Protein AF-A0A534TGE7-F1 (afdb_monomer)

pLDDT: mean 89.04, std 17.32, range [29.95, 98.88]

Mean predicted aligned error: 7.73 Å

Secondary structure (DSSP, 8-state):
-----------------------SEEEEEEEEEEESGGG-EETTTEEEEEEEEEEEEEE-TTSHHHHTSTTGGGS---TTSPEEEEEEEEEEEESSGGGS-SEEEEE--BTTB--GGGGSTTEETTTEETT-HHHHTTPEEEEE---SS-SSSS-EE-PBPB-TTSPBPEEEEEEEEE-SS-EEEEETTSSS-PPBS-S--TT-EEEEESSTTSPPEEEPTTSEESEE-SSS-TT-EE-TTEEEEEEEE-SS-EEEEEEEEE--B-TTHHHHHHHHHHHHHHS-SS------S-----SS----------------PPPPPPP-PPP-TTTT---EEEEEEETHHHHHHHHHHHTTTTB-TT--B--SEEEEES-SS--SSEETT--TTS-S--SSS-TTSSS-PSP-SSS-EEETTTTEEE-TTHHHHHTT-PPEEEEEEEHHHHHHH-GGGGTB-TTS-SBPPPPTTEEEEEETT--TT---TTS-TTT-PPPPPTTBSSPBP----HHHHHHHHHHHHHHHHH-PPPPPPB---TTTT-EEEGGG---S---S----TTTTS----EEE--TTEETTTTEE---SSPEEE--PPPEEE-B-TTS-B-SSB--HHHHS-SEEE-S--BB-TTS-TTSB-TT--BEEEPPSSHHHHHHTT--SPPHHHH-SSHHHHHHHHHHHHHHHHHTTSS-HHHHHHHHHHHHTS---

Solvent-accessible surface area (backbone atoms only — not comparable to full-atom values): 37661 Å² total; per-residue (Å²): 137,84,87,85,88,83,82,87,79,84,77,79,73,79,78,78,74,78,70,83,80,88,61,46,65,71,39,70,45,81,77,44,78,44,74,26,55,88,63,50,63,26,78,90,29,38,39,37,29,33,41,34,32,42,40,31,29,35,39,54,45,80,40,78,84,40,50,78,27,26,55,42,82,35,37,65,57,50,99,86,61,28,37,62,39,36,23,28,37,43,37,40,30,45,68,50,60,91,43,39,62,28,35,34,42,33,30,42,36,47,77,21,39,64,55,70,37,56,68,11,66,79,21,42,66,93,55,40,45,45,71,34,52,58,48,52,61,14,43,31,39,36,36,49,18,40,52,64,50,57,94,54,68,34,35,20,51,63,48,55,28,33,42,96,88,68,45,80,37,71,47,55,44,75,50,76,49,73,40,95,58,67,36,38,48,46,64,48,40,59,63,41,47,55,41,37,76,49,51,66,55,80,93,40,49,44,29,36,26,54,50,76,86,48,74,75,42,77,51,58,79,89,44,43,35,28,2,38,24,84,89,37,69,75,72,34,46,79,27,42,42,22,38,17,36,58,91,41,48,50,33,36,36,40,33,40,39,38,40,51,23,39,56,32,51,32,51,28,51,25,49,54,52,49,36,33,51,50,40,44,50,41,42,52,74,64,73,82,75,74,72,86,61,95,83,88,85,85,88,72,95,76,83,90,85,86,83,91,81,89,84,87,88,79,83,82,75,78,73,80,81,75,74,83,62,48,88,46,96,53,36,76,53,38,78,45,29,33,40,38,16,55,38,67,22,4,8,45,48,52,43,35,40,36,74,32,44,29,40,47,96,88,64,44,71,44,38,57,28,36,33,30,26,52,34,48,37,38,45,25,50,24,25,57,72,44,35,62,74,59,59,37,20,36,42,61,47,49,66,86,41,61,20,67,54,53,49,54,21,62,34,74,46,66,30,78,80,78,71,44,76,39,24,34,40,54,47,14,57,78,66,73,25,65,43,38,32,45,42,32,33,28,35,23,34,26,37,26,41,50,34,46,47,45,46,24,40,54,67,60,81,46,70,53,79,74,46,90,54,49,35,42,36,24,35,31,29,13,15,67,79,37,20,53,84,92,52,45,68,85,74,37,76,57,66,47,50,91,59,33,69,43,23,37,23,52,40,47,47,60,54,44,52,47,21,49,53,53,37,51,48,39,30,69,77,68,63,43,80,58,72,78,62,27,50,51,35,56,91,77,61,18,31,31,50,68,89,72,65,69,69,65,67,77,75,102,68,69,66,48,75,68,42,40,31,37,80,55,56,43,63,48,27,53,92,57,30,39,54,72,75,42,23,35,41,60,46,64,82,55,47,81,43,74,68,48,58,63,39,33,62,28,56,45,82,61,35,31,46,44,44,37,43,67,36,53,60,64,76,54,57,69,46,24,28,29,22,46,26,34,13,24,86,67,36,29,55,20,26,24,34,62,68,35,11,16,40,47,70,47,36,62,36,64,68,62,20,58,76,72,65,44,76,53,72,14,44,42,73,75,16,81,34,43,67,53,43,36,50,51,40,42,52,46,32,51,52,31,34,75,58,58,48,28,39,71,69,53,34,53,51,53,41,54,49,45,72,70,43,85,54,67

Sequence (712 aa):
MRRFVKKALVGLLPLALAGAAEARITRVQINSRAVAFGGASFGSVGQYETLRGVVFGEVDPNDPLNEVITDIKLAPRNARGMVEYNVDFWLNKPVDMSKANGTLLHDVPNRGNVRSVELNVGGSGDSGVGDGFVQRQGYVLSDNGWEGDVATGLQVRIPVARNRNGTEIVNRIRAEYILSAPASTVNITTPPSYEAVSTSNVGATLTRRVHQDDAREPISNRDWAFADCSSVPFPGVPSTIKVCLSGNFDTNHIYELLYDAKNPTVLGLGFAATRDFISFLRNSNGASTGHCGKDHDEARGRDDDDDDDGLEGRNKASCPAAAAIPENPLGNSIKNAIIYGSSQSGRWIRTFIQLGFNQDENRNLVLEGAIPHKSSNRGAFNVRFGQPDRLSGTQHTERQYPGAESSQTWGVSHDRIAGITAGQLDRCRRTRSCPKIFHTNTDTEYWQALMALVTTDSDSTHDLKIPKNVRIYLYTATRHGGGDVTRQPPTVIPGPPAGCQLSNNPNPFIHGQRALLVALREWIVNGREPPASLYPTLKSGTLVPLSAIHYPYMPAVNFTLQGVTTQKFYLDRGPAFNVEDISGVMAEPPIRRGAYSVRVPAVDTDGNTVGGLPSTMRLVPVGTYLGWGVRKAGFSEGDSCDLNGAFIPFFRTLAERNAVRDPRPSLQERYPTHADYVAKVTAAANALVGARLLLPEDASFLINQANAAAVP

Nearest PDB structures (foldseek):
  3g8y-assembly1_A-2  TM=4.316E-01  e=2.378E-01  Phocaeicola vulgatus ATCC 8482
  3wmd-assembly1_A  TM=4.973E-01  e=6.593E+00  Streptomyces virginiae
  4rzm-assembly2_B  TM=4.658E-01  e=6.975E+00  Streptomyces lasalocidi

Radius of gyration: 28.2 Å; Cα contacts (8 Å, |Δi|>4): 1718; chains: 1; bounding box: 123×65×71 Å

Structure (mmCIF, N/CA/C/O backbone):
data_AF-A0A534TGE7-F1
#
_entry.id   AF-A0A534TGE7-F1
#
loop_
_atom_site.group_PDB
_atom_site.id
_atom_site.type_symbol
_atom_site.label_atom_id
_atom_site.label_alt_id
_atom_site.label_comp_id
_atom_site.label_asym_id
_atom_site.label_entity_id
_atom_site.label_seq_id
_atom_site.pdbx_PDB_ins_code
_atom_site.Cartn_x
_atom_site.Cartn_y
_atom_site.Cartn_z
_atom_site.occupancy
_atom_site.B_iso_or_equiv
_atom_site.auth_seq_id
_atom_site.auth_comp_id
_atom_site.auth_asym_id
_atom_site.auth_atom_id
_atom_site.pdbx_PDB_model_num
ATOM 1 N N . MET A 1 1 ? 82.205 -43.051 1.010 1.00 37.44 1 MET A N 1
ATOM 2 C CA . MET A 1 1 ? 81.088 -42.490 0.213 1.00 37.44 1 MET A CA 1
ATOM 3 C C . MET A 1 1 ? 80.316 -41.487 1.066 1.00 37.44 1 MET A C 1
ATOM 5 O O . MET A 1 1 ? 80.204 -41.690 2.266 1.00 37.44 1 MET A O 1
ATOM 9 N N . ARG A 1 2 ? 79.924 -40.355 0.468 1.00 33.31 2 ARG A N 1
ATOM 10 C CA . ARG A 1 2 ? 79.457 -39.113 1.116 1.00 33.31 2 ARG A CA 1
ATOM 11 C C . ARG A 1 2 ? 77.990 -39.168 1.588 1.00 33.31 2 ARG A C 1
ATOM 13 O O . ARG A 1 2 ? 77.168 -39.839 0.979 1.00 33.31 2 ARG A O 1
ATOM 20 N N . ARG A 1 3 ? 77.706 -38.370 2.630 1.00 39.12 3 ARG A N 1
ATOM 21 C CA . ARG A 1 3 ? 76.390 -37.895 3.119 1.00 39.12 3 ARG A CA 1
ATOM 22 C C . ARG A 1 3 ? 75.521 -37.301 1.996 1.00 39.12 3 ARG A C 1
ATOM 24 O O . ARG A 1 3 ? 76.092 -36.717 1.086 1.00 39.12 3 ARG A O 1
ATOM 31 N N . PHE A 1 4 ? 74.191 -37.291 2.159 1.00 33.84 4 PHE A N 1
ATOM 32 C CA . PHE A 1 4 ? 73.396 -36.050 2.280 1.00 33.84 4 PHE A CA 1
ATOM 33 C C . PHE A 1 4 ? 71.950 -36.314 2.747 1.00 33.84 4 PHE A C 1
ATOM 35 O O . PHE A 1 4 ? 71.257 -37.199 2.258 1.00 33.84 4 PHE A O 1
ATOM 42 N N . VAL A 1 5 ? 71.536 -35.493 3.712 1.00 39.66 5 VAL A N 1
ATOM 43 C CA . VAL A 1 5 ? 70.208 -35.357 4.325 1.00 39.66 5 VAL A CA 1
ATOM 44 C C . VAL A 1 5 ? 69.259 -34.634 3.357 1.00 39.66 5 VAL A C 1
ATOM 46 O O . VAL A 1 5 ? 69.664 -33.635 2.763 1.00 39.66 5 VAL A O 1
ATOM 49 N N . LYS A 1 6 ? 67.987 -35.049 3.257 1.00 33.97 6 LYS A N 1
ATOM 50 C CA . LYS A 1 6 ? 66.902 -34.206 2.718 1.00 33.97 6 LYS A CA 1
ATOM 51 C C . LYS A 1 6 ? 65.768 -34.088 3.736 1.00 33.97 6 LYS A C 1
ATOM 53 O O . LYS A 1 6 ? 65.224 -35.082 4.200 1.00 33.97 6 LYS A O 1
ATOM 58 N N . LYS A 1 7 ? 65.491 -32.836 4.105 1.00 34.47 7 LYS A N 1
ATOM 59 C CA . LYS A 1 7 ? 64.480 -32.390 5.065 1.00 34.47 7 LYS A CA 1
ATOM 60 C C . LYS A 1 7 ? 63.074 -32.528 4.476 1.00 34.47 7 LYS A C 1
ATOM 62 O O . LYS A 1 7 ? 62.867 -32.228 3.303 1.00 34.47 7 LYS A O 1
ATOM 67 N N . ALA A 1 8 ? 62.135 -32.934 5.325 1.00 40.44 8 ALA A N 1
ATOM 68 C CA . ALA A 1 8 ? 60.702 -32.891 5.082 1.00 40.44 8 ALA A CA 1
ATOM 69 C C . ALA A 1 8 ? 60.204 -31.435 5.037 1.00 40.44 8 ALA A C 1
ATOM 71 O O . ALA A 1 8 ? 60.579 -30.627 5.887 1.00 40.44 8 ALA A O 1
ATOM 72 N N . LEU A 1 9 ? 59.345 -31.123 4.065 1.00 32.88 9 LEU A N 1
ATOM 73 C CA . LEU A 1 9 ? 58.542 -29.903 4.033 1.00 32.88 9 LEU A CA 1
ATOM 74 C C . LEU A 1 9 ? 57.074 -30.341 3.956 1.00 32.88 9 LEU A C 1
ATOM 76 O O . LEU A 1 9 ? 56.554 -30.633 2.882 1.00 32.88 9 LEU A O 1
ATOM 80 N N . VAL A 1 10 ? 56.426 -30.461 5.114 1.00 39.31 10 VAL A N 1
ATOM 81 C CA . VAL A 1 10 ? 54.964 -30.544 5.202 1.00 39.31 10 VAL A CA 1
ATOM 82 C C . VAL A 1 10 ? 54.466 -29.113 5.050 1.00 39.31 10 VAL A C 1
ATOM 84 O O . VAL A 1 10 ? 54.614 -28.299 5.958 1.00 39.31 10 VAL A O 1
ATOM 87 N N . GLY A 1 11 ? 53.956 -28.778 3.866 1.00 33.78 11 GLY A N 1
ATOM 88 C CA . GLY A 1 11 ? 53.269 -27.513 3.647 1.00 33.78 11 GLY A CA 1
ATOM 89 C C . GLY A 1 11 ? 51.950 -27.526 4.411 1.00 33.78 11 GLY A C 1
ATOM 90 O O . GLY A 1 11 ? 51.019 -28.219 4.010 1.00 33.78 11 GLY A O 1
ATOM 91 N N . LEU A 1 12 ? 51.874 -26.774 5.511 1.00 36.59 12 LEU A N 1
ATOM 92 C CA . LEU A 1 12 ? 50.594 -26.376 6.086 1.00 36.59 12 LEU A CA 1
ATOM 93 C C . LEU A 1 12 ? 49.848 -25.545 5.033 1.00 36.59 12 LEU A C 1
ATOM 95 O O . LEU A 1 12 ? 50.236 -24.413 4.748 1.00 36.59 12 LEU A O 1
ATOM 99 N N . LEU A 1 13 ? 48.775 -26.099 4.465 1.00 32.66 13 LEU A N 1
ATOM 100 C CA . LEU A 1 13 ? 47.725 -25.276 3.876 1.00 32.66 13 LEU A CA 1
ATOM 101 C C . LEU A 1 13 ? 47.128 -24.428 5.011 1.00 32.66 13 LEU A C 1
ATOM 103 O O . LEU A 1 13 ? 46.701 -25.007 6.015 1.00 32.66 13 LEU A O 1
ATOM 107 N N . PRO A 1 14 ? 47.039 -23.096 4.884 1.00 36.78 14 PRO A N 1
ATOM 108 C CA . PRO A 1 14 ? 46.167 -22.346 5.762 1.00 36.78 14 PRO A CA 1
ATOM 109 C C . PRO A 1 14 ? 44.734 -22.743 5.392 1.00 36.78 14 PRO A C 1
ATOM 111 O O . PRO A 1 14 ? 44.240 -22.384 4.322 1.00 36.78 14 PRO A O 1
ATOM 114 N N . LEU A 1 15 ? 44.062 -23.504 6.262 1.00 36.94 15 LEU A N 1
ATOM 115 C CA . LEU A 1 15 ? 42.605 -23.457 6.305 1.00 36.94 15 LEU A CA 1
ATOM 116 C C . LEU A 1 15 ? 42.255 -21.995 6.579 1.00 36.94 15 LEU A C 1
ATOM 118 O O . LEU A 1 15 ? 42.428 -21.508 7.696 1.00 36.94 15 LEU A O 1
ATOM 122 N N . ALA A 1 16 ? 41.811 -21.284 5.545 1.00 31.97 16 ALA A N 1
ATOM 123 C CA . ALA A 1 16 ? 41.119 -20.026 5.717 1.00 31.97 16 ALA A CA 1
ATOM 124 C C . ALA A 1 16 ? 39.837 -20.342 6.497 1.00 31.97 16 ALA A C 1
ATOM 126 O O . ALA A 1 16 ? 38.834 -20.770 5.930 1.00 31.97 16 ALA A O 1
ATOM 127 N N . LEU A 1 17 ? 39.908 -20.203 7.821 1.00 36.56 17 LEU A N 1
ATOM 128 C CA . LEU A 1 17 ? 38.739 -20.035 8.666 1.00 36.56 17 LEU A CA 1
ATOM 129 C C . LEU A 1 17 ? 38.012 -18.810 8.112 1.00 36.56 17 LEU A C 1
ATOM 131 O O . LEU A 1 17 ? 38.467 -17.683 8.298 1.00 36.56 17 LEU A O 1
ATOM 135 N N . ALA A 1 18 ? 36.936 -19.042 7.361 1.00 34.09 18 ALA A N 1
ATOM 136 C CA . ALA A 1 18 ? 35.980 -18.004 7.029 1.00 34.09 18 ALA A CA 1
ATOM 137 C C . ALA A 1 18 ? 35.455 -17.470 8.366 1.00 34.09 18 ALA A C 1
ATOM 139 O O . ALA A 1 18 ? 34.676 -18.138 9.046 1.00 34.09 18 ALA A O 1
ATOM 140 N N . GLY A 1 19 ? 35.985 -16.326 8.801 1.00 34.75 19 GLY A N 1
ATOM 141 C CA . GLY A 1 19 ? 35.460 -15.626 9.962 1.00 34.75 19 GLY A CA 1
ATOM 142 C C . GLY A 1 19 ? 33.987 -15.342 9.707 1.00 34.75 19 GLY A C 1
ATOM 143 O O . GLY A 1 19 ? 33.636 -14.887 8.619 1.00 34.75 19 GLY A O 1
ATOM 144 N N . ALA A 1 20 ? 33.136 -15.654 10.684 1.00 39.88 20 ALA A N 1
ATOM 145 C CA . ALA A 1 20 ? 31.741 -15.248 10.664 1.00 39.88 20 ALA A CA 1
ATOM 146 C C . ALA A 1 20 ? 31.703 -13.725 10.465 1.00 39.88 20 ALA A C 1
ATOM 148 O O . ALA A 1 20 ? 32.193 -12.976 11.311 1.00 39.88 20 ALA A O 1
ATOM 149 N N . ALA A 1 21 ? 31.225 -13.272 9.308 1.00 37.66 21 ALA A N 1
ATOM 150 C CA . ALA A 1 21 ? 31.101 -11.855 9.023 1.00 37.66 21 ALA A CA 1
ATOM 151 C C . ALA A 1 21 ? 29.898 -11.321 9.813 1.00 37.66 21 ALA A C 1
ATOM 153 O O . ALA A 1 21 ? 28.761 -11.457 9.377 1.00 37.66 21 ALA A O 1
ATOM 154 N N . GLU A 1 22 ? 30.141 -10.748 10.995 1.00 52.62 22 GLU A N 1
ATOM 155 C CA . GLU A 1 22 ? 29.140 -9.933 11.688 1.00 52.62 22 GLU A CA 1
ATOM 156 C C . GLU A 1 22 ? 28.919 -8.653 10.871 1.00 52.62 22 GLU A C 1
ATOM 158 O O . GLU A 1 22 ? 29.745 -7.738 10.893 1.00 52.62 22 GLU A O 1
ATOM 163 N N . ALA A 1 23 ? 27.808 -8.578 10.138 1.00 53.47 23 ALA A N 1
ATOM 164 C CA . ALA A 1 23 ? 27.394 -7.363 9.455 1.00 53.47 23 ALA A CA 1
ATOM 165 C C . ALA A 1 23 ? 25.907 -7.068 9.666 1.00 53.47 23 ALA A C 1
ATOM 167 O O . ALA A 1 23 ? 25.042 -7.927 9.538 1.00 53.47 23 ALA A O 1
ATOM 168 N N . ARG A 1 24 ? 25.604 -5.824 10.041 1.00 77.12 24 ARG A N 1
ATOM 169 C CA . ARG A 1 24 ? 24.237 -5.339 10.284 1.00 77.12 24 ARG A CA 1
ATOM 170 C C . ARG A 1 24 ? 24.190 -3.844 9.989 1.00 77.12 24 ARG A C 1
ATOM 172 O O . ARG A 1 24 ? 23.916 -3.418 8.877 1.00 77.12 24 ARG A O 1
ATOM 179 N N . ILE A 1 25 ? 24.573 -3.042 10.974 1.00 89.00 25 ILE A N 1
ATOM 180 C CA . ILE A 1 25 ? 24.701 -1.594 10.894 1.00 89.00 25 ILE A CA 1
ATOM 181 C C . ILE A 1 25 ? 26.140 -1.247 11.259 1.00 89.00 25 ILE A C 1
ATOM 183 O O . ILE A 1 25 ? 26.601 -1.568 12.350 1.00 89.00 25 ILE A O 1
ATOM 187 N N . THR A 1 26 ? 26.855 -0.600 10.346 1.00 89.31 26 THR A N 1
ATOM 188 C CA . THR A 1 26 ? 28.266 -0.231 10.525 1.00 89.31 26 THR A CA 1
ATOM 189 C C . THR A 1 26 ? 28.422 1.188 11.059 1.00 89.31 26 THR A C 1
ATOM 191 O O . THR A 1 26 ? 29.421 1.501 11.705 1.00 89.31 26 THR A O 1
ATOM 194 N N . ARG A 1 27 ? 27.442 2.067 10.808 1.00 89.56 27 ARG A N 1
ATOM 195 C CA . ARG A 1 27 ? 27.471 3.458 11.271 1.00 89.56 27 ARG A CA 1
ATOM 196 C C . ARG A 1 27 ? 26.073 4.055 11.353 1.00 89.56 27 ARG A C 1
ATOM 198 O O . ARG A 1 27 ? 25.259 3.863 10.455 1.00 89.56 27 ARG A O 1
ATOM 205 N N . VAL A 1 28 ? 25.837 4.869 12.378 1.00 90.69 28 VAL A N 1
ATOM 206 C CA . VAL A 1 28 ? 24.653 5.731 12.483 1.00 90.69 28 VAL A CA 1
ATOM 207 C C . VAL A 1 28 ? 25.113 7.179 12.503 1.00 90.69 28 VAL A C 1
ATOM 209 O O . VAL A 1 28 ? 25.968 7.558 13.300 1.00 90.69 28 VAL A O 1
ATOM 212 N N . GLN A 1 29 ? 24.556 7.991 11.612 1.00 93.06 29 GLN A N 1
ATOM 213 C CA . GLN A 1 29 ? 24.825 9.419 11.533 1.00 93.06 29 GLN A CA 1
ATOM 214 C C . GLN A 1 29 ? 23.536 10.186 11.821 1.00 93.06 29 GLN A C 1
ATOM 216 O O . GLN A 1 29 ? 22.639 10.223 10.981 1.00 93.06 29 GLN A O 1
ATOM 221 N N . ILE A 1 30 ? 23.445 10.812 12.996 1.00 94.38 30 ILE A N 1
ATOM 222 C CA . ILE A 1 30 ? 22.331 11.699 13.352 1.00 94.38 30 ILE A CA 1
ATOM 223 C C . ILE A 1 30 ? 22.628 13.087 12.779 1.00 94.38 30 ILE A C 1
ATOM 225 O O . ILE A 1 30 ? 23.561 13.754 13.216 1.00 94.38 30 ILE A O 1
ATOM 229 N N . ASN A 1 31 ? 21.827 13.518 11.806 1.00 94.00 31 ASN A N 1
ATOM 230 C CA . ASN A 1 31 ? 21.969 14.821 11.152 1.00 94.00 31 ASN A CA 1
ATOM 231 C C . ASN A 1 31 ? 21.169 15.916 11.864 1.00 94.00 31 ASN A C 1
ATOM 233 O O . ASN A 1 31 ? 21.514 17.091 11.780 1.00 94.00 31 ASN A O 1
ATOM 237 N N . SER A 1 32 ? 20.076 15.549 12.537 1.00 94.44 32 SER A N 1
ATOM 238 C CA . SER A 1 32 ? 19.208 16.492 13.236 1.00 94.44 32 SER A CA 1
ATOM 239 C C . SER A 1 32 ? 18.588 15.861 14.478 1.00 94.44 32 SER A C 1
ATOM 241 O O . SER A 1 32 ? 18.187 14.695 14.456 1.00 94.44 32 SER A O 1
ATOM 243 N N . ARG A 1 33 ? 18.495 16.664 15.542 1.00 96.12 33 ARG A N 1
ATOM 244 C CA . ARG A 1 33 ? 17.739 16.407 16.770 1.00 96.12 33 ARG A CA 1
ATOM 245 C C . ARG A 1 33 ? 16.894 17.643 17.058 1.00 96.12 33 ARG A C 1
ATOM 247 O O . ARG A 1 33 ? 17.444 18.737 17.165 1.00 96.12 33 ARG A O 1
ATOM 254 N N . ALA A 1 34 ? 15.582 17.478 17.166 1.00 95.19 34 ALA A N 1
ATOM 255 C CA . ALA A 1 34 ? 14.654 18.589 17.352 1.00 95.19 34 ALA A CA 1
ATOM 256 C C . ALA A 1 34 ? 13.500 18.214 18.284 1.00 95.19 34 ALA A C 1
ATOM 258 O O . ALA A 1 34 ? 13.140 17.046 18.403 1.00 95.19 34 ALA A O 1
ATOM 259 N N . VAL A 1 35 ? 12.885 19.217 18.913 1.00 95.62 35 VAL A N 1
ATOM 260 C CA . VAL A 1 35 ? 11.609 19.037 19.616 1.00 95.62 35 VAL A CA 1
ATOM 261 C C . VAL A 1 35 ? 10.541 18.642 18.594 1.00 95.62 35 VAL A C 1
ATOM 263 O O . VAL A 1 35 ? 10.379 19.313 17.574 1.00 95.62 35 VAL A O 1
ATOM 266 N N . ALA A 1 36 ? 9.819 17.555 18.856 1.00 93.62 36 ALA A N 1
ATOM 267 C CA . ALA A 1 36 ? 8.786 17.058 17.955 1.00 93.62 36 ALA A CA 1
ATOM 268 C C . ALA A 1 36 ? 7.453 17.797 18.166 1.00 93.62 36 ALA A C 1
ATOM 270 O O . ALA A 1 36 ? 7.184 18.334 19.243 1.00 93.62 36 ALA A O 1
ATOM 271 N N . PHE A 1 37 ? 6.595 17.782 17.141 1.00 93.50 37 PHE A N 1
ATOM 272 C CA . PHE A 1 37 ? 5.181 18.186 17.229 1.00 93.50 37 PHE A CA 1
ATOM 273 C C . PHE A 1 37 ? 4.945 19.572 17.861 1.00 93.50 37 PHE A C 1
ATOM 275 O O . PHE A 1 37 ? 4.026 19.760 18.656 1.00 93.50 37 PHE A O 1
ATOM 282 N N . GLY A 1 38 ? 5.818 20.541 17.563 1.00 91.81 38 GLY A N 1
ATOM 283 C CA . GLY A 1 38 ? 5.709 21.908 18.085 1.00 91.81 38 GLY A CA 1
ATOM 284 C C . GLY A 1 38 ? 5.862 22.031 19.608 1.00 91.81 38 GLY A C 1
ATOM 285 O O . GLY A 1 38 ? 5.440 23.034 20.174 1.00 91.81 38 GLY A O 1
ATOM 286 N N . GLY A 1 39 ? 6.431 21.027 20.286 1.00 93.69 39 GLY A N 1
ATOM 287 C CA . GLY A 1 39 ? 6.594 21.027 21.745 1.00 93.69 39 GLY A CA 1
ATOM 288 C C . GLY A 1 39 ? 5.354 20.595 22.525 1.00 93.69 39 GLY A C 1
ATOM 289 O O . GLY A 1 39 ? 5.325 20.756 23.749 1.00 93.69 39 GLY A O 1
ATOM 290 N N . ALA A 1 40 ? 4.350 20.025 21.852 1.00 95.06 40 ALA A N 1
ATOM 291 C CA . ALA A 1 40 ? 3.190 19.439 22.512 1.00 95.06 40 ALA A CA 1
ATOM 292 C C . ALA A 1 40 ? 3.599 18.370 23.546 1.00 95.06 40 ALA A C 1
ATOM 294 O O . ALA A 1 40 ? 4.561 17.621 23.358 1.00 95.06 40 ALA A O 1
ATOM 295 N N . SER A 1 41 ? 2.846 18.304 24.646 1.00 96.75 41 SER A N 1
ATOM 296 C CA . SER A 1 41 ? 3.025 17.319 25.716 1.00 96.75 41 SER A CA 1
ATOM 297 C C . SER A 1 41 ? 1.848 16.346 25.738 1.00 96.75 41 SER A C 1
ATOM 299 O O . SER A 1 41 ? 0.692 16.768 25.666 1.00 96.75 41 SER A O 1
ATOM 301 N N . PHE A 1 42 ? 2.127 15.046 25.845 1.00 97.06 42 PHE A N 1
ATOM 302 C CA . PHE A 1 42 ? 1.132 13.984 25.681 1.00 97.06 42 PHE A CA 1
ATOM 303 C C . PHE A 1 42 ? 0.863 13.258 27.000 1.00 97.06 42 PHE A C 1
ATOM 305 O O . PHE A 1 42 ? 1.464 12.226 27.304 1.00 97.06 42 PHE A O 1
ATOM 312 N N . GLY A 1 43 ? -0.063 13.802 27.795 1.00 95.12 43 GLY A N 1
ATOM 313 C CA . GLY A 1 43 ? -0.474 13.208 29.070 1.00 95.12 43 GLY A CA 1
ATOM 314 C C . GLY A 1 43 ? 0.718 12.918 29.988 1.00 95.12 43 GLY A C 1
ATOM 315 O O . GLY A 1 43 ? 1.585 13.768 30.182 1.00 95.12 43 GLY A O 1
ATOM 316 N N . SER A 1 44 ? 0.780 11.701 30.533 1.00 95.94 44 SER A N 1
ATOM 317 C CA . SER A 1 44 ? 1.871 11.269 31.415 1.00 95.94 44 SER A CA 1
ATOM 318 C C . SER A 1 44 ? 3.188 10.976 30.693 1.00 95.94 44 SER A C 1
ATOM 320 O O . SER A 1 44 ? 4.213 10.889 31.365 1.00 95.94 44 SER A O 1
ATOM 322 N N . VAL A 1 45 ? 3.186 10.826 29.362 1.00 97.94 45 VAL A N 1
ATOM 323 C CA . VAL A 1 45 ? 4.389 10.511 28.567 1.00 97.94 45 VAL A CA 1
ATOM 324 C C . VAL A 1 45 ? 5.291 11.739 28.426 1.00 97.94 45 VAL A C 1
ATO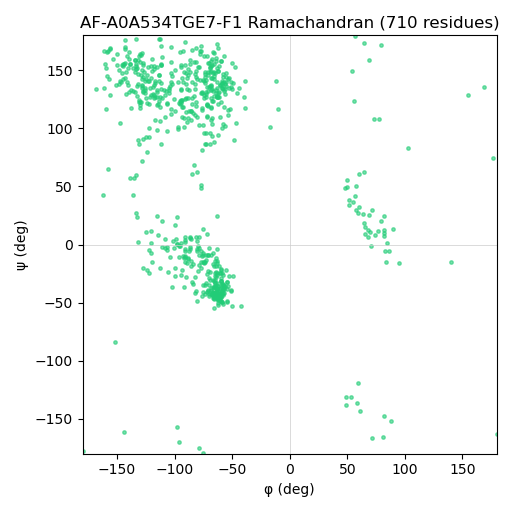M 326 O O . VAL A 1 45 ? 6.514 11.628 28.482 1.00 97.94 45 VAL A O 1
ATOM 329 N N . GLY A 1 46 ? 4.690 12.928 28.332 1.00 98.00 46 GLY A N 1
ATOM 330 C CA . GLY A 1 46 ? 5.405 14.194 28.193 1.00 98.00 46 GLY A CA 1
ATOM 331 C C . GLY A 1 46 ? 5.707 14.556 26.738 1.00 98.00 46 GLY A C 1
ATOM 332 O O . GLY A 1 46 ? 4.956 14.204 25.830 1.00 98.00 46 GLY A O 1
ATOM 333 N N . GLN A 1 47 ? 6.784 15.311 26.527 1.00 97.75 47 GLN A N 1
ATOM 334 C CA . GLN A 1 47 ? 7.206 15.777 25.205 1.00 97.75 47 GLN A CA 1
ATOM 335 C C . GLN A 1 47 ? 7.981 14.706 24.433 1.00 97.75 47 GLN A C 1
ATOM 337 O O . GLN A 1 47 ? 8.596 13.805 25.011 1.00 97.75 47 GLN A O 1
ATOM 342 N N . TYR A 1 48 ? 7.984 14.855 23.111 1.00 97.75 48 TYR A N 1
ATOM 343 C CA . TYR A 1 48 ? 8.741 14.023 22.183 1.00 97.75 48 TYR A CA 1
ATOM 344 C C . TYR A 1 48 ? 9.872 14.818 21.526 1.00 97.75 48 TYR A C 1
ATOM 346 O O . TYR A 1 48 ? 9.784 16.034 21.352 1.00 97.75 48 TYR A O 1
ATOM 354 N N . GLU A 1 49 ? 10.910 14.106 21.103 1.00 96.62 49 GLU A N 1
ATOM 355 C CA . GLU A 1 49 ? 11.938 14.606 20.196 1.00 96.62 49 GLU A CA 1
ATOM 356 C C . GLU A 1 49 ? 11.996 13.766 18.915 1.00 96.62 49 GLU A C 1
ATOM 358 O O . GLU A 1 49 ? 11.639 12.584 18.901 1.00 96.62 49 GLU A O 1
ATOM 363 N N . THR A 1 50 ? 12.455 14.399 17.841 1.00 95.50 50 THR A N 1
ATOM 364 C CA . THR A 1 50 ? 12.662 13.809 16.523 1.00 95.50 50 THR A CA 1
ATOM 365 C C . THR A 1 50 ? 14.156 13.723 16.238 1.00 95.50 50 THR A C 1
ATOM 367 O O . THR A 1 50 ? 14.850 14.741 16.279 1.00 95.50 50 THR A O 1
ATOM 370 N N . LEU A 1 51 ? 14.639 12.530 15.888 1.00 95.56 51 LEU A N 1
ATOM 371 C CA . LEU A 1 51 ? 15.970 12.301 15.328 1.00 95.56 51 LEU A CA 1
ATOM 372 C C . LEU A 1 51 ? 15.839 11.969 13.839 1.00 95.56 51 LEU A C 1
ATOM 374 O O . LEU A 1 51 ? 15.027 11.122 13.464 1.00 95.56 51 LEU A O 1
ATOM 378 N N . ARG A 1 52 ? 16.645 12.619 12.997 1.00 95.38 52 ARG A N 1
ATOM 379 C CA . ARG A 1 52 ? 16.748 12.316 11.559 1.00 95.38 52 ARG A CA 1
ATOM 380 C C . ARG A 1 52 ? 18.201 12.103 11.176 1.00 95.38 52 ARG A C 1
ATOM 382 O O . ARG A 1 52 ? 19.087 12.800 11.681 1.00 95.38 52 ARG A O 1
ATOM 389 N N . GLY A 1 53 ? 18.457 11.181 10.262 1.00 95.19 53 GLY A N 1
ATOM 390 C CA . GLY A 1 53 ? 19.822 10.861 9.876 1.00 95.19 53 GLY A CA 1
ATOM 391 C C . GLY A 1 53 ? 19.924 9.775 8.822 1.00 95.19 53 GLY A C 1
ATOM 392 O O . GLY A 1 53 ? 18.945 9.460 8.153 1.00 95.19 53 GLY A O 1
ATOM 393 N N . VAL A 1 54 ? 21.123 9.208 8.705 1.00 96.31 54 VAL A N 1
ATOM 394 C CA . VAL A 1 54 ? 21.432 8.109 7.786 1.00 96.31 54 VAL A CA 1
ATOM 395 C C . VAL A 1 54 ? 22.053 6.958 8.567 1.00 96.31 54 VAL A C 1
ATOM 397 O O . VAL A 1 54 ? 22.946 7.162 9.394 1.00 96.31 54 VAL A O 1
ATOM 400 N N . VAL A 1 55 ? 21.589 5.746 8.290 1.00 93.94 55 VAL A N 1
ATOM 401 C CA . VAL A 1 55 ? 22.179 4.499 8.772 1.00 93.94 55 VAL A CA 1
ATOM 402 C C . VAL A 1 55 ? 22.926 3.829 7.626 1.00 93.94 55 VAL A C 1
ATOM 404 O O . VAL A 1 55 ? 22.415 3.739 6.514 1.00 93.94 55 VAL A O 1
ATOM 407 N N . PHE A 1 56 ? 24.139 3.362 7.899 1.00 94.88 56 PHE A N 1
ATOM 408 C CA . PHE A 1 56 ? 24.992 2.638 6.963 1.00 94.88 56 PHE A CA 1
ATOM 409 C C . PHE A 1 56 ? 25.060 1.185 7.408 1.00 94.88 56 PHE A C 1
ATOM 411 O O . PHE A 1 56 ? 25.284 0.915 8.590 1.00 94.88 56 PHE A O 1
ATOM 418 N N . GLY A 1 57 ? 24.882 0.264 6.471 1.00 93.44 57 GLY A N 1
ATOM 419 C CA . GLY A 1 57 ? 24.924 -1.164 6.738 1.00 93.44 57 GLY A CA 1
ATOM 420 C C . GLY A 1 57 ? 25.562 -1.928 5.592 1.00 93.44 57 GLY A C 1
ATOM 421 O O . GLY A 1 57 ? 25.824 -1.391 4.512 1.00 93.44 57 GLY A O 1
ATOM 422 N N . GLU A 1 58 ? 25.850 -3.191 5.856 1.00 94.38 58 GLU A N 1
ATOM 423 C CA . GLU A 1 58 ? 26.381 -4.113 4.863 1.00 94.38 58 GLU A CA 1
ATOM 424 C C . GLU A 1 58 ? 25.817 -5.512 5.112 1.00 94.38 58 GLU A C 1
ATOM 426 O O . GLU A 1 58 ? 25.439 -5.827 6.237 1.00 94.38 58 GLU A O 1
ATOM 431 N N . VAL A 1 59 ? 25.728 -6.336 4.069 1.00 95.25 59 VAL A N 1
ATOM 432 C CA . VAL A 1 59 ? 25.243 -7.723 4.157 1.00 95.25 59 VAL A CA 1
ATOM 433 C C . VAL A 1 59 ? 26.169 -8.691 3.435 1.00 95.25 59 VAL A C 1
ATOM 435 O O . VAL A 1 59 ? 26.750 -8.343 2.400 1.00 95.25 59 VAL A O 1
ATOM 438 N N . ASP A 1 60 ? 26.281 -9.920 3.949 1.00 94.62 60 ASP A N 1
ATOM 439 C CA . ASP A 1 60 ? 26.960 -11.005 3.234 1.00 94.62 60 ASP A CA 1
ATOM 440 C C . ASP A 1 60 ? 26.027 -11.516 2.122 1.00 94.62 60 ASP A C 1
ATOM 442 O O . ASP A 1 60 ? 24.948 -12.038 2.430 1.00 94.62 60 ASP A O 1
ATOM 446 N N . PRO A 1 61 ? 26.409 -11.412 0.834 1.00 95.75 61 PRO A N 1
ATOM 447 C CA . PRO A 1 61 ? 25.612 -11.932 -0.278 1.00 95.75 61 PRO A CA 1
ATOM 448 C C . PRO A 1 61 ? 25.496 -13.467 -0.301 1.00 95.75 61 PRO A C 1
ATOM 450 O O . PRO A 1 61 ? 24.775 -14.002 -1.147 1.00 95.75 61 PRO A O 1
ATOM 453 N N . ASN A 1 62 ? 26.227 -14.177 0.563 1.00 94.56 62 ASN A N 1
ATOM 454 C CA . ASN A 1 62 ? 26.183 -15.631 0.698 1.00 94.56 62 ASN A CA 1
ATOM 455 C C . ASN A 1 62 ? 25.469 -16.106 1.975 1.00 94.56 62 ASN A C 1
ATOM 457 O O . ASN A 1 62 ? 25.288 -17.315 2.118 1.00 94.56 62 ASN A O 1
ATOM 461 N N . ASP A 1 63 ? 25.048 -15.213 2.886 1.00 92.56 63 ASP A N 1
ATOM 462 C CA . ASP A 1 63 ? 24.195 -15.644 4.001 1.00 92.56 63 ASP A CA 1
ATOM 463 C C . ASP A 1 63 ? 22.829 -16.083 3.443 1.00 92.56 63 ASP A C 1
ATOM 465 O O . ASP A 1 63 ? 22.224 -15.336 2.662 1.00 92.56 63 ASP A O 1
ATOM 469 N N . PRO A 1 64 ? 22.291 -17.248 3.848 1.00 91.12 64 PRO A N 1
ATOM 470 C CA . PRO A 1 64 ? 20.979 -17.718 3.404 1.00 91.12 64 PRO A CA 1
ATOM 471 C C . PRO A 1 64 ? 19.823 -16.721 3.603 1.00 91.12 64 PRO A C 1
ATOM 473 O O . PRO A 1 64 ? 18.841 -16.771 2.864 1.00 91.12 64 PRO A O 1
ATOM 476 N N . LEU A 1 65 ? 19.908 -15.815 4.586 1.00 91.69 65 LEU A N 1
ATOM 477 C CA . LEU A 1 65 ? 18.919 -14.754 4.809 1.00 91.69 65 LEU A CA 1
ATOM 478 C C . LEU A 1 65 ? 18.970 -13.653 3.746 1.00 91.69 65 LEU A C 1
ATOM 480 O O . LEU A 1 65 ? 17.967 -12.973 3.539 1.00 91.69 65 LEU A O 1
ATOM 484 N N . ASN A 1 66 ? 20.115 -13.457 3.092 1.00 96.25 66 ASN A N 1
ATOM 485 C CA . ASN A 1 66 ? 20.310 -12.419 2.081 1.00 96.25 66 ASN A CA 1
ATOM 486 C C . ASN A 1 66 ? 20.344 -12.997 0.661 1.00 96.25 66 ASN A C 1
ATOM 488 O O . ASN A 1 66 ? 20.010 -12.287 -0.280 1.00 96.25 66 ASN A O 1
ATOM 492 N N . GLU A 1 67 ? 20.686 -14.279 0.483 1.00 95.44 67 GLU A N 1
ATOM 493 C CA . GLU A 1 67 ? 20.728 -14.947 -0.828 1.00 95.44 67 GLU A CA 1
ATOM 494 C C . GLU A 1 67 ? 19.376 -14.906 -1.565 1.00 95.44 67 GLU A C 1
ATOM 496 O O . GLU A 1 67 ? 19.338 -14.919 -2.795 1.00 95.44 67 GLU A O 1
ATOM 501 N N . VAL A 1 68 ? 18.267 -14.798 -0.824 1.00 96.56 68 VAL A N 1
ATOM 502 C CA . VAL A 1 68 ? 16.916 -14.634 -1.385 1.00 96.56 68 VAL A CA 1
ATOM 503 C C . VAL A 1 68 ? 16.743 -13.320 -2.162 1.00 96.56 68 VAL A C 1
ATOM 505 O O . VAL A 1 68 ? 15.814 -13.196 -2.959 1.00 96.56 68 VAL A O 1
ATOM 508 N N . ILE A 1 69 ? 17.614 -12.329 -1.947 1.00 98.38 69 ILE A N 1
ATOM 509 C CA . ILE A 1 69 ? 17.578 -11.040 -2.637 1.00 98.38 69 ILE A CA 1
ATOM 510 C C . ILE A 1 69 ? 18.025 -11.227 -4.089 1.00 98.38 69 ILE A C 1
ATOM 512 O O . ILE A 1 69 ? 19.149 -11.641 -4.380 1.00 98.38 69 ILE A O 1
ATOM 516 N N . THR A 1 70 ? 17.152 -10.869 -5.025 1.00 98.25 70 THR A N 1
ATOM 517 C CA . THR A 1 70 ? 17.450 -10.915 -6.455 1.00 98.25 70 THR A CA 1
ATOM 518 C C . THR A 1 70 ? 18.644 -10.031 -6.775 1.00 98.25 70 THR A C 1
ATOM 520 O O . THR A 1 70 ? 18.739 -8.896 -6.320 1.00 98.25 70 THR A O 1
ATOM 523 N N . ASP A 1 71 ? 19.558 -10.574 -7.576 1.00 97.94 71 ASP A N 1
ATOM 524 C CA . ASP A 1 71 ? 20.791 -9.925 -8.025 1.00 97.94 71 ASP A CA 1
ATOM 525 C C . ASP A 1 71 ? 21.824 -9.607 -6.938 1.00 97.94 71 ASP A C 1
ATOM 527 O O . ASP A 1 71 ? 22.865 -9.030 -7.249 1.00 97.94 71 ASP A O 1
ATOM 531 N N . ILE A 1 72 ? 21.647 -10.080 -5.699 1.00 98.00 72 ILE A N 1
ATOM 532 C CA . ILE A 1 72 ? 22.610 -9.827 -4.613 1.00 98.00 72 ILE A CA 1
ATOM 533 C C . ILE A 1 72 ? 24.024 -10.331 -4.935 1.00 98.00 72 ILE A C 1
ATOM 535 O O . ILE A 1 72 ? 25.024 -9.697 -4.605 1.00 98.00 72 ILE A O 1
ATOM 539 N N . LYS A 1 73 ? 24.134 -11.441 -5.675 1.00 97.38 73 LYS A N 1
ATOM 540 C CA . LYS A 1 73 ? 25.425 -11.996 -6.117 1.00 97.38 73 LYS A CA 1
ATOM 541 C C . LYS A 1 73 ? 26.080 -11.197 -7.249 1.00 97.38 73 LYS A C 1
ATOM 543 O O . LYS A 1 73 ? 27.265 -11.402 -7.501 1.00 97.38 73 LYS A O 1
ATOM 548 N N . LEU A 1 74 ? 25.318 -10.338 -7.926 1.00 97.94 74 LEU A N 1
ATOM 549 C CA . LEU A 1 74 ? 25.754 -9.444 -9.005 1.00 97.94 74 LEU A CA 1
ATOM 550 C C . LEU A 1 74 ? 25.979 -8.004 -8.513 1.00 97.94 74 LEU A C 1
ATOM 552 O O . LEU A 1 74 ? 26.385 -7.140 -9.293 1.00 97.94 74 LEU A O 1
ATOM 556 N N . ALA A 1 75 ? 25.709 -7.743 -7.232 1.00 97.44 75 ALA A N 1
ATOM 557 C CA . ALA A 1 75 ? 25.977 -6.468 -6.598 1.00 97.44 75 ALA A CA 1
ATOM 558 C C . ALA A 1 75 ? 27.498 -6.222 -6.485 1.00 97.44 75 ALA A C 1
ATOM 560 O O . ALA A 1 75 ? 28.254 -7.162 -6.207 1.00 97.44 75 ALA A O 1
ATOM 561 N N . PRO A 1 76 ? 27.963 -4.970 -6.646 1.00 96.12 76 PRO A N 1
ATOM 562 C CA . PRO A 1 76 ? 29.297 -4.555 -6.235 1.00 96.12 76 PRO A CA 1
ATOM 563 C C . PRO A 1 76 ? 29.545 -4.897 -4.763 1.00 96.12 76 PRO A C 1
ATOM 565 O O . PRO A 1 76 ? 28.647 -4.779 -3.928 1.00 96.12 76 PRO A O 1
ATOM 568 N N . ARG A 1 77 ? 30.777 -5.307 -4.457 1.00 95.19 77 ARG A N 1
ATOM 569 C CA . ARG A 1 77 ? 31.204 -5.691 -3.109 1.00 95.19 77 ARG A CA 1
ATOM 570 C C . ARG A 1 77 ? 32.346 -4.799 -2.649 1.00 95.19 77 ARG A C 1
ATOM 572 O O . ARG A 1 77 ? 33.209 -4.444 -3.454 1.00 95.19 77 ARG A O 1
ATOM 579 N N . ASN A 1 78 ? 32.368 -4.466 -1.365 1.00 94.88 78 ASN A N 1
ATOM 580 C CA . ASN A 1 78 ? 33.494 -3.760 -0.764 1.00 94.88 78 ASN A CA 1
ATOM 581 C C . ASN A 1 78 ? 34.702 -4.697 -0.556 1.00 94.88 78 ASN A C 1
ATOM 583 O O . ASN A 1 78 ? 34.655 -5.889 -0.866 1.00 94.88 78 ASN A O 1
ATOM 587 N N . ALA A 1 79 ? 35.799 -4.171 -0.002 1.00 94.44 79 ALA A N 1
ATOM 588 C CA . ALA A 1 79 ? 37.025 -4.940 0.240 1.00 94.44 79 ALA A CA 1
ATOM 589 C C . ALA A 1 79 ? 36.844 -6.133 1.205 1.00 94.44 79 ALA A C 1
ATOM 591 O O . ALA A 1 79 ? 37.671 -7.041 1.203 1.00 94.44 79 ALA A O 1
ATOM 592 N N . ARG A 1 80 ? 35.770 -6.148 2.010 1.00 91.62 80 ARG A N 1
ATOM 593 C CA . ARG A 1 80 ? 35.394 -7.272 2.885 1.00 91.62 80 ARG A CA 1
ATOM 594 C C . ARG A 1 80 ? 34.529 -8.319 2.175 1.00 91.62 80 ARG A C 1
ATOM 596 O O . ARG A 1 80 ? 34.211 -9.340 2.768 1.00 91.62 80 ARG A O 1
ATOM 603 N N . GLY A 1 81 ? 34.151 -8.091 0.917 1.00 94.25 81 GLY A N 1
ATOM 604 C CA . GLY A 1 81 ? 33.253 -8.969 0.168 1.00 94.25 81 GLY A CA 1
ATOM 605 C C . GLY A 1 81 ? 31.765 -8.740 0.453 1.00 94.25 81 GLY A C 1
ATOM 606 O O . GLY A 1 81 ? 30.946 -9.528 -0.023 1.00 94.25 81 GLY A O 1
ATOM 607 N N . MET A 1 82 ? 31.419 -7.666 1.168 1.00 95.56 82 MET A N 1
ATOM 608 C CA . MET A 1 82 ? 30.056 -7.347 1.602 1.00 95.56 82 MET A CA 1
ATOM 609 C C . MET A 1 82 ? 29.364 -6.405 0.620 1.00 95.56 82 MET A C 1
ATOM 611 O O . MET A 1 82 ? 30.023 -5.618 -0.065 1.00 95.56 82 MET A O 1
ATOM 615 N N . VAL A 1 83 ? 28.034 -6.472 0.562 1.00 97.25 83 VAL A N 1
ATOM 616 C CA . VAL A 1 83 ? 27.207 -5.546 -0.221 1.00 97.25 83 VAL A CA 1
ATOM 617 C C . VAL A 1 83 ? 26.732 -4.422 0.690 1.00 97.25 83 VAL A C 1
ATOM 619 O O . VAL A 1 83 ? 26.067 -4.675 1.690 1.00 97.25 83 VAL A O 1
ATOM 622 N N . GLU A 1 84 ? 27.078 -3.185 0.348 1.00 96.31 84 GLU A N 1
ATOM 623 C CA . GLU A 1 84 ? 26.778 -2.007 1.164 1.00 96.31 84 GLU A CA 1
ATOM 624 C C . GLU A 1 84 ? 25.425 -1.387 0.798 1.00 96.31 84 GLU A C 1
ATOM 626 O O . GLU A 1 84 ? 25.013 -1.368 -0.365 1.00 96.31 84 GLU A O 1
ATOM 631 N N . TYR A 1 85 ? 24.762 -0.822 1.803 1.00 96.19 85 TYR A N 1
ATOM 632 C CA . TYR A 1 85 ? 23.585 0.024 1.644 1.00 96.19 85 TYR A CA 1
ATOM 633 C C . TYR A 1 85 ? 23.630 1.180 2.645 1.00 96.19 85 TYR A C 1
ATOM 635 O O . TYR A 1 85 ? 24.348 1.160 3.649 1.00 96.19 85 TYR A O 1
ATOM 643 N N . ASN A 1 86 ? 22.834 2.212 2.390 1.00 95.56 86 ASN A N 1
ATOM 644 C CA . ASN A 1 86 ? 22.551 3.233 3.392 1.00 95.56 86 ASN A CA 1
ATOM 645 C C . ASN A 1 86 ? 21.102 3.700 3.288 1.00 95.56 86 ASN A C 1
ATOM 647 O O . ASN A 1 86 ? 20.547 3.766 2.195 1.00 95.56 86 ASN A O 1
ATOM 651 N N . VAL A 1 87 ? 20.482 3.980 4.428 1.00 95.94 87 VAL A N 1
ATOM 652 C CA . VAL A 1 87 ? 19.064 4.341 4.534 1.00 95.94 87 VAL A CA 1
ATOM 653 C C . VAL A 1 87 ? 18.907 5.623 5.319 1.00 95.94 87 VAL A C 1
ATOM 655 O O . VAL A 1 87 ? 19.526 5.786 6.371 1.00 95.94 87 VAL A O 1
ATOM 658 N N . ASP A 1 88 ? 18.045 6.517 4.846 1.00 97.25 88 ASP A N 1
ATOM 659 C CA . ASP A 1 88 ? 17.564 7.589 5.712 1.00 97.25 88 ASP A CA 1
ATOM 660 C C . ASP A 1 88 ? 16.706 6.991 6.820 1.00 97.25 88 ASP A C 1
ATOM 662 O O . ASP A 1 88 ? 15.987 6.013 6.593 1.00 97.25 88 ASP A O 1
ATOM 666 N N . PHE A 1 89 ? 16.724 7.609 7.995 1.00 96.12 89 PHE A N 1
ATOM 667 C CA . PHE A 1 89 ? 15.818 7.242 9.070 1.00 96.12 89 PHE A CA 1
ATOM 668 C C . PHE A 1 89 ? 15.160 8.449 9.724 1.00 96.12 89 PHE A C 1
ATOM 670 O O . PHE A 1 89 ? 15.699 9.562 9.762 1.00 96.12 89 PHE A O 1
ATOM 677 N N . TRP A 1 90 ? 14.002 8.162 10.304 1.00 95.00 90 TRP A N 1
ATOM 678 C CA . TRP A 1 90 ? 13.243 9.042 11.167 1.00 95.00 90 TRP A CA 1
ATOM 679 C C . TRP A 1 90 ? 12.912 8.313 12.459 1.00 95.00 90 TRP A C 1
ATOM 681 O O . TRP A 1 90 ? 12.493 7.159 12.445 1.00 95.00 90 TRP A O 1
ATOM 691 N N . LEU A 1 91 ? 13.098 8.983 13.590 1.00 95.75 91 LEU A N 1
ATOM 692 C CA . LEU A 1 91 ? 12.781 8.423 14.895 1.00 95.75 91 LEU A CA 1
ATOM 693 C C . LEU A 1 91 ? 12.109 9.483 15.765 1.00 95.75 91 LEU A C 1
ATOM 695 O O . LEU A 1 91 ? 12.726 10.496 16.081 1.00 95.75 91 LEU A O 1
ATOM 699 N N . ASN A 1 92 ? 10.861 9.250 16.169 1.00 95.75 92 ASN A N 1
ATOM 700 C CA . ASN A 1 92 ? 10.168 10.068 17.163 1.00 95.75 92 ASN A CA 1
ATOM 701 C C . ASN A 1 92 ? 10.082 9.289 18.473 1.00 95.75 92 ASN A C 1
ATOM 703 O O . ASN A 1 92 ? 9.504 8.202 18.523 1.00 95.75 92 ASN A O 1
ATOM 707 N N . LYS A 1 93 ? 10.622 9.853 19.550 1.00 96.62 93 LYS A N 1
ATOM 708 C CA . LYS A 1 93 ? 10.647 9.193 20.859 1.00 96.62 93 LYS A CA 1
ATOM 709 C C . LYS A 1 93 ? 10.325 10.170 21.989 1.00 96.62 93 LYS A C 1
ATOM 711 O O . LYS A 1 93 ? 10.589 11.364 21.829 1.00 96.62 93 LYS A O 1
ATOM 716 N N . PRO A 1 94 ? 9.820 9.695 23.141 1.00 97.75 94 PRO A N 1
ATOM 717 C CA . PRO A 1 94 ? 9.762 10.514 24.343 1.00 97.75 94 PRO A CA 1
ATOM 718 C C . PRO A 1 94 ? 11.136 11.108 24.680 1.00 97.75 94 PRO A C 1
ATOM 720 O O . PRO A 1 94 ? 12.176 10.457 24.505 1.00 97.75 94 PRO A O 1
ATOM 723 N N . VAL A 1 95 ? 11.143 12.344 25.178 1.00 97.19 95 VAL A N 1
ATOM 724 C CA . VAL A 1 95 ? 12.362 12.958 25.732 1.00 97.19 95 VAL A CA 1
ATOM 725 C C . VAL A 1 95 ? 12.840 12.136 26.933 1.00 97.19 95 VAL A C 1
ATOM 727 O O . VAL A 1 95 ? 14.010 11.772 27.014 1.00 97.19 95 VAL A O 1
ATOM 730 N N . ASP A 1 96 ? 11.909 11.760 27.811 1.00 96.00 96 ASP A N 1
ATOM 731 C CA . ASP A 1 96 ? 12.140 10.847 28.927 1.00 96.00 96 ASP A CA 1
ATOM 732 C C . ASP A 1 96 ? 11.711 9.421 28.548 1.00 96.00 96 ASP A C 1
ATOM 734 O O . ASP A 1 96 ? 10.529 9.070 28.563 1.00 96.00 96 ASP A O 1
ATOM 738 N N . MET A 1 97 ? 12.691 8.583 28.205 1.00 95.12 97 MET A N 1
ATOM 739 C CA . MET A 1 97 ? 12.455 7.203 27.768 1.00 95.12 97 MET A CA 1
ATOM 740 C C . MET A 1 97 ? 11.898 6.290 28.866 1.00 95.12 97 MET A C 1
ATOM 742 O O . MET A 1 97 ? 11.314 5.259 28.535 1.00 95.12 97 MET A O 1
ATOM 746 N N . SER A 1 98 ? 11.991 6.666 30.148 1.00 95.25 98 SER A N 1
ATOM 747 C CA . SER A 1 98 ? 11.358 5.899 31.233 1.00 95.25 98 SER A CA 1
ATOM 748 C C . SER A 1 98 ? 9.826 5.921 31.155 1.00 95.25 98 SER A C 1
ATOM 750 O O . SER A 1 98 ? 9.161 5.047 31.710 1.00 95.25 98 SER A O 1
ATOM 752 N N . LYS A 1 99 ? 9.268 6.888 30.413 1.00 96.56 99 LYS A N 1
ATOM 753 C CA . LYS A 1 99 ? 7.829 7.057 30.178 1.00 96.56 99 LYS A CA 1
ATOM 754 C C . LYS A 1 99 ? 7.342 6.425 28.873 1.00 96.56 99 LYS A C 1
ATOM 756 O O . LYS A 1 99 ? 6.148 6.479 28.578 1.00 96.56 99 LYS A O 1
ATOM 761 N N . ALA A 1 100 ? 8.239 5.830 28.084 1.00 96.94 100 ALA A N 1
ATOM 762 C CA . ALA A 1 100 ? 7.859 5.070 26.900 1.00 96.94 100 ALA A CA 1
ATOM 763 C C . ALA A 1 100 ? 7.141 3.768 27.293 1.00 96.94 100 ALA A C 1
ATOM 765 O O . ALA A 1 100 ? 7.424 3.151 28.318 1.00 96.94 100 ALA A O 1
ATOM 766 N N . ASN A 1 101 ? 6.257 3.278 26.427 1.00 96.75 101 ASN A N 1
ATOM 767 C CA . ASN A 1 101 ? 5.510 2.037 26.656 1.00 96.75 101 ASN A CA 1
ATOM 768 C C . ASN A 1 101 ? 6.309 0.758 26.318 1.00 96.75 101 ASN A C 1
ATOM 770 O O . ASN A 1 101 ? 5.739 -0.342 26.289 1.00 96.75 101 ASN A O 1
ATOM 774 N N . GLY A 1 102 ? 7.601 0.911 26.001 1.00 96.25 102 GLY A N 1
ATOM 775 C CA . GLY A 1 102 ? 8.533 -0.151 25.617 1.00 96.25 102 GLY A CA 1
ATOM 776 C C . GLY A 1 102 ? 8.270 -0.792 24.251 1.00 96.25 102 GLY A C 1
ATOM 777 O O . GLY A 1 102 ? 8.839 -1.845 23.967 1.00 96.25 102 GLY A O 1
ATOM 778 N N . THR A 1 103 ? 7.387 -0.223 23.425 1.00 97.56 103 THR A N 1
ATOM 779 C CA . THR A 1 103 ? 7.033 -0.750 22.100 1.00 97.56 103 THR A CA 1
ATOM 780 C C . THR A 1 103 ? 7.495 0.197 20.999 1.00 97.56 103 THR A C 1
ATOM 782 O O . THR A 1 103 ? 7.105 1.366 20.966 1.00 97.56 103 THR A O 1
ATOM 785 N N . LEU A 1 104 ? 8.300 -0.333 20.081 1.00 98.19 104 LEU A N 1
ATOM 786 C CA . LEU A 1 104 ? 8.643 0.325 18.827 1.00 98.19 104 LEU A CA 1
ATOM 787 C C . LEU A 1 104 ? 7.511 0.087 17.825 1.00 98.19 104 LEU A C 1
ATOM 789 O O . LEU A 1 104 ? 7.208 -1.059 17.496 1.00 98.19 104 LEU A O 1
ATOM 793 N N . LEU A 1 105 ? 6.881 1.153 17.349 1.00 98.00 105 LEU A N 1
ATOM 794 C CA . LEU A 1 105 ? 5.987 1.109 16.200 1.00 98.00 105 LEU A CA 1
ATOM 795 C C . LEU A 1 105 ? 6.795 1.540 14.977 1.00 98.00 105 LEU A C 1
ATOM 797 O O . LEU A 1 105 ? 7.036 2.729 14.779 1.00 98.00 105 LEU A O 1
ATOM 801 N N . HIS A 1 106 ? 7.246 0.558 14.203 1.00 98.06 106 HIS A N 1
ATOM 802 C CA . HIS A 1 106 ? 7.955 0.805 12.960 1.00 98.06 106 HIS A CA 1
ATOM 803 C C . HIS A 1 106 ? 6.945 0.991 11.829 1.00 98.06 106 HIS A C 1
ATOM 805 O O . HIS A 1 106 ? 6.213 0.054 11.501 1.00 98.06 106 HIS A O 1
ATOM 811 N N . ASP A 1 107 ? 6.887 2.181 11.249 1.00 95.50 107 ASP A N 1
ATOM 812 C CA . ASP A 1 107 ? 6.113 2.426 10.039 1.00 95.50 107 ASP A CA 1
ATOM 813 C C . ASP A 1 107 ? 7.021 2.279 8.820 1.00 95.50 107 ASP A C 1
ATOM 815 O O . ASP A 1 107 ? 8.148 2.767 8.791 1.00 95.50 107 ASP A O 1
ATOM 819 N N . VAL A 1 108 ? 6.535 1.539 7.828 1.00 97.00 108 VAL A N 1
ATOM 820 C CA . VAL A 1 108 ? 7.225 1.353 6.554 1.00 97.00 108 VAL A CA 1
ATOM 821 C C . VAL A 1 108 ? 6.792 2.496 5.633 1.00 97.00 108 VAL A C 1
ATOM 823 O O . VAL A 1 108 ? 5.643 2.479 5.167 1.00 97.00 108 VAL A O 1
ATOM 826 N N . PRO A 1 109 ? 7.672 3.468 5.318 1.00 94.62 109 PRO A N 1
ATOM 827 C CA . PRO A 1 109 ? 7.289 4.641 4.542 1.00 94.62 109 PRO A CA 1
ATOM 828 C C . PRO A 1 109 ? 6.676 4.260 3.198 1.00 94.62 109 PRO A C 1
ATOM 830 O O . PRO A 1 109 ? 7.203 3.408 2.487 1.00 94.62 109 PRO A O 1
ATOM 833 N N . ASN A 1 110 ? 5.555 4.880 2.839 1.00 92.69 110 ASN A N 1
ATOM 834 C CA . ASN A 1 110 ? 4.897 4.648 1.551 1.00 92.69 110 ASN A CA 1
ATOM 835 C C . ASN A 1 110 ? 5.397 5.707 0.566 1.00 92.69 110 ASN A C 1
ATOM 837 O O . ASN A 1 110 ? 5.072 6.889 0.731 1.00 92.69 110 ASN A O 1
ATOM 841 N N . ARG A 1 111 ? 6.206 5.313 -0.422 1.00 91.19 111 ARG A N 1
ATOM 842 C CA . ARG A 1 111 ? 6.899 6.250 -1.326 1.00 91.19 111 ARG A CA 1
ATOM 843 C C . ARG A 1 111 ? 7.768 7.263 -0.586 1.00 91.19 111 ARG A C 1
ATOM 845 O O . ARG A 1 111 ? 7.690 8.466 -0.824 1.00 91.19 111 ARG A O 1
ATOM 852 N N . GLY A 1 112 ? 8.483 6.783 0.429 1.00 92.19 112 GLY A N 1
ATOM 853 C CA . GLY A 1 112 ? 9.292 7.609 1.328 1.00 92.19 112 GLY A CA 1
ATOM 854 C C . GLY A 1 112 ? 8.507 8.505 2.298 1.00 92.19 112 GLY A C 1
ATOM 855 O O . GLY A 1 112 ? 9.128 9.190 3.112 1.00 92.19 112 GLY A O 1
ATOM 856 N N . ASN A 1 113 ? 7.168 8.504 2.265 1.00 91.62 113 ASN A N 1
ATOM 857 C CA . ASN A 1 113 ? 6.346 9.291 3.186 1.00 91.62 113 ASN A CA 1
ATOM 858 C C . ASN A 1 113 ? 6.121 8.538 4.501 1.00 91.62 113 ASN A C 1
ATOM 860 O O . ASN A 1 113 ? 5.607 7.419 4.489 1.00 91.62 113 ASN A O 1
ATOM 864 N N . VAL A 1 114 ? 6.453 9.189 5.615 1.00 88.56 114 VAL A N 1
ATOM 865 C CA . VAL A 1 114 ? 6.129 8.744 6.979 1.00 88.56 114 VAL A CA 1
ATOM 866 C C . VAL A 1 114 ? 4.626 8.900 7.219 1.00 88.56 114 VAL A C 1
ATOM 868 O O . VAL A 1 114 ? 4.053 9.947 6.915 1.00 88.56 114 VAL A O 1
ATOM 871 N N . ARG A 1 115 ? 3.978 7.860 7.748 1.00 86.56 115 ARG A N 1
ATOM 872 C CA . ARG A 1 115 ? 2.519 7.757 7.940 1.00 86.56 115 ARG A CA 1
ATOM 873 C C . ARG A 1 115 ? 2.123 7.287 9.340 1.00 86.56 115 ARG A C 1
ATOM 875 O O . ARG A 1 115 ? 0.932 7.175 9.619 1.00 86.56 115 ARG A O 1
ATOM 882 N N . SER A 1 116 ? 3.071 7.057 10.247 1.00 80.94 116 SER A N 1
ATOM 883 C CA . SER A 1 116 ? 2.804 6.605 11.621 1.00 80.94 116 SER A CA 1
ATOM 884 C C . SER A 1 116 ? 1.821 7.506 12.387 1.00 80.94 116 SER A C 1
ATOM 886 O O . SER A 1 116 ? 1.012 7.009 13.173 1.00 80.94 116 SER A O 1
ATOM 888 N N . VAL A 1 117 ? 1.815 8.818 12.115 1.00 85.62 117 VAL A N 1
ATOM 889 C CA . VAL A 1 117 ? 0.860 9.774 12.708 1.00 85.62 117 VAL A CA 1
ATOM 890 C C . VAL A 1 117 ? -0.528 9.752 12.064 1.00 85.62 117 VAL A C 1
ATOM 892 O O . VAL A 1 117 ? -1.444 10.339 12.620 1.00 85.62 117 VAL A O 1
ATOM 895 N N . GLU A 1 118 ? -0.748 9.050 10.951 1.00 86.81 118 GLU A N 1
ATOM 896 C CA . GLU A 1 118 ? -2.092 8.885 10.364 1.00 86.81 118 GLU A CA 1
ATOM 897 C C . GLU A 1 118 ? -2.997 7.966 11.199 1.00 86.81 118 GLU A C 1
ATOM 899 O O . GLU A 1 118 ? -4.198 7.879 10.961 1.00 86.81 118 GLU A O 1
ATOM 904 N N . LEU A 1 119 ? -2.439 7.295 12.210 1.00 91.44 119 LEU A N 1
ATOM 905 C CA . LEU A 1 119 ? -3.209 6.633 13.265 1.00 91.44 119 LEU A CA 1
ATOM 906 C C . LEU A 1 119 ? -3.784 7.648 14.275 1.00 91.44 119 LEU A C 1
ATOM 908 O O . LEU A 1 119 ? -4.619 7.291 15.113 1.00 91.44 119 LEU A O 1
ATOM 912 N N . ASN A 1 120 ? -3.373 8.918 14.187 1.00 94.38 120 ASN A N 1
ATOM 913 C CA . ASN A 1 120 ? -3.955 10.036 14.914 1.00 94.38 120 ASN A CA 1
ATOM 914 C C . ASN A 1 120 ? -5.114 10.662 14.119 1.00 94.38 120 ASN A C 1
ATOM 916 O O . ASN A 1 120 ? -4.999 10.927 12.924 1.00 94.38 120 ASN A O 1
ATOM 920 N N . VAL A 1 121 ? -6.242 10.935 14.774 1.00 93.19 121 VAL A N 1
ATOM 921 C CA . VAL A 1 121 ? -7.384 11.631 14.173 1.00 93.19 121 VAL A CA 1
ATOM 922 C C . VAL A 1 121 ? -6.942 13.063 13.898 1.00 93.19 121 VAL A C 1
ATOM 924 O O . VAL A 1 121 ? -6.469 13.753 14.800 1.00 93.19 121 VAL A O 1
ATOM 927 N N . GLY A 1 122 ? -7.046 13.491 12.638 1.00 89.25 122 GLY A N 1
ATOM 928 C CA . GLY A 1 122 ? -6.501 14.771 12.174 1.00 89.25 122 GLY A CA 1
ATOM 929 C C . GLY A 1 122 ? -4.972 14.792 12.034 1.00 89.25 122 GLY A C 1
ATOM 930 O O . GLY A 1 122 ? -4.400 15.859 11.818 1.00 89.25 122 GLY A O 1
ATOM 931 N N . GLY A 1 123 ? -4.302 13.644 12.175 1.00 89.50 123 GLY A N 1
ATOM 932 C CA . GLY A 1 123 ? -2.868 13.518 11.952 1.00 89.50 123 GLY A CA 1
ATOM 933 C C . GLY A 1 123 ? -2.527 13.574 10.464 1.00 89.50 123 GLY A C 1
ATOM 934 O O . GLY A 1 123 ? -3.238 13.009 9.634 1.00 89.50 123 GLY A O 1
ATOM 935 N N . SER A 1 124 ? -1.454 14.278 10.110 1.00 83.44 124 SER A N 1
ATOM 936 C CA . SER A 1 124 ? -0.983 14.374 8.727 1.00 83.44 124 SER A CA 1
ATOM 937 C C . SER A 1 124 ? 0.489 14.772 8.645 1.00 83.44 124 SER A C 1
ATOM 939 O O . SER A 1 124 ? 0.984 15.575 9.440 1.00 83.44 124 SER A O 1
ATOM 941 N N . GLY A 1 125 ? 1.179 14.227 7.641 1.00 74.94 125 GLY A N 1
ATOM 942 C CA . GLY A 1 125 ? 2.577 14.542 7.370 1.00 74.94 125 GLY A CA 1
ATOM 943 C C . GLY A 1 125 ? 3.497 14.181 8.533 1.00 74.94 125 GLY A C 1
ATOM 944 O O . GLY A 1 125 ? 3.316 13.168 9.199 1.00 74.94 125 GLY A O 1
ATOM 945 N N . ASP A 1 126 ? 4.503 15.015 8.765 1.00 70.00 126 ASP A N 1
ATOM 946 C CA . ASP A 1 126 ? 5.567 14.735 9.723 1.00 70.00 126 ASP A CA 1
ATOM 947 C C . ASP A 1 126 ? 5.424 15.419 11.089 1.00 70.00 126 ASP A C 1
ATOM 949 O O . ASP A 1 126 ? 6.044 15.021 12.076 1.00 70.00 126 ASP A O 1
ATOM 953 N N . SER A 1 127 ? 4.627 16.479 11.131 1.00 74.88 127 SER A N 1
ATOM 954 C CA . SER A 1 127 ? 4.507 17.401 12.259 1.00 74.88 127 SER A CA 1
ATOM 955 C C . SER A 1 127 ? 3.056 17.591 12.702 1.00 74.88 127 SER A C 1
ATOM 957 O O . SER A 1 127 ? 2.813 17.957 13.855 1.00 74.88 127 SER A O 1
ATOM 959 N N . GLY A 1 128 ? 2.088 17.281 11.832 1.00 85.69 128 GLY A N 1
ATOM 960 C CA . GLY A 1 128 ? 0.664 17.287 12.143 1.00 85.69 128 GLY A CA 1
ATOM 961 C C . GLY A 1 128 ? 0.303 16.093 13.014 1.00 85.69 128 GLY A C 1
ATOM 962 O O . GLY A 1 128 ? -0.100 15.046 12.521 1.00 85.69 128 GLY A O 1
ATOM 963 N N . VAL A 1 129 ? 0.446 16.244 14.329 1.00 91.62 129 VAL A N 1
ATOM 964 C CA . VAL A 1 129 ? 0.227 15.150 15.285 1.00 91.62 129 VAL A CA 1
ATOM 965 C C . VAL A 1 129 ? -1.250 14.784 15.470 1.00 91.62 129 VAL A C 1
ATOM 967 O O . VAL A 1 129 ? -1.547 13.730 16.026 1.00 91.62 129 VAL A O 1
ATOM 970 N N . GLY A 1 130 ? -2.180 15.621 14.999 1.00 93.69 130 GLY A N 1
ATOM 971 C CA . GLY A 1 130 ? -3.614 15.424 15.202 1.00 93.69 130 GLY A CA 1
ATOM 972 C C . GLY A 1 130 ? -3.960 15.368 16.686 1.00 93.69 130 GLY A C 1
ATOM 973 O O . GLY A 1 130 ? -3.432 16.134 17.491 1.00 93.69 130 GLY A O 1
ATOM 974 N N . ASP A 1 131 ? -4.810 14.422 17.066 1.00 94.62 131 ASP A N 1
ATOM 975 C CA . ASP A 1 131 ? -5.133 14.188 18.468 1.00 94.62 131 ASP A CA 1
ATOM 976 C C . ASP A 1 131 ? -3.984 13.565 19.280 1.00 94.62 131 ASP A C 1
ATOM 978 O O . ASP A 1 131 ? -4.104 13.499 20.493 1.00 94.62 131 ASP A O 1
ATOM 982 N N . GLY A 1 132 ? -2.877 13.113 18.686 1.00 96.06 132 GLY A N 1
ATOM 983 C CA . GLY A 1 132 ? -1.736 12.566 19.430 1.00 96.06 132 GLY A CA 1
ATOM 984 C C . GLY A 1 132 ? -1.971 11.221 20.120 1.00 96.06 132 GLY A C 1
ATOM 985 O O . GLY A 1 132 ? -1.298 10.923 21.108 1.00 96.06 132 GLY A O 1
ATOM 986 N N . PHE A 1 133 ? -2.913 10.407 19.634 1.00 96.56 133 PHE A N 1
ATOM 987 C CA . PHE A 1 133 ? -3.207 9.080 20.186 1.00 96.56 133 PHE A CA 1
ATOM 988 C C . PHE A 1 133 ? -1.954 8.204 20.372 1.00 96.56 133 PHE A C 1
ATOM 990 O O . PHE A 1 133 ? -1.705 7.734 21.483 1.00 96.56 133 PHE A O 1
ATOM 997 N N . VAL A 1 134 ? -1.126 8.011 19.338 1.00 96.44 134 VAL A N 1
ATOM 998 C CA . VAL A 1 134 ? 0.051 7.121 19.443 1.00 96.44 134 VAL A CA 1
ATOM 999 C C . VAL A 1 134 ? 1.106 7.648 20.428 1.00 96.44 134 VAL A C 1
ATOM 1001 O O . VAL A 1 134 ? 1.754 6.861 21.118 1.00 96.44 134 VAL A O 1
ATOM 1004 N N . GLN A 1 135 ? 1.232 8.970 20.571 1.00 97.44 135 GLN A N 1
ATOM 1005 C CA . GLN A 1 135 ? 2.137 9.604 21.533 1.00 97.44 135 GLN A CA 1
ATOM 1006 C C . GLN A 1 135 ? 1.614 9.477 22.967 1.00 97.44 135 GLN A C 1
ATOM 1008 O O . GLN A 1 135 ? 2.376 9.131 23.865 1.00 97.44 135 GLN A O 1
ATOM 1013 N N . ARG A 1 136 ? 0.304 9.673 23.192 1.00 97.25 136 ARG A N 1
ATOM 1014 C CA . ARG A 1 136 ? -0.329 9.444 24.507 1.00 97.25 136 ARG A CA 1
ATOM 1015 C C . ARG A 1 136 ? -0.179 8.000 24.980 1.00 97.25 136 ARG A C 1
ATOM 1017 O O . ARG A 1 136 ? -0.095 7.757 26.178 1.00 97.25 136 ARG A O 1
ATOM 1024 N N . GLN A 1 137 ? -0.141 7.052 24.046 1.00 96.94 137 GLN A N 1
ATOM 1025 C CA . GLN A 1 137 ? 0.103 5.639 24.337 1.00 96.94 137 GLN A CA 1
ATOM 1026 C C . GLN A 1 137 ? 1.579 5.332 24.634 1.00 96.94 137 GLN A C 1
ATOM 1028 O O . GLN A 1 137 ? 1.874 4.216 25.053 1.00 96.94 137 GLN A O 1
ATOM 1033 N N . GLY A 1 138 ? 2.506 6.273 24.421 1.00 97.44 138 GLY A N 1
ATOM 1034 C CA . GLY A 1 138 ? 3.928 6.127 24.738 1.00 97.44 138 GLY A CA 1
ATOM 1035 C C . GLY A 1 138 ? 4.739 5.323 23.723 1.00 97.44 138 GLY A C 1
ATOM 1036 O O . GLY A 1 138 ? 5.798 4.808 24.083 1.00 97.44 138 GLY A O 1
ATOM 1037 N N . TYR A 1 139 ? 4.261 5.166 22.483 1.00 97.75 139 TYR A N 1
ATOM 1038 C CA . TYR A 1 139 ? 5.032 4.479 21.440 1.00 97.75 139 TYR A CA 1
ATOM 1039 C C . TYR A 1 139 ? 6.290 5.268 21.071 1.00 97.75 139 TYR A C 1
ATOM 1041 O O . TYR A 1 139 ? 6.270 6.500 21.014 1.00 97.75 139 TYR A O 1
ATOM 1049 N N . VAL A 1 140 ? 7.365 4.546 20.760 1.00 97.75 140 VAL A N 1
ATOM 1050 C CA . VAL A 1 140 ? 8.482 5.078 19.971 1.00 97.75 140 VAL A CA 1
ATOM 1051 C C . VAL A 1 140 ? 8.168 4.797 18.508 1.00 97.75 140 VAL A C 1
ATOM 1053 O O . VAL A 1 140 ? 7.891 3.650 18.165 1.00 97.75 140 VAL A O 1
ATOM 1056 N N . LEU A 1 141 ? 8.182 5.821 17.662 1.00 96.88 141 LEU A N 1
ATOM 1057 C CA . LEU A 1 141 ? 7.889 5.696 16.233 1.00 96.88 141 LEU A CA 1
ATOM 1058 C C . LEU A 1 141 ? 9.203 5.680 15.464 1.00 96.88 141 LEU A C 1
ATOM 1060 O O . LEU A 1 141 ? 9.996 6.607 15.638 1.00 96.88 141 LEU A O 1
ATOM 1064 N N . SER A 1 142 ? 9.437 4.665 14.638 1.00 96.38 142 SER A N 1
ATOM 1065 C CA . SER A 1 142 ? 10.608 4.623 13.761 1.00 96.38 142 SER A CA 1
ATOM 1066 C C . SER A 1 142 ? 10.235 4.351 12.318 1.00 96.38 142 SER A C 1
ATOM 1068 O O . SER A 1 142 ? 9.290 3.624 12.033 1.00 96.38 142 SER A O 1
ATOM 1070 N N . ASP A 1 143 ? 11.048 4.884 11.420 1.00 96.44 143 ASP A N 1
ATOM 1071 C CA . ASP A 1 143 ? 10.872 4.767 9.985 1.00 96.44 143 ASP A CA 1
ATOM 1072 C C . ASP A 1 143 ? 12.260 4.726 9.338 1.00 96.44 143 ASP A C 1
ATOM 1074 O O . ASP A 1 143 ? 13.156 5.476 9.740 1.00 96.44 143 ASP A O 1
ATOM 1078 N N . ASN A 1 144 ? 12.454 3.891 8.318 1.00 96.75 144 ASN A N 1
ATOM 1079 C CA . ASN A 1 144 ? 13.628 3.977 7.451 1.00 96.75 144 ASN A CA 1
ATOM 1080 C C . ASN A 1 144 ? 13.235 3.899 5.980 1.00 96.75 144 ASN A C 1
ATOM 1082 O O . ASN A 1 144 ? 12.254 3.254 5.613 1.00 96.75 144 ASN A O 1
ATOM 1086 N N . GLY A 1 145 ? 14.036 4.534 5.130 1.00 96.00 145 GLY A N 1
ATOM 1087 C CA . GLY A 1 145 ? 13.917 4.367 3.691 1.00 96.00 145 GLY A CA 1
ATOM 1088 C C . GLY A 1 145 ? 14.185 2.915 3.307 1.00 96.00 145 GLY A C 1
ATOM 1089 O O . GLY A 1 145 ? 15.186 2.342 3.732 1.00 96.00 145 GLY A O 1
ATOM 1090 N N . TRP A 1 146 ? 13.297 2.322 2.516 1.00 95.38 146 TRP A N 1
ATOM 1091 C CA . TRP A 1 146 ? 13.455 0.971 1.956 1.00 95.38 146 TRP A CA 1
ATOM 1092 C C . TRP A 1 146 ? 13.343 0.970 0.429 1.00 95.38 146 TRP A C 1
ATOM 1094 O O . TRP A 1 146 ? 13.830 0.051 -0.223 1.00 95.38 146 TRP A O 1
ATOM 1104 N N . GLU A 1 147 ? 12.695 1.993 -0.128 1.00 91.75 147 GLU A N 1
ATOM 1105 C CA . GLU A 1 147 ? 12.467 2.184 -1.554 1.00 91.75 147 GLU A CA 1
ATOM 1106 C C . GLU A 1 147 ? 13.587 3.067 -2.111 1.00 91.75 147 GLU A C 1
ATOM 1108 O O . GLU A 1 147 ? 13.901 4.121 -1.546 1.00 91.75 147 GLU A O 1
ATOM 1113 N N . GLY A 1 148 ? 14.286 2.574 -3.135 1.00 87.50 148 GLY A N 1
ATOM 1114 C CA . GLY A 1 148 ? 15.513 3.204 -3.643 1.00 87.50 148 GLY A CA 1
ATOM 1115 C C . GLY A 1 148 ? 15.289 4.119 -4.834 1.00 87.50 148 GLY A C 1
ATOM 1116 O O . GLY A 1 148 ? 16.222 4.698 -5.381 1.00 87.50 148 GLY A O 1
ATOM 1117 N N . ASP A 1 149 ? 14.044 4.202 -5.257 1.00 83.94 149 ASP A N 1
ATOM 1118 C CA . ASP A 1 149 ? 13.664 4.637 -6.578 1.00 83.94 149 ASP A CA 1
ATOM 1119 C C . ASP A 1 149 ? 12.527 5.674 -6.500 1.00 83.94 149 ASP A C 1
ATOM 1121 O O . ASP A 1 149 ? 11.857 5.964 -7.479 1.00 83.94 149 ASP A O 1
ATOM 1125 N N . VAL A 1 150 ? 12.428 6.337 -5.340 1.00 87.75 150 VAL A N 1
ATOM 1126 C CA . VAL A 1 150 ? 11.652 7.556 -5.057 1.00 87.75 150 VAL A CA 1
ATOM 1127 C C . VAL A 1 150 ? 12.522 8.811 -5.196 1.00 87.75 150 VAL A C 1
ATOM 1129 O O . VAL A 1 150 ? 13.735 8.760 -5.009 1.00 87.75 150 VAL A O 1
ATOM 1132 N N . ALA A 1 151 ? 11.920 9.972 -5.481 1.00 84.25 151 ALA A N 1
ATOM 1133 C CA . ALA A 1 151 ? 12.648 11.250 -5.599 1.00 84.25 151 ALA A CA 1
ATOM 1134 C C . ALA A 1 151 ? 12.684 12.080 -4.302 1.00 84.25 151 ALA A C 1
ATOM 1136 O O . ALA A 1 151 ? 13.548 12.940 -4.141 1.00 84.25 151 ALA A O 1
ATOM 1137 N N . THR A 1 152 ? 11.749 11.839 -3.384 1.00 88.44 152 THR A N 1
ATOM 1138 C CA . THR A 1 152 ? 11.577 12.601 -2.138 1.00 88.44 152 THR A CA 1
ATOM 1139 C C . THR A 1 152 ? 11.245 11.666 -0.979 1.00 88.44 152 THR A C 1
ATOM 1141 O O . THR A 1 152 ? 10.846 10.527 -1.205 1.00 88.44 152 THR A O 1
ATOM 1144 N N . GLY A 1 153 ? 11.345 12.162 0.255 1.00 91.56 153 GLY A N 1
ATOM 1145 C CA . GLY A 1 153 ? 11.067 11.367 1.454 1.00 91.56 153 GLY A CA 1
ATOM 1146 C C . GLY A 1 153 ? 12.247 10.483 1.863 1.00 91.56 153 GLY A C 1
ATOM 1147 O O . GLY A 1 153 ? 13.370 10.698 1.415 1.00 91.56 153 GLY A O 1
ATOM 1148 N N . LEU A 1 154 ? 11.992 9.517 2.748 1.00 94.44 154 LEU A N 1
ATOM 1149 C CA . LEU A 1 154 ? 12.997 8.559 3.211 1.00 94.44 154 LEU A CA 1
ATOM 1150 C C . LEU A 1 154 ? 13.316 7.547 2.109 1.00 94.44 154 LEU A C 1
ATOM 1152 O O . LEU A 1 154 ? 12.410 6.886 1.606 1.00 94.44 154 LEU A O 1
ATOM 1156 N N . GLN A 1 155 ? 14.594 7.380 1.772 1.00 94.31 155 GLN A N 1
ATOM 1157 C CA . GLN A 1 155 ? 15.012 6.483 0.687 1.00 94.31 155 GLN A CA 1
ATOM 1158 C C . GLN A 1 155 ? 16.188 5.601 1.114 1.00 94.31 155 GLN A C 1
ATOM 1160 O O . GLN A 1 155 ? 16.997 5.966 1.977 1.00 94.31 155 GLN A O 1
ATOM 1165 N N . VAL A 1 156 ? 16.294 4.434 0.481 1.00 95.06 156 VAL A N 1
ATOM 1166 C CA . VAL A 1 156 ? 17.504 3.607 0.540 1.00 95.06 156 VAL A CA 1
ATOM 1167 C C . VAL A 1 156 ? 18.397 3.933 -0.651 1.00 95.06 156 VAL A C 1
ATOM 1169 O O . VAL A 1 156 ? 17.929 4.159 -1.761 1.00 95.06 156 VAL A O 1
ATOM 1172 N N . ARG A 1 157 ? 19.708 3.923 -0.451 1.00 94.81 157 ARG A N 1
ATOM 1173 C CA . ARG A 1 157 ? 20.681 3.928 -1.539 1.00 94.81 157 ARG A CA 1
ATOM 1174 C C . ARG A 1 157 ? 21.221 2.515 -1.685 1.00 94.81 157 ARG A C 1
ATOM 1176 O O . ARG A 1 157 ? 21.888 2.004 -0.784 1.00 94.81 157 ARG A O 1
ATOM 1183 N N . ILE A 1 158 ? 20.885 1.897 -2.813 1.00 93.00 158 ILE A N 1
ATOM 1184 C CA . ILE A 1 158 ? 21.212 0.513 -3.169 1.00 93.00 158 ILE A CA 1
ATOM 1185 C C . ILE A 1 158 ? 22.052 0.471 -4.450 1.00 93.00 158 ILE A C 1
ATOM 1187 O O . ILE A 1 158 ? 21.899 1.334 -5.317 1.00 93.00 158 ILE A O 1
ATOM 1191 N N . PRO A 1 159 ? 22.936 -0.525 -4.602 1.00 95.69 159 PRO A N 1
ATOM 1192 C CA . PRO A 1 159 ? 23.758 -0.655 -5.790 1.00 95.69 159 PRO A CA 1
ATOM 1193 C C . PRO A 1 159 ? 22.968 -1.068 -7.037 1.00 95.69 159 PRO A C 1
ATOM 1195 O O . PRO A 1 159 ? 21.947 -1.757 -6.972 1.00 95.69 159 PRO A O 1
ATOM 1198 N N . VAL A 1 160 ? 23.537 -0.718 -8.191 1.00 96.31 160 VAL A N 1
ATOM 1199 C CA . VAL A 1 160 ? 23.180 -1.267 -9.504 1.00 96.31 160 VAL A CA 1
ATOM 1200 C C . VAL A 1 160 ? 23.923 -2.586 -9.714 1.00 96.31 160 VAL A C 1
ATOM 1202 O O . VAL A 1 160 ? 25.150 -2.633 -9.593 1.00 96.31 160 VAL A O 1
ATOM 1205 N N . ALA A 1 161 ? 23.198 -3.644 -10.065 1.00 97.44 161 ALA A N 1
ATOM 1206 C CA . ALA A 1 161 ? 23.783 -4.935 -10.404 1.00 97.44 161 ALA A CA 1
ATOM 1207 C C . ALA A 1 161 ? 24.459 -4.906 -11.786 1.00 97.44 161 ALA A C 1
ATOM 1209 O O . ALA A 1 161 ? 23.986 -4.258 -12.725 1.00 97.44 161 ALA A O 1
ATOM 1210 N N . ARG A 1 162 ? 25.570 -5.636 -11.928 1.00 97.75 162 ARG A N 1
ATOM 1211 C CA . ARG A 1 162 ? 26.342 -5.744 -13.179 1.00 97.75 162 ARG A CA 1
ATOM 1212 C C . ARG A 1 162 ? 26.561 -7.205 -13.551 1.00 97.75 162 ARG A C 1
ATOM 1214 O O . ARG A 1 162 ? 26.592 -8.081 -12.689 1.00 97.75 162 ARG A O 1
ATOM 1221 N N . ASN A 1 163 ? 26.752 -7.483 -14.839 1.00 96.88 163 ASN A N 1
ATOM 1222 C CA . ASN A 1 163 ? 27.220 -8.803 -15.254 1.00 96.88 163 ASN A CA 1
ATOM 1223 C C . ASN A 1 163 ? 28.586 -9.099 -14.616 1.00 96.88 163 ASN A C 1
ATOM 1225 O O . ASN A 1 163 ? 29.339 -8.188 -14.277 1.00 96.88 163 ASN A O 1
ATOM 1229 N N . ARG A 1 164 ? 28.955 -10.381 -14.498 1.00 93.75 164 ARG A N 1
ATOM 1230 C CA . ARG A 1 164 ? 30.237 -10.788 -13.883 1.00 93.75 164 ARG A CA 1
ATOM 1231 C C . ARG A 1 164 ? 31.476 -10.210 -14.582 1.00 93.75 164 ARG A C 1
ATOM 1233 O O . ARG A 1 164 ? 32.519 -10.087 -13.957 1.00 93.75 164 ARG A O 1
ATOM 1240 N N . ASN A 1 165 ? 31.363 -9.866 -15.863 1.00 94.75 165 ASN A N 1
ATOM 1241 C CA . ASN A 1 165 ? 32.405 -9.202 -16.651 1.00 94.75 165 ASN A CA 1
ATOM 1242 C C . ASN A 1 165 ? 32.377 -7.660 -16.530 1.00 94.75 165 ASN A C 1
ATOM 1244 O O . ASN A 1 165 ? 33.102 -6.986 -17.253 1.00 94.75 165 ASN A O 1
ATOM 1248 N N . GLY A 1 166 ? 31.522 -7.101 -15.668 1.00 94.12 166 GLY A N 1
ATOM 1249 C CA . GLY A 1 166 ? 31.372 -5.665 -15.429 1.00 94.12 166 GLY A CA 1
ATOM 1250 C C . GLY A 1 166 ? 30.407 -4.935 -16.369 1.00 94.12 166 GLY A C 1
ATOM 1251 O O . GLY A 1 166 ? 30.132 -3.757 -16.140 1.00 94.12 166 GLY A O 1
ATOM 1252 N N . THR A 1 167 ? 29.861 -5.587 -17.403 1.00 96.62 167 THR A N 1
ATOM 1253 C CA . THR A 1 167 ? 28.955 -4.915 -18.350 1.00 96.62 167 THR A CA 1
ATOM 1254 C C . THR A 1 167 ? 27.561 -4.667 -17.766 1.00 96.62 167 THR A C 1
ATOM 1256 O O . THR A 1 167 ? 27.156 -5.268 -16.766 1.00 96.62 167 THR A O 1
ATOM 1259 N N . GLU A 1 168 ? 26.817 -3.756 -18.398 1.00 97.12 168 GLU A N 1
ATOM 1260 C CA . GLU A 1 168 ? 25.414 -3.473 -18.075 1.00 97.12 168 GLU A CA 1
ATOM 1261 C C . GLU A 1 168 ? 24.536 -4.717 -18.223 1.00 97.12 168 GLU A C 1
ATOM 1263 O O . GLU A 1 168 ? 24.655 -5.472 -19.190 1.00 97.12 168 GLU A O 1
ATOM 1268 N N . ILE A 1 169 ? 23.633 -4.914 -17.263 1.00 97.88 169 ILE A N 1
ATOM 1269 C CA . ILE A 1 169 ? 22.537 -5.876 -17.394 1.00 97.88 169 ILE A CA 1
ATOM 1270 C C . ILE A 1 169 ? 21.417 -5.195 -18.179 1.00 97.88 169 ILE A C 1
ATOM 1272 O O . ILE A 1 169 ? 21.056 -4.061 -17.863 1.00 97.88 169 ILE A O 1
ATOM 1276 N N . VAL A 1 170 ? 20.872 -5.907 -19.167 1.00 97.00 170 VAL A N 1
ATOM 1277 C CA . VAL A 1 170 ? 19.778 -5.456 -20.033 1.00 97.00 170 VAL A CA 1
ATOM 1278 C C . VAL A 1 170 ? 18.648 -6.480 -20.005 1.00 97.00 170 VAL A C 1
ATOM 1280 O O . VAL A 1 170 ? 18.901 -7.673 -20.176 1.00 97.00 170 VAL A O 1
ATOM 1283 N N . ASN A 1 171 ? 17.408 -6.020 -19.840 1.00 95.62 171 ASN A N 1
ATOM 1284 C CA . ASN A 1 171 ? 16.209 -6.847 -19.970 1.00 95.62 171 ASN A CA 1
ATOM 1285 C C . ASN A 1 171 ? 15.073 -6.065 -20.640 1.00 95.62 171 ASN A C 1
ATOM 1287 O O . ASN A 1 171 ? 14.919 -4.863 -20.431 1.00 95.62 171 ASN A O 1
ATOM 1291 N N . ARG A 1 172 ? 14.227 -6.787 -21.379 1.00 96.00 172 ARG A N 1
ATOM 1292 C CA . ARG A 1 172 ? 12.925 -6.294 -21.834 1.00 96.00 172 ARG A CA 1
ATOM 1293 C C . ARG A 1 172 ? 12.011 -6.076 -20.629 1.00 96.00 172 ARG A C 1
ATOM 1295 O O . ARG A 1 172 ? 11.815 -7.005 -19.847 1.00 96.00 172 ARG A O 1
ATOM 1302 N N . ILE A 1 173 ? 11.422 -4.889 -20.515 1.00 94.44 173 ILE A N 1
ATOM 1303 C CA . ILE A 1 173 ? 10.441 -4.547 -19.479 1.00 94.44 173 ILE A CA 1
ATOM 1304 C C . ILE A 1 173 ? 9.193 -3.905 -20.084 1.00 94.44 173 ILE A C 1
ATOM 1306 O O . ILE A 1 173 ? 9.192 -3.467 -21.238 1.00 94.44 173 ILE A O 1
ATOM 1310 N N . ARG A 1 174 ? 8.127 -3.860 -19.284 1.00 92.94 174 ARG A N 1
ATOM 1311 C CA . ARG A 1 174 ? 6.843 -3.234 -19.607 1.00 92.94 174 ARG A CA 1
ATOM 1312 C C . ARG A 1 174 ? 6.628 -2.012 -18.737 1.00 92.94 174 ARG A C 1
ATOM 1314 O O . ARG A 1 174 ? 6.808 -2.116 -17.531 1.00 92.94 174 ARG A O 1
ATOM 1321 N N . ALA A 1 175 ? 6.106 -0.936 -19.304 1.00 90.94 175 ALA A N 1
ATOM 1322 C CA . ALA A 1 175 ? 5.515 0.171 -18.563 1.00 90.94 175 ALA A CA 1
ATOM 1323 C C . ALA A 1 175 ? 4.093 0.455 -19.066 1.00 90.94 175 ALA A C 1
ATOM 1325 O O . ALA A 1 175 ? 3.794 0.232 -20.240 1.00 90.94 175 ALA A O 1
ATOM 1326 N N . GLU A 1 176 ? 3.226 0.923 -18.173 1.00 91.44 176 GLU A N 1
ATOM 1327 C CA . GLU A 1 176 ? 1.866 1.350 -18.491 1.00 91.44 176 GLU A CA 1
ATOM 1328 C C . GLU A 1 176 ? 1.671 2.807 -18.059 1.00 91.44 176 GLU A C 1
ATOM 1330 O O . GLU A 1 176 ? 2.179 3.223 -17.017 1.00 91.44 176 GLU A O 1
ATOM 1335 N N . TYR A 1 177 ? 0.960 3.594 -18.866 1.00 91.31 177 TYR A N 1
ATOM 1336 C CA . TYR A 1 177 ? 0.724 5.011 -18.608 1.00 91.31 177 TYR A CA 1
ATOM 1337 C C . TYR A 1 177 ? -0.745 5.357 -18.799 1.00 91.31 177 TYR A C 1
ATOM 1339 O O . TYR A 1 177 ? -1.335 5.084 -19.844 1.00 91.31 177 TYR A O 1
ATOM 1347 N N . ILE A 1 178 ? -1.312 6.000 -17.782 1.00 91.50 178 ILE A N 1
ATOM 1348 C CA . ILE A 1 178 ? -2.679 6.514 -17.765 1.00 91.50 178 ILE A CA 1
ATOM 1349 C C . ILE A 1 178 ? -2.592 7.953 -17.285 1.00 91.50 178 ILE A C 1
ATOM 1351 O O . ILE A 1 178 ? -2.043 8.229 -16.216 1.00 91.50 178 ILE A O 1
ATOM 1355 N N . LEU A 1 179 ? -3.090 8.879 -18.096 1.00 92.31 179 LEU A N 1
ATOM 1356 C CA . LEU A 1 179 ? -2.895 10.301 -17.864 1.00 92.31 179 LEU A CA 1
ATOM 1357 C C . LEU A 1 179 ? -4.149 10.943 -17.269 1.00 92.31 179 LEU A C 1
ATOM 1359 O O . LEU A 1 179 ? -5.281 10.606 -17.611 1.00 92.31 179 LEU A O 1
ATOM 1363 N N . SER A 1 180 ? -3.939 11.921 -16.389 1.00 90.25 180 SER A N 1
ATOM 1364 C CA . SER A 1 180 ? -5.003 12.777 -15.849 1.00 90.25 180 SER A CA 1
ATOM 1365 C C . SER A 1 180 ? -5.252 14.030 -16.696 1.00 90.25 180 SER A C 1
ATOM 1367 O O . SER A 1 180 ? -6.294 14.668 -16.550 1.00 90.25 180 SER A O 1
ATOM 1369 N N . ALA A 1 181 ? -4.317 14.369 -17.586 1.00 93.31 181 ALA A N 1
ATOM 1370 C CA . ALA A 1 181 ? -4.426 15.434 -18.574 1.00 93.31 181 ALA A CA 1
ATOM 1371 C C . ALA A 1 181 ? -3.623 15.061 -19.834 1.00 93.31 181 ALA A C 1
ATOM 1373 O O . ALA A 1 181 ? -2.609 14.372 -19.702 1.00 93.31 181 ALA A O 1
ATOM 1374 N N . PRO A 1 182 ? -4.024 15.517 -21.035 1.00 95.19 182 PRO A N 1
ATOM 1375 C CA . PRO A 1 182 ? -3.253 15.272 -22.248 1.00 95.19 182 PRO A CA 1
ATOM 1376 C C . PRO A 1 182 ? -1.821 15.809 -22.143 1.00 95.19 182 PRO A C 1
ATOM 1378 O O . PRO A 1 182 ? -1.595 16.877 -21.571 1.00 95.19 182 PRO A O 1
ATOM 1381 N N . ALA A 1 183 ? -0.859 15.098 -22.728 1.00 96.31 183 ALA A N 1
ATOM 1382 C CA . ALA A 1 183 ? 0.550 15.491 -22.710 1.00 96.31 183 ALA A CA 1
ATOM 1383 C C . ALA A 1 183 ? 1.252 15.089 -24.007 1.00 96.31 183 ALA A C 1
ATOM 1385 O O . ALA A 1 183 ? 0.940 14.055 -24.582 1.00 96.31 183 ALA A O 1
ATOM 1386 N N . SER A 1 184 ? 2.242 15.857 -24.461 1.00 95.44 184 SER A N 1
ATOM 1387 C CA . SER A 1 184 ? 3.078 15.460 -25.608 1.00 95.44 184 SER A CA 1
ATOM 1388 C C . SER A 1 184 ? 4.134 14.414 -25.242 1.00 95.44 184 SER A C 1
ATOM 1390 O O . SER A 1 184 ? 4.677 13.736 -26.114 1.00 95.44 184 SER A O 1
ATOM 1392 N N . THR A 1 185 ? 4.455 14.311 -23.949 1.00 94.94 185 THR A N 1
ATOM 1393 C CA . THR A 1 185 ? 5.599 13.556 -23.435 1.00 94.94 185 THR A CA 1
ATOM 1394 C C . THR A 1 185 ? 5.244 12.841 -22.145 1.00 94.94 185 THR A C 1
ATOM 1396 O O . THR A 1 185 ? 4.610 13.418 -21.262 1.00 94.94 185 THR A O 1
ATOM 1399 N N . VAL A 1 186 ? 5.731 11.611 -22.007 1.00 92.50 186 VAL A N 1
ATOM 1400 C CA . VAL A 1 186 ? 5.694 10.841 -20.763 1.00 92.50 186 VAL A CA 1
ATOM 1401 C C . VAL A 1 186 ? 7.121 10.539 -20.319 1.00 92.50 186 VAL A C 1
ATOM 1403 O O . VAL A 1 186 ? 7.970 10.161 -21.125 1.00 92.50 186 VAL A O 1
ATOM 1406 N N . ASN A 1 187 ? 7.401 10.718 -19.029 1.00 86.81 187 ASN A N 1
ATOM 1407 C CA . ASN A 1 187 ? 8.685 10.361 -18.436 1.00 86.81 187 ASN A CA 1
ATOM 1408 C C . ASN A 1 187 ? 8.666 8.883 -18.024 1.00 86.81 187 ASN A C 1
ATOM 1410 O O . ASN A 1 187 ? 7.909 8.483 -17.141 1.00 86.81 187 ASN A O 1
ATOM 1414 N N . ILE A 1 188 ? 9.507 8.088 -18.684 1.00 81.69 188 ILE A N 1
ATOM 1415 C CA . ILE A 1 188 ? 9.603 6.639 -18.500 1.00 81.69 188 ILE A CA 1
ATOM 1416 C C . ILE A 1 188 ? 10.625 6.248 -17.439 1.00 81.69 188 ILE A C 1
ATOM 1418 O O . ILE A 1 188 ? 10.898 5.064 -17.295 1.00 81.69 188 ILE A O 1
ATOM 1422 N N . THR A 1 189 ? 11.205 7.208 -16.719 1.00 72.88 189 THR A N 1
ATOM 1423 C CA . THR A 1 189 ? 11.980 6.970 -15.495 1.00 72.88 189 THR A CA 1
ATOM 1424 C C . THR A 1 189 ? 11.392 7.691 -14.296 1.00 72.88 189 THR A C 1
ATOM 1426 O O . THR A 1 189 ? 12.068 7.786 -13.275 1.00 72.88 189 THR A O 1
ATOM 1429 N N . THR A 1 190 ? 10.169 8.232 -14.387 1.00 69.00 190 THR A N 1
ATOM 1430 C CA . THR A 1 190 ? 9.506 8.761 -13.194 1.00 69.00 190 THR A CA 1
ATOM 1431 C C . THR A 1 190 ? 9.412 7.625 -12.169 1.00 69.00 190 THR A C 1
ATOM 1433 O O . THR A 1 190 ? 8.806 6.603 -12.494 1.00 69.00 190 THR A O 1
ATOM 1436 N N . PRO A 1 191 ? 10.045 7.802 -10.994 1.00 62.34 191 PRO A N 1
ATOM 1437 C CA . PRO A 1 191 ? 10.006 6.959 -9.810 1.00 62.34 191 PRO A CA 1
ATOM 1438 C C . PRO A 1 191 ? 8.863 5.947 -9.724 1.00 62.34 191 PRO A C 1
ATOM 1440 O O . PRO A 1 191 ? 7.729 6.336 -9.444 1.00 62.34 191 PRO A O 1
ATOM 1443 N N . PRO A 1 192 ? 9.174 4.675 -10.041 1.00 57.06 192 PRO A N 1
ATOM 1444 C CA . PRO A 1 192 ? 10.360 4.323 -10.811 1.00 57.06 192 PRO A CA 1
ATOM 1445 C C . PRO A 1 192 ? 10.095 3.418 -11.979 1.00 57.06 192 PRO A C 1
ATOM 1447 O O . PRO A 1 192 ? 9.269 2.517 -11.964 1.00 57.06 192 PRO A O 1
ATOM 1450 N N . SER A 1 193 ? 10.884 3.668 -13.006 1.00 70.50 193 SER A N 1
ATOM 1451 C CA . SER A 1 193 ? 11.014 2.902 -14.224 1.00 70.50 193 SER A CA 1
ATOM 1452 C C . SER A 1 193 ? 12.451 3.088 -14.712 1.00 70.50 193 SER A C 1
ATOM 1454 O O . SER A 1 193 ? 13.168 3.964 -14.224 1.00 70.50 193 SER A O 1
ATOM 1456 N N . TYR A 1 194 ? 12.909 2.232 -15.615 1.00 90.19 194 TYR A N 1
ATOM 1457 C CA . TYR A 1 194 ? 14.328 2.125 -15.948 1.00 90.19 194 TYR A CA 1
ATOM 1458 C C . TYR A 1 194 ? 14.656 2.811 -17.267 1.00 90.19 194 TYR A C 1
ATOM 1460 O O . TYR A 1 194 ? 13.845 2.834 -18.189 1.00 90.19 194 TYR A O 1
ATOM 1468 N N . GLU A 1 195 ? 15.861 3.362 -17.366 1.00 92.81 195 GLU A N 1
ATOM 1469 C CA . GLU A 1 195 ? 16.335 4.004 -18.591 1.00 92.81 195 GLU A CA 1
ATOM 1470 C C . GLU A 1 195 ? 16.364 3.001 -19.759 1.00 92.81 195 GLU A C 1
ATOM 1472 O O . GLU A 1 195 ? 16.815 1.860 -19.603 1.00 92.81 195 GLU A O 1
ATOM 1477 N N . ALA A 1 196 ? 15.920 3.439 -20.941 1.00 96.06 196 ALA A N 1
ATOM 1478 C CA . ALA A 1 196 ? 16.058 2.670 -22.171 1.00 96.06 196 ALA A CA 1
ATOM 1479 C C . ALA A 1 196 ? 17.535 2.510 -22.571 1.00 96.06 196 ALA A C 1
ATOM 1481 O O . ALA A 1 196 ? 18.366 3.396 -22.365 1.00 96.06 196 ALA A O 1
ATOM 1482 N N . VAL A 1 197 ? 17.878 1.391 -23.210 1.00 96.50 197 VAL A N 1
ATOM 1483 C CA . VAL A 1 197 ? 19.256 1.140 -23.677 1.00 96.50 197 VAL A CA 1
ATOM 1484 C C . VAL A 1 197 ? 19.740 2.138 -24.734 1.00 96.50 197 VAL A C 1
ATOM 1486 O O . VAL A 1 197 ? 20.943 2.358 -24.863 1.00 96.50 197 VAL A O 1
ATOM 1489 N N . SER A 1 198 ? 18.824 2.737 -25.501 1.00 95.62 198 SER A N 1
ATOM 1490 C CA . SER A 1 198 ? 19.140 3.700 -26.558 1.00 95.62 198 SER A CA 1
ATOM 1491 C C . SER A 1 198 ? 17.954 4.622 -2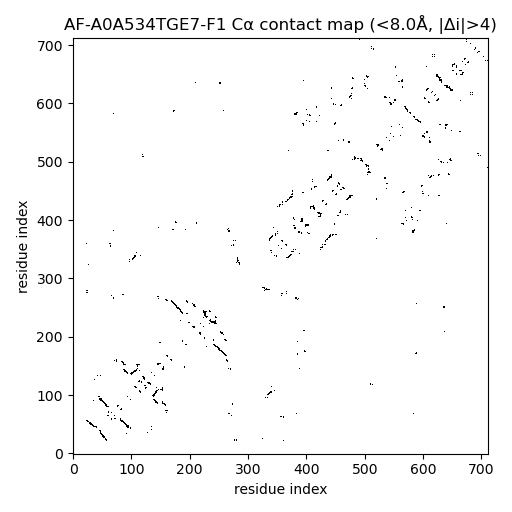6.853 1.00 95.62 198 SER A C 1
ATOM 1493 O O . SER A 1 198 ? 16.832 4.345 -26.436 1.00 95.62 198 SER A O 1
ATOM 1495 N N . THR A 1 199 ? 18.186 5.694 -27.614 1.00 96.75 199 THR A N 1
ATOM 1496 C CA . THR A 1 199 ? 17.126 6.572 -28.143 1.00 96.75 199 THR A CA 1
ATOM 1497 C C . THR A 1 199 ? 16.448 6.016 -29.403 1.00 96.75 199 THR A C 1
ATOM 1499 O O . THR A 1 199 ? 15.478 6.592 -29.893 1.00 96.75 199 THR A O 1
ATOM 1502 N N . SER A 1 200 ? 16.931 4.893 -29.945 1.00 96.62 200 SER A N 1
ATOM 1503 C CA . SER A 1 200 ? 16.262 4.187 -31.037 1.00 96.62 200 SER A CA 1
ATOM 1504 C C . SER A 1 200 ? 15.074 3.401 -30.491 1.00 96.62 200 SER A C 1
ATOM 1506 O O . SER A 1 200 ? 15.216 2.630 -29.544 1.00 96.62 200 SER A O 1
ATOM 1508 N N . ASN A 1 201 ? 13.906 3.554 -31.113 1.00 96.75 201 ASN A N 1
ATOM 1509 C CA . ASN A 1 201 ? 12.717 2.768 -30.783 1.00 96.75 201 ASN A CA 1
ATOM 1510 C C . ASN A 1 201 ? 12.647 1.425 -31.540 1.00 96.75 201 ASN A C 1
ATOM 1512 O O . ASN A 1 201 ? 11.649 0.710 -31.444 1.00 96.75 201 ASN A O 1
ATOM 1516 N N . VAL A 1 202 ? 13.689 1.056 -32.295 1.00 96.50 202 VAL A N 1
ATOM 1517 C CA . VAL A 1 202 ? 13.748 -0.230 -33.003 1.00 96.50 202 VAL A CA 1
ATOM 1518 C C . VAL A 1 202 ? 13.686 -1.380 -31.997 1.00 96.50 202 VAL A C 1
ATOM 1520 O O . VAL A 1 202 ? 14.459 -1.436 -31.048 1.00 96.50 202 VAL A O 1
ATOM 1523 N N . GLY A 1 203 ? 12.749 -2.307 -32.210 1.00 94.81 203 GLY A N 1
ATOM 1524 C CA . GLY A 1 203 ? 12.508 -3.445 -31.318 1.00 94.81 203 GLY A CA 1
ATOM 1525 C C . GLY A 1 203 ? 11.606 -3.133 -30.119 1.00 94.81 203 GLY A C 1
ATOM 1526 O O . GLY A 1 203 ? 11.075 -4.069 -29.520 1.00 94.81 203 GLY A O 1
ATOM 1527 N N . ALA A 1 204 ? 11.373 -1.859 -29.795 1.00 97.38 204 ALA A N 1
ATOM 1528 C CA . ALA A 1 204 ? 10.385 -1.441 -28.807 1.00 97.38 204 ALA A CA 1
ATOM 1529 C C . ALA A 1 204 ? 8.993 -1.286 -29.447 1.00 97.38 204 ALA A C 1
ATOM 1531 O O . ALA A 1 204 ? 8.872 -1.059 -30.654 1.00 97.38 204 ALA A O 1
ATOM 1532 N N . THR A 1 205 ? 7.940 -1.413 -28.638 1.00 98.00 205 THR A N 1
ATOM 1533 C CA . THR A 1 205 ? 6.547 -1.271 -29.091 1.00 98.00 205 THR A CA 1
ATOM 1534 C C . THR A 1 205 ? 5.764 -0.371 -28.150 1.00 98.00 205 THR A C 1
ATOM 1536 O O . THR A 1 205 ? 5.843 -0.555 -26.935 1.00 98.00 205 THR A O 1
ATOM 1539 N N . LEU A 1 206 ? 4.959 0.529 -28.715 1.00 98.31 206 LEU A N 1
ATOM 1540 C CA . LEU A 1 206 ? 3.974 1.330 -27.996 1.00 98.31 206 LEU A CA 1
ATOM 1541 C C . LEU A 1 206 ? 2.575 0.944 -28.482 1.00 98.31 206 LEU A C 1
ATOM 1543 O O . LEU A 1 206 ? 2.327 0.868 -29.685 1.00 98.31 206 LEU A O 1
ATOM 1547 N N . THR A 1 207 ? 1.663 0.690 -27.553 1.00 98.12 207 THR A N 1
ATOM 1548 C CA . THR A 1 207 ? 0.257 0.404 -27.859 1.00 98.12 207 THR A CA 1
ATOM 1549 C C . THR A 1 207 ? -0.661 1.261 -27.002 1.00 98.12 207 THR A C 1
ATOM 1551 O O . THR A 1 207 ? -0.230 1.796 -25.978 1.00 98.12 207 THR A O 1
ATOM 1554 N N . ARG A 1 208 ? -1.924 1.383 -27.407 1.00 97.88 208 ARG A N 1
ATOM 1555 C CA . ARG A 1 208 ? -2.986 1.997 -26.608 1.00 97.88 208 ARG A CA 1
ATOM 1556 C C . ARG A 1 208 ? -4.235 1.119 -26.584 1.00 97.88 208 ARG A C 1
ATOM 1558 O O . ARG A 1 208 ? -4.410 0.272 -27.456 1.00 97.88 208 ARG A O 1
ATOM 1565 N N . ARG A 1 209 ? -5.087 1.311 -25.581 1.00 97.62 209 ARG A N 1
ATOM 1566 C CA . ARG A 1 209 ? -6.414 0.685 -25.459 1.00 97.62 209 ARG A CA 1
ATOM 1567 C C . ARG A 1 209 ? -7.281 1.481 -24.490 1.00 97.62 209 ARG A C 1
ATOM 1569 O O . ARG A 1 209 ? -6.721 2.164 -23.639 1.00 97.62 209 ARG A O 1
ATOM 1576 N N . VAL A 1 210 ? -8.605 1.418 -24.602 1.00 96.31 210 VAL A N 1
ATOM 1577 C CA . VAL A 1 210 ? -9.495 2.156 -23.686 1.00 96.31 210 VAL A CA 1
ATOM 1578 C C . VAL A 1 210 ? -9.654 1.391 -22.374 1.00 96.31 210 VAL A C 1
ATOM 1580 O O . VAL A 1 210 ? -9.436 1.963 -21.307 1.00 96.31 210 VAL A O 1
ATOM 1583 N N . HIS A 1 211 ? -9.942 0.092 -22.456 1.00 95.00 211 HIS A N 1
ATOM 1584 C CA . HIS A 1 211 ? -10.090 -0.805 -21.311 1.00 95.00 211 HIS A CA 1
ATOM 1585 C C . HIS A 1 211 ? -8.967 -1.844 -21.254 1.00 95.00 211 HIS A C 1
ATOM 1587 O O . HIS A 1 211 ? -8.363 -2.206 -22.264 1.00 95.00 211 HIS A O 1
ATOM 1593 N N . GLN A 1 212 ? -8.686 -2.374 -20.060 1.00 91.62 212 GLN A N 1
ATOM 1594 C CA . GLN A 1 212 ? -7.595 -3.338 -19.852 1.00 91.62 212 GLN A CA 1
ATOM 1595 C C . GLN A 1 212 ? -7.712 -4.609 -20.712 1.00 91.62 212 GLN A C 1
ATOM 1597 O O . GLN A 1 212 ? -6.683 -5.136 -21.141 1.00 91.62 212 GLN A O 1
ATOM 1602 N N . ASP A 1 213 ? -8.939 -5.080 -20.959 1.00 89.19 213 ASP A N 1
ATOM 1603 C CA . ASP A 1 213 ? -9.227 -6.302 -21.725 1.00 89.19 213 ASP A CA 1
ATOM 1604 C C . ASP A 1 213 ? -9.431 -6.059 -23.233 1.00 89.19 213 ASP A C 1
ATOM 1606 O O . ASP A 1 213 ? -9.567 -7.024 -23.988 1.00 89.19 213 ASP A O 1
ATOM 1610 N N . ASP A 1 214 ? -9.418 -4.801 -23.685 1.00 94.75 214 ASP A N 1
ATOM 1611 C CA . ASP A 1 214 ? -9.520 -4.477 -25.106 1.00 94.75 214 ASP A CA 1
ATOM 1612 C C . ASP A 1 214 ? -8.294 -4.981 -25.882 1.00 94.75 214 ASP A C 1
ATOM 1614 O O . ASP A 1 214 ? -7.178 -5.121 -25.359 1.00 94.75 214 ASP A O 1
ATOM 1618 N N . ALA A 1 215 ? -8.490 -5.213 -27.181 1.00 96.00 215 ALA A N 1
ATOM 1619 C CA . ALA A 1 215 ? -7.378 -5.464 -28.083 1.00 96.00 215 ALA A CA 1
ATOM 1620 C C . ALA A 1 215 ? -6.415 -4.265 -28.074 1.00 96.00 215 ALA A C 1
ATOM 1622 O O . ALA A 1 215 ? -6.827 -3.111 -28.150 1.00 96.00 215 ALA A O 1
ATOM 1623 N N . ARG A 1 216 ? -5.112 -4.547 -27.993 1.00 96.00 216 ARG A N 1
ATOM 1624 C CA . ARG A 1 216 ? -4.076 -3.511 -28.071 1.00 96.00 216 ARG A CA 1
ATOM 1625 C C . ARG A 1 216 ? -4.044 -2.924 -29.477 1.00 96.00 216 ARG A C 1
ATOM 1627 O O . ARG A 1 216 ? -3.847 -3.665 -30.438 1.00 96.00 216 ARG A O 1
ATOM 1634 N N . GLU A 1 217 ? -4.150 -1.606 -29.578 1.00 98.00 217 GLU A N 1
ATOM 1635 C CA . GLU A 1 217 ? -3.944 -0.854 -30.813 1.00 98.00 217 GLU A CA 1
ATOM 1636 C C . GLU A 1 217 ? -2.465 -0.452 -30.927 1.00 98.00 217 GLU A C 1
ATOM 1638 O O . GLU A 1 217 ? -1.986 0.334 -30.102 1.00 98.00 217 GLU A O 1
ATOM 1643 N N . PRO A 1 218 ? -1.704 -0.967 -31.908 1.00 98.25 218 PRO A N 1
ATOM 1644 C CA . PRO A 1 218 ? -0.315 -0.568 -32.100 1.00 98.25 218 PRO A CA 1
ATOM 1645 C C . PRO A 1 218 ? -0.205 0.890 -32.548 1.00 98.25 218 PRO A C 1
ATOM 1647 O O . PRO A 1 218 ? -0.875 1.305 -33.492 1.00 98.25 218 PRO A O 1
ATOM 1650 N N . ILE A 1 219 ? 0.703 1.643 -31.927 1.00 98.44 219 ILE A N 1
ATOM 1651 C CA . ILE A 1 219 ? 1.144 2.950 -32.418 1.00 98.44 219 ILE A CA 1
ATOM 1652 C C . ILE A 1 219 ? 2.412 2.722 -33.244 1.00 98.44 219 ILE A C 1
ATOM 1654 O O . ILE A 1 219 ? 3.386 2.141 -32.763 1.00 98.44 219 ILE A O 1
ATOM 1658 N N . SER A 1 220 ? 2.396 3.159 -34.505 1.00 97.88 220 SER A N 1
ATOM 1659 C CA . SER A 1 220 ? 3.527 2.995 -35.423 1.00 97.88 220 SER A CA 1
ATOM 1660 C C . SER A 1 220 ? 4.799 3.614 -34.842 1.00 97.88 220 SER A C 1
ATOM 1662 O O . SER A 1 220 ? 4.775 4.742 -34.361 1.00 97.88 220 SER A O 1
ATOM 1664 N N . ASN A 1 221 ? 5.947 2.939 -34.975 1.00 96.75 221 ASN A N 1
ATOM 1665 C CA . ASN A 1 221 ? 7.252 3.479 -34.555 1.00 96.75 221 ASN A CA 1
ATOM 1666 C C . ASN A 1 221 ? 7.675 4.750 -35.324 1.00 96.75 221 ASN A C 1
ATOM 1668 O O . ASN A 1 221 ? 8.709 5.334 -35.014 1.00 96.75 221 ASN A O 1
ATOM 1672 N N . ARG A 1 222 ? 6.896 5.187 -36.324 1.00 97.06 222 ARG A N 1
ATOM 1673 C CA . ARG A 1 222 ? 7.054 6.489 -36.994 1.00 97.06 222 ARG A CA 1
ATOM 1674 C C . ARG A 1 222 ? 6.377 7.643 -36.253 1.00 97.06 222 ARG A C 1
ATOM 1676 O O . ARG A 1 222 ? 6.710 8.788 -36.531 1.00 97.06 222 ARG A O 1
ATOM 1683 N N . ASP A 1 223 ? 5.467 7.336 -35.332 1.00 98.00 223 ASP A N 1
ATOM 1684 C CA . ASP A 1 223 ? 4.615 8.312 -34.649 1.00 98.00 223 ASP A CA 1
ATOM 1685 C C . ASP A 1 223 ? 5.034 8.538 -33.191 1.00 98.00 223 ASP A C 1
ATOM 1687 O O . ASP A 1 223 ? 4.451 9.371 -32.507 1.00 98.00 223 ASP A O 1
ATOM 1691 N N . TRP A 1 224 ? 6.049 7.831 -32.693 1.00 98.25 224 TRP A N 1
ATOM 1692 C CA . TRP A 1 224 ? 6.589 8.033 -31.349 1.00 98.25 224 TRP A CA 1
ATOM 1693 C C . TRP A 1 224 ? 8.105 7.841 -31.328 1.00 98.25 224 TRP A C 1
ATOM 1695 O O . TRP A 1 224 ? 8.659 7.135 -32.168 1.00 98.25 224 TRP A O 1
ATOM 1705 N N . ALA A 1 225 ? 8.787 8.459 -30.368 1.00 97.94 225 ALA A N 1
ATOM 1706 C CA . ALA A 1 225 ? 10.237 8.355 -30.208 1.00 97.94 225 ALA A CA 1
ATOM 1707 C C . ALA A 1 225 ? 10.640 8.377 -28.729 1.00 97.94 225 ALA A C 1
ATOM 1709 O O . ALA A 1 225 ? 9.934 8.948 -27.896 1.00 97.94 225 ALA A O 1
ATOM 1710 N N . PHE A 1 226 ? 11.802 7.800 -28.409 1.00 97.88 226 PHE A N 1
ATOM 1711 C CA . PHE A 1 226 ? 12.481 8.043 -27.134 1.00 97.88 226 PHE A CA 1
ATOM 1712 C C . PHE A 1 226 ? 13.069 9.462 -27.151 1.00 97.88 226 PHE A C 1
ATOM 1714 O O . PHE A 1 226 ? 14.196 9.693 -27.604 1.00 97.88 226 PHE A O 1
ATOM 1721 N N . ALA A 1 227 ? 12.240 10.429 -26.762 1.00 97.38 227 ALA A N 1
ATOM 1722 C CA . ALA A 1 227 ? 12.481 11.857 -26.889 1.00 97.38 227 ALA A CA 1
ATOM 1723 C C . ALA A 1 227 ? 11.580 12.674 -25.947 1.00 97.38 227 ALA A C 1
ATOM 1725 O O . ALA A 1 227 ? 10.599 12.175 -25.397 1.00 97.38 227 ALA A O 1
ATOM 1726 N N . ASP A 1 228 ? 11.918 13.950 -25.786 1.00 96.69 228 ASP A N 1
ATOM 1727 C CA . ASP A 1 228 ? 11.145 14.959 -25.075 1.00 96.69 228 ASP A CA 1
ATOM 1728 C C . ASP A 1 228 ? 10.500 15.940 -26.057 1.00 96.69 228 ASP A C 1
ATOM 1730 O O . ASP A 1 228 ? 11.201 16.635 -26.796 1.00 96.69 228 ASP A O 1
ATOM 1734 N N . CYS A 1 229 ? 9.172 16.024 -26.027 1.00 96.69 229 CYS A N 1
ATOM 1735 C CA . CYS A 1 229 ? 8.382 16.954 -26.828 1.00 96.69 229 CYS A CA 1
ATOM 1736 C C . CYS A 1 229 ? 7.714 18.057 -26.001 1.00 96.69 229 CYS A C 1
ATOM 1738 O O . CYS A 1 229 ? 6.729 18.661 -26.433 1.00 96.69 229 CYS A O 1
ATOM 1740 N N . SER A 1 230 ? 8.212 18.316 -24.789 1.00 93.94 230 SER A N 1
ATOM 1741 C CA . SER A 1 230 ? 7.658 19.352 -23.908 1.00 93.94 230 SER A CA 1
ATOM 1742 C C . SER A 1 230 ? 7.947 20.767 -24.423 1.00 93.94 230 SER A C 1
ATOM 1744 O O . SER A 1 230 ? 7.174 21.683 -24.161 1.00 93.94 230 SER A O 1
ATOM 1746 N N . SER A 1 231 ? 9.052 20.956 -25.153 1.00 93.62 231 SER A N 1
ATOM 1747 C CA . SER A 1 231 ? 9.474 22.256 -25.701 1.00 93.62 231 SER A CA 1
ATOM 1748 C C . SER A 1 231 ? 9.648 22.270 -27.222 1.00 93.62 231 SER A C 1
ATOM 1750 O O . SER A 1 231 ? 9.535 23.328 -27.836 1.00 93.62 231 SER A O 1
ATOM 1752 N N . VAL A 1 232 ? 9.906 21.114 -27.840 1.00 95.12 232 VAL A N 1
ATOM 1753 C CA . VAL A 1 232 ? 10.079 20.958 -29.290 1.00 95.12 232 VAL A CA 1
ATOM 1754 C C . VAL A 1 232 ? 9.019 19.976 -29.791 1.00 95.12 232 VAL A C 1
ATOM 1756 O O . VAL A 1 232 ? 8.918 18.894 -29.221 1.00 95.12 232 VAL A O 1
ATOM 1759 N N . PRO A 1 233 ? 8.222 20.296 -30.826 1.00 94.31 233 PRO A N 1
ATOM 1760 C CA . PRO A 1 233 ? 7.256 19.348 -31.379 1.00 94.31 233 PRO A CA 1
ATOM 1761 C C . PRO A 1 233 ? 7.910 18.041 -31.850 1.00 94.31 233 PRO A C 1
ATOM 1763 O O . PRO A 1 233 ? 9.118 17.993 -32.092 1.00 94.31 233 PRO A O 1
ATOM 1766 N N . PHE A 1 234 ? 7.104 16.989 -32.021 1.00 96.44 234 PHE A N 1
ATOM 1767 C CA . PHE A 1 234 ? 7.559 15.697 -32.546 1.00 96.44 234 PHE A CA 1
ATOM 1768 C C . PHE A 1 234 ? 8.459 15.879 -33.792 1.00 96.44 234 PHE A C 1
ATOM 1770 O O . PHE A 1 234 ? 8.075 16.623 -34.699 1.00 96.44 234 PHE A O 1
ATOM 1777 N N . PRO A 1 235 ? 9.645 15.235 -33.855 1.00 94.88 235 PRO A N 1
ATOM 1778 C CA . PRO A 1 235 ? 10.112 14.122 -33.015 1.00 94.88 235 PRO A CA 1
ATOM 1779 C C . PRO A 1 235 ? 10.775 14.504 -31.677 1.00 94.88 235 PRO A C 1
ATOM 1781 O O . PRO A 1 235 ? 11.233 13.612 -30.967 1.00 94.88 235 PRO A O 1
ATOM 1784 N N . GLY A 1 236 ? 10.809 15.787 -31.305 1.00 95.94 236 GLY A N 1
ATOM 1785 C CA . GLY A 1 236 ? 11.345 16.246 -30.020 1.00 95.94 236 GLY A CA 1
ATOM 1786 C C . GLY A 1 236 ? 12.867 16.161 -29.893 1.00 95.94 236 GLY A C 1
ATOM 1787 O O . GLY A 1 236 ? 13.596 15.984 -30.870 1.00 95.94 236 GLY A O 1
ATOM 1788 N N . VAL A 1 237 ? 13.357 16.304 -28.661 1.00 97.75 237 VAL A N 1
ATOM 1789 C CA . VAL A 1 237 ? 14.780 16.178 -28.307 1.00 97.75 237 VAL A CA 1
ATOM 1790 C C . VAL A 1 237 ? 15.064 14.741 -27.848 1.00 97.75 237 VAL A C 1
ATOM 1792 O O . VAL A 1 237 ? 14.444 14.318 -26.874 1.00 97.75 237 VAL A O 1
ATOM 1795 N N . PRO A 1 238 ? 15.983 13.979 -28.480 1.00 97.69 238 PRO A N 1
ATOM 1796 C CA . PRO A 1 238 ? 16.261 12.587 -28.109 1.00 97.69 238 PRO A CA 1
ATOM 1797 C C . PRO A 1 238 ? 16.536 12.389 -26.610 1.00 97.69 238 PRO A C 1
ATOM 1799 O O . PRO A 1 238 ? 17.284 13.151 -26.000 1.00 97.69 238 PRO A O 1
ATOM 1802 N N . SER A 1 239 ? 15.941 11.353 -26.013 1.00 96.31 239 SER A N 1
ATOM 1803 C CA . SER A 1 239 ? 16.011 11.085 -24.574 1.00 96.31 239 SER A CA 1
ATOM 1804 C C . SER A 1 239 ? 15.760 9.611 -24.267 1.00 96.31 239 SER A C 1
ATOM 1806 O O . SER A 1 239 ? 14.736 9.068 -24.655 1.00 96.31 239 SER A O 1
ATOM 1808 N N . THR A 1 240 ? 16.642 8.967 -23.506 1.00 95.38 240 THR A N 1
ATOM 1809 C CA . THR A 1 240 ? 16.474 7.570 -23.055 1.00 95.38 240 THR A CA 1
ATOM 1810 C C . THR A 1 240 ? 15.524 7.417 -21.861 1.00 95.38 240 THR A C 1
ATOM 1812 O O . THR A 1 240 ? 15.274 6.302 -21.403 1.00 95.38 240 THR A O 1
ATOM 1815 N N . ILE A 1 241 ? 14.992 8.533 -21.354 1.00 93.56 241 ILE A N 1
ATOM 1816 C CA . ILE A 1 241 ? 14.152 8.591 -20.152 1.00 93.56 241 ILE A CA 1
ATOM 1817 C C . ILE A 1 241 ? 12.756 9.160 -20.414 1.00 93.56 241 ILE A C 1
ATOM 1819 O O . ILE A 1 241 ? 11.945 9.272 -19.497 1.00 93.56 241 ILE A O 1
ATOM 1823 N N . LYS A 1 242 ? 12.438 9.510 -21.661 1.00 95.19 242 LYS A N 1
ATOM 1824 C CA . LYS A 1 242 ? 11.136 10.056 -22.050 1.00 95.19 242 LYS A CA 1
ATOM 1825 C C . LYS A 1 242 ? 10.644 9.416 -23.339 1.00 95.19 242 LYS A C 1
ATOM 1827 O O . LYS A 1 242 ? 11.439 9.002 -24.177 1.00 95.19 242 LYS A O 1
ATOM 1832 N N . VAL A 1 243 ? 9.327 9.356 -23.487 1.00 96.44 243 VAL A N 1
ATOM 1833 C CA . VAL A 1 243 ? 8.659 8.991 -24.734 1.00 96.44 243 VAL A CA 1
ATOM 1834 C C . VAL A 1 243 ? 7.831 10.176 -25.198 1.00 96.44 243 VAL A C 1
ATOM 1836 O O . VAL A 1 243 ? 6.988 10.683 -24.457 1.00 96.44 243 VAL A O 1
ATOM 1839 N N . CYS A 1 244 ? 8.065 10.586 -26.438 1.00 97.56 244 CYS A N 1
ATOM 1840 C CA . CYS A 1 244 ? 7.277 11.580 -27.143 1.00 97.56 244 CYS A CA 1
ATOM 1841 C C . CYS A 1 244 ? 6.336 10.893 -28.134 1.00 97.56 244 CYS A C 1
ATOM 1843 O O . CYS A 1 244 ? 6.753 9.974 -28.844 1.00 97.56 244 CYS A O 1
ATOM 1845 N N . LEU A 1 245 ? 5.094 11.375 -28.207 1.00 97.69 245 LEU A N 1
ATOM 1846 C CA . LEU A 1 245 ? 4.062 10.879 -29.114 1.00 97.69 245 LEU A CA 1
ATOM 1847 C C . LEU A 1 245 ? 3.560 11.998 -30.036 1.00 97.69 245 LEU A C 1
ATOM 1849 O O . LEU A 1 245 ? 3.132 13.060 -29.578 1.00 97.69 245 LEU A O 1
ATOM 1853 N N . SER A 1 246 ? 3.577 11.743 -31.343 1.00 96.75 246 SER A N 1
ATOM 1854 C CA . SER A 1 246 ? 2.922 12.578 -32.348 1.00 96.75 246 SER A CA 1
ATOM 1855 C C . SER A 1 246 ? 1.412 12.583 -32.108 1.00 96.75 246 SER A C 1
ATOM 1857 O O . SER A 1 246 ? 0.791 11.528 -31.994 1.00 96.75 246 SER A O 1
ATOM 1859 N N . GLY A 1 247 ? 0.812 13.770 -32.003 1.00 91.31 247 GLY A N 1
ATOM 1860 C CA . GLY A 1 247 ? -0.616 13.908 -31.694 1.00 91.31 247 GLY A CA 1
ATOM 1861 C C . GLY A 1 247 ? -0.978 13.801 -30.207 1.00 91.31 247 GLY A C 1
ATOM 1862 O O . GLY A 1 247 ? -2.162 13.872 -29.894 1.00 91.31 247 GLY A O 1
ATOM 1863 N N . ASN A 1 248 ? 0.021 13.737 -29.314 1.00 95.06 248 ASN A N 1
ATOM 1864 C CA . ASN A 1 248 ? -0.104 13.668 -27.853 1.00 95.06 248 ASN A CA 1
ATOM 1865 C C . ASN A 1 248 ? -0.694 12.359 -27.300 1.00 95.06 248 ASN A C 1
ATOM 1867 O O . ASN A 1 248 ? -1.407 11.607 -27.959 1.00 95.06 248 ASN A O 1
ATOM 1871 N N . PHE A 1 249 ? -0.393 12.121 -26.028 1.00 97.31 249 PHE A N 1
ATOM 1872 C CA . PHE A 1 249 ? -1.106 11.203 -25.155 1.00 97.31 249 PHE A CA 1
ATOM 1873 C C . PHE A 1 249 ? -2.409 11.856 -24.675 1.00 97.31 249 PHE A C 1
ATOM 1875 O O . PHE A 1 249 ? -2.421 13.050 -24.360 1.00 97.31 249 PHE A O 1
ATOM 1882 N N . ASP A 1 250 ? -3.486 11.081 -24.576 1.00 96.88 250 ASP A N 1
ATOM 1883 C CA . ASP A 1 250 ? -4.786 11.509 -24.058 1.00 96.88 250 ASP A CA 1
ATOM 1884 C C . ASP A 1 250 ? -5.139 10.821 -22.725 1.00 96.88 250 ASP A C 1
ATOM 1886 O O . ASP A 1 250 ? -4.377 10.017 -22.190 1.00 96.88 250 ASP A O 1
ATOM 1890 N N . THR A 1 251 ? -6.282 11.192 -22.147 1.00 95.88 251 THR A N 1
ATOM 1891 C CA . THR A 1 251 ? -6.749 10.701 -20.839 1.00 95.88 251 THR A CA 1
ATOM 1892 C C . THR A 1 251 ? -7.654 9.473 -20.920 1.00 95.88 251 THR A C 1
ATOM 1894 O O . THR A 1 251 ? -7.994 8.900 -19.885 1.00 95.88 251 THR A O 1
ATOM 1897 N N . ASN A 1 252 ? -8.086 9.098 -22.126 1.00 96.75 252 ASN A N 1
ATOM 1898 C CA . ASN A 1 252 ? -9.058 8.035 -22.363 1.00 96.75 252 ASN A CA 1
ATOM 1899 C C . ASN A 1 252 ? -8.399 6.690 -22.686 1.00 96.75 252 ASN A C 1
ATOM 1901 O O . ASN A 1 252 ? -9.089 5.676 -22.731 1.00 96.75 252 ASN A O 1
ATOM 1905 N N . HIS A 1 253 ? -7.090 6.679 -22.932 1.00 97.00 253 HIS A N 1
ATOM 1906 C CA . HIS A 1 253 ? -6.352 5.466 -23.234 1.00 97.00 253 HIS A CA 1
ATOM 1907 C C . HIS A 1 253 ? -5.347 5.091 -22.145 1.00 97.00 253 HIS A C 1
ATOM 1909 O O . HIS A 1 253 ? -4.673 5.924 -21.538 1.00 97.00 253 HIS A O 1
ATOM 1915 N N . ILE A 1 254 ? -5.204 3.783 -21.985 1.00 95.62 254 ILE A N 1
ATOM 1916 C CA . ILE A 1 254 ? -4.101 3.110 -21.324 1.00 95.62 254 ILE A CA 1
ATOM 1917 C C . ILE A 1 254 ? -3.015 2.887 -22.378 1.00 95.62 254 ILE A C 1
ATOM 1919 O O . ILE A 1 254 ? -3.217 2.127 -23.331 1.00 95.62 254 ILE A O 1
ATOM 1923 N N . TYR A 1 255 ? -1.861 3.522 -22.206 1.00 96.62 255 TYR A N 1
ATOM 1924 C CA . TYR A 1 255 ? -0.695 3.325 -23.064 1.00 96.62 255 TYR A CA 1
ATOM 1925 C C . TYR A 1 255 ? 0.215 2.257 -22.479 1.00 96.62 255 TYR A C 1
ATOM 1927 O O . TYR A 1 255 ? 0.445 2.225 -21.276 1.00 96.62 255 TYR A O 1
ATOM 1935 N N . GLU A 1 256 ? 0.772 1.400 -23.323 1.00 95.50 256 GLU A N 1
ATOM 1936 C CA . GLU A 1 256 ? 1.667 0.328 -22.902 1.00 95.50 256 GLU A CA 1
ATOM 1937 C C . GLU A 1 256 ? 2.932 0.319 -23.757 1.00 95.50 256 GLU A C 1
ATOM 1939 O O . GLU A 1 256 ? 2.860 0.206 -24.983 1.00 95.50 256 GLU A O 1
ATOM 1944 N N . LEU A 1 257 ? 4.082 0.408 -23.090 1.00 95.81 257 LEU A N 1
ATOM 1945 C CA . LEU A 1 257 ? 5.409 0.425 -23.690 1.00 95.81 257 LEU A CA 1
ATOM 1946 C C . LEU A 1 257 ? 6.173 -0.848 -23.318 1.00 95.81 257 LEU A C 1
ATOM 1948 O O . LEU A 1 257 ? 6.341 -1.154 -22.139 1.00 95.81 257 LEU A O 1
ATOM 1952 N N . LEU A 1 258 ? 6.695 -1.552 -24.320 1.00 96.12 258 LEU A N 1
ATOM 1953 C CA . LEU A 1 258 ? 7.641 -2.657 -24.148 1.00 96.12 258 LEU A CA 1
ATOM 1954 C C . LEU A 1 258 ? 8.988 -2.272 -24.746 1.00 96.12 258 LEU A C 1
ATOM 1956 O O . LEU A 1 258 ? 9.075 -2.030 -25.950 1.00 96.12 258 LEU A O 1
ATOM 1960 N N . TYR A 1 259 ? 10.043 -2.271 -23.936 1.00 96.94 259 TYR A N 1
ATOM 1961 C CA . TYR A 1 259 ? 11.368 -1.801 -24.344 1.00 96.94 259 TYR A CA 1
ATOM 1962 C C . TYR A 1 259 ? 12.490 -2.464 -23.547 1.00 96.94 259 TYR A C 1
ATOM 1964 O O . TYR A 1 259 ? 12.261 -2.989 -22.459 1.00 96.94 259 TYR A O 1
ATOM 1972 N N . ASP A 1 260 ? 13.701 -2.446 -24.096 1.00 97.12 260 ASP A N 1
ATOM 1973 C CA . ASP A 1 260 ? 14.876 -2.956 -23.399 1.00 97.12 260 ASP A CA 1
ATOM 1974 C C . ASP A 1 260 ? 15.449 -1.855 -22.499 1.00 97.12 260 ASP A C 1
ATOM 1976 O O . ASP A 1 260 ? 15.812 -0.768 -22.964 1.00 97.12 260 ASP A O 1
ATOM 1980 N N . ALA A 1 261 ? 15.510 -2.146 -21.203 1.00 96.31 261 ALA A N 1
ATOM 1981 C CA . ALA A 1 261 ? 16.039 -1.263 -20.178 1.00 96.31 261 ALA A CA 1
ATOM 1982 C C . ALA A 1 261 ? 17.353 -1.801 -19.606 1.00 96.31 261 ALA A C 1
ATOM 1984 O O . ALA A 1 261 ? 17.662 -2.988 -19.737 1.00 96.31 261 ALA A O 1
ATOM 1985 N N . LYS A 1 262 ? 18.126 -0.926 -18.959 1.00 95.81 262 LYS A N 1
ATOM 1986 C CA . LYS A 1 262 ? 19.444 -1.247 -18.389 1.00 95.81 262 LYS A CA 1
ATOM 1987 C C . LYS A 1 262 ? 19.573 -0.839 -16.926 1.00 95.81 262 LYS A C 1
ATOM 1989 O O . LYS A 1 262 ? 18.810 -0.013 -16.434 1.00 95.81 262 LYS A O 1
ATOM 1994 N N . ASN A 1 263 ? 20.601 -1.378 -16.269 1.00 95.44 263 ASN A N 1
ATOM 1995 C CA . ASN A 1 263 ? 21.041 -0.983 -14.926 1.00 95.44 263 ASN A CA 1
ATOM 1996 C C . ASN A 1 263 ? 20.002 -1.260 -13.813 1.00 95.44 263 ASN A C 1
ATOM 1998 O O . ASN A 1 263 ? 19.559 -0.327 -13.144 1.00 95.44 263 ASN A O 1
ATOM 2002 N N . PRO A 1 264 ? 19.632 -2.536 -13.570 1.00 95.69 264 PRO A N 1
ATOM 2003 C CA . PRO A 1 264 ? 18.721 -2.886 -12.488 1.00 95.69 264 PRO A CA 1
ATOM 2004 C C . PRO A 1 264 ? 19.377 -2.656 -11.123 1.00 95.69 264 PRO A C 1
ATOM 2006 O O . PRO A 1 264 ? 20.568 -2.925 -10.935 1.00 95.69 264 PRO A O 1
ATOM 2009 N N . THR A 1 265 ? 18.596 -2.193 -10.153 1.00 94.56 265 THR A N 1
ATOM 2010 C CA . THR A 1 265 ? 19.034 -2.039 -8.763 1.00 94.56 265 THR A CA 1
ATOM 2011 C C . THR A 1 265 ? 18.732 -3.297 -7.951 1.00 94.56 265 THR A C 1
ATOM 2013 O O . THR A 1 265 ? 17.821 -4.067 -8.261 1.00 94.56 265 THR A O 1
ATOM 2016 N N . VAL A 1 266 ? 19.502 -3.522 -6.886 1.00 96.50 266 VAL A N 1
ATOM 2017 C CA . VAL A 1 266 ? 19.315 -4.662 -5.971 1.00 96.50 266 VAL A CA 1
ATOM 2018 C C . VAL A 1 266 ? 18.223 -4.322 -4.943 1.00 96.50 266 VAL A C 1
ATOM 2020 O O . VAL A 1 266 ? 18.497 -4.106 -3.763 1.00 96.50 266 VAL A O 1
ATOM 2023 N N . LEU A 1 267 ? 16.973 -4.217 -5.409 1.00 94.56 267 LEU A N 1
ATOM 2024 C CA . LEU A 1 267 ? 15.821 -3.693 -4.648 1.00 94.56 267 LEU A CA 1
ATOM 2025 C C . LEU A 1 267 ? 15.578 -4.402 -3.311 1.00 94.56 267 LEU A C 1
ATOM 2027 O O . LEU A 1 267 ? 15.274 -3.755 -2.309 1.00 94.56 267 LEU A O 1
ATOM 2031 N N . GLY A 1 268 ? 15.762 -5.725 -3.270 1.00 96.38 268 GLY A N 1
ATOM 2032 C CA . GLY A 1 268 ? 15.505 -6.517 -2.066 1.00 96.38 268 GLY A CA 1
ATOM 2033 C C . GLY A 1 268 ? 16.411 -6.169 -0.875 1.00 96.38 268 GLY A C 1
ATOM 2034 O O . GLY A 1 268 ? 16.094 -6.556 0.248 1.00 96.38 268 GLY A O 1
ATOM 2035 N N . LEU A 1 269 ? 17.481 -5.383 -1.066 1.00 97.06 269 LEU A N 1
ATOM 2036 C CA . LEU A 1 269 ? 18.270 -4.826 0.041 1.00 97.06 269 LEU A CA 1
ATOM 2037 C C . LEU A 1 269 ? 17.446 -3.928 0.970 1.00 97.06 269 LEU A C 1
ATOM 2039 O O . LEU A 1 269 ? 17.786 -3.834 2.145 1.00 97.06 269 LEU A O 1
ATOM 2043 N N . GLY A 1 270 ? 16.342 -3.335 0.500 1.00 97.00 270 GLY A N 1
ATOM 2044 C CA . GLY A 1 270 ? 15.415 -2.609 1.371 1.00 97.00 270 GLY A CA 1
ATOM 2045 C C . GLY A 1 270 ? 14.877 -3.479 2.516 1.00 97.00 270 GLY A C 1
ATOM 2046 O O . GLY A 1 270 ? 14.754 -3.004 3.644 1.00 97.00 270 GLY A O 1
ATOM 2047 N N . PHE A 1 271 ? 14.637 -4.776 2.273 1.00 98.12 271 PHE A N 1
ATOM 2048 C CA . PHE A 1 271 ? 14.219 -5.720 3.317 1.00 98.12 271 PHE A CA 1
ATOM 2049 C C . PHE A 1 271 ? 15.310 -5.951 4.363 1.00 98.12 271 PHE A C 1
ATOM 2051 O O . PHE A 1 271 ? 15.032 -5.902 5.563 1.00 98.12 271 PHE A O 1
ATOM 2058 N N . ALA A 1 272 ? 16.548 -6.176 3.913 1.00 97.44 272 ALA A N 1
ATOM 2059 C CA . ALA A 1 272 ? 17.692 -6.350 4.799 1.00 97.44 272 ALA A CA 1
ATOM 2060 C C . ALA A 1 272 ? 17.944 -5.087 5.632 1.00 97.44 272 ALA A C 1
ATOM 2062 O O . ALA A 1 272 ? 18.069 -5.178 6.849 1.00 97.44 272 ALA A O 1
ATOM 2063 N N . ALA A 1 273 ? 17.915 -3.913 5.001 1.00 97.00 273 ALA A N 1
ATOM 2064 C CA . ALA A 1 273 ? 18.154 -2.643 5.667 1.00 97.00 273 ALA A CA 1
ATOM 2065 C C . ALA A 1 273 ? 17.135 -2.353 6.777 1.00 97.00 273 ALA A C 1
ATOM 2067 O O . ALA A 1 273 ? 17.518 -1.987 7.887 1.00 97.00 273 ALA A O 1
ATOM 2068 N N . THR A 1 274 ? 15.843 -2.583 6.522 1.00 97.88 274 THR A N 1
ATOM 2069 C CA . THR A 1 274 ? 14.803 -2.437 7.551 1.00 97.88 274 THR A CA 1
ATOM 2070 C C . THR A 1 274 ? 14.947 -3.472 8.665 1.00 97.88 274 THR A C 1
ATOM 2072 O O . THR A 1 274 ? 14.868 -3.120 9.841 1.00 97.88 274 THR A O 1
ATOM 2075 N N . ARG A 1 275 ? 15.204 -4.744 8.329 1.00 97.38 275 ARG A N 1
ATOM 2076 C CA . ARG A 1 275 ? 15.471 -5.804 9.318 1.00 97.38 275 ARG A CA 1
ATOM 2077 C C . ARG A 1 275 ? 16.610 -5.404 10.259 1.00 97.38 275 ARG A C 1
ATOM 2079 O O . ARG A 1 275 ? 16.475 -5.513 11.478 1.00 97.38 275 ARG A O 1
ATOM 2086 N N . ASP A 1 276 ? 17.719 -4.949 9.688 1.00 95.44 276 ASP A N 1
ATOM 2087 C CA . ASP A 1 276 ? 18.939 -4.619 10.419 1.00 95.44 276 ASP A CA 1
ATOM 2088 C C . ASP A 1 276 ? 18.754 -3.352 11.255 1.00 95.44 276 ASP A C 1
ATOM 2090 O O . ASP A 1 276 ? 19.175 -3.324 12.409 1.00 95.44 276 ASP A O 1
ATOM 2094 N N . PHE A 1 277 ? 18.060 -2.340 10.725 1.00 95.62 277 PHE A N 1
ATOM 2095 C CA . PHE A 1 277 ? 17.742 -1.115 11.456 1.00 95.62 277 PHE A CA 1
ATOM 2096 C C . PHE A 1 277 ? 16.834 -1.377 12.662 1.00 95.62 277 PHE A C 1
ATOM 2098 O O . PHE A 1 277 ? 17.111 -0.892 13.759 1.00 95.62 277 PHE A O 1
ATOM 2105 N N . ILE A 1 278 ? 15.776 -2.175 12.496 1.00 95.94 278 ILE A N 1
ATOM 2106 C CA . ILE A 1 278 ? 14.887 -2.533 13.606 1.00 95.94 278 ILE A CA 1
ATOM 2107 C C . ILE A 1 278 ? 15.645 -3.361 14.646 1.00 95.94 278 ILE A C 1
ATOM 2109 O O . ILE A 1 278 ? 15.547 -3.060 15.833 1.00 95.94 278 ILE A O 1
ATOM 2113 N N . SER A 1 279 ? 16.429 -4.362 14.227 1.00 93.06 279 SER A N 1
ATOM 2114 C CA . SER A 1 279 ? 17.252 -5.147 15.161 1.00 93.06 279 SER A CA 1
ATOM 2115 C C . SER A 1 279 ? 18.248 -4.254 15.917 1.00 93.06 279 SER A C 1
ATOM 2117 O O . SER A 1 279 ? 18.343 -4.346 17.140 1.00 93.06 279 SER A O 1
ATOM 2119 N N . PHE A 1 280 ? 18.902 -3.312 15.228 1.00 91.31 280 PHE A N 1
ATOM 2120 C CA . PHE A 1 280 ? 19.801 -2.333 15.841 1.00 91.31 280 PHE A CA 1
ATOM 2121 C C . PHE A 1 280 ? 19.098 -1.467 16.889 1.00 91.31 280 PHE A C 1
ATOM 2123 O O . PHE A 1 280 ? 19.597 -1.338 17.998 1.00 91.31 280 PHE A O 1
ATOM 2130 N N . LEU A 1 281 ? 17.925 -0.906 16.578 1.00 92.56 281 LEU A N 1
ATOM 2131 C CA . LEU A 1 281 ? 17.175 -0.068 17.521 1.00 92.56 281 LEU A CA 1
ATOM 2132 C C . LEU A 1 281 ? 16.711 -0.833 18.767 1.00 92.56 281 LEU A C 1
ATOM 2134 O O . LEU A 1 281 ? 16.525 -0.229 19.825 1.00 92.56 281 LEU A O 1
ATOM 2138 N N . ARG A 1 282 ? 16.500 -2.146 18.644 1.00 88.12 282 ARG A N 1
ATOM 2139 C CA . ARG A 1 282 ? 16.032 -3.007 19.734 1.00 88.12 282 ARG A CA 1
ATOM 2140 C C . ARG A 1 282 ? 17.147 -3.506 20.644 1.00 88.12 282 ARG A C 1
ATOM 2142 O O . ARG A 1 282 ? 16.898 -3.694 21.830 1.00 88.12 282 ARG A O 1
ATOM 2149 N N . ASN A 1 283 ? 18.333 -3.746 20.097 1.00 75.31 283 ASN A N 1
ATOM 2150 C CA . ASN A 1 283 ? 19.419 -4.412 20.804 1.00 75.31 283 ASN A CA 1
ATOM 2151 C C . ASN A 1 283 ? 20.492 -3.397 21.239 1.00 75.31 283 ASN A C 1
ATOM 2153 O O . ASN A 1 283 ? 20.877 -2.512 20.473 1.00 75.31 283 ASN A O 1
ATOM 2157 N N . SER A 1 284 ? 20.989 -3.498 22.478 1.00 53.75 284 SER A N 1
ATOM 2158 C CA . SER A 1 284 ? 22.139 -2.698 22.923 1.00 53.75 284 SER A CA 1
ATOM 2159 C C . SER A 1 284 ? 23.395 -3.019 22.127 1.00 53.75 284 SER A C 1
ATOM 2161 O O . SER A 1 284 ? 23.665 -4.175 21.819 1.00 53.75 284 SER A O 1
ATOM 2163 N N . ASN A 1 285 ? 24.270 -2.022 22.025 1.00 48.25 285 ASN A N 1
ATOM 2164 C CA . ASN A 1 285 ? 25.698 -2.144 21.706 1.00 48.25 285 ASN A CA 1
ATOM 2165 C C . ASN A 1 285 ? 26.526 -2.929 22.747 1.00 48.25 285 ASN A C 1
ATOM 2167 O O . ASN A 1 285 ? 27.725 -2.701 22.897 1.00 48.25 285 ASN A O 1
ATOM 2171 N N . GLY A 1 286 ? 25.901 -3.819 23.511 1.00 36.88 286 GLY A N 1
ATOM 2172 C CA . GLY A 1 286 ? 26.583 -4.748 24.393 1.00 36.88 286 GLY A CA 1
ATOM 2173 C C . GLY A 1 286 ? 26.826 -6.024 23.614 1.00 36.88 286 GLY A C 1
ATOM 2174 O O . GLY A 1 286 ? 25.867 -6.716 23.298 1.00 36.88 286 GLY A O 1
ATOM 2175 N N . ALA A 1 287 ? 28.091 -6.265 23.277 1.00 31.56 287 ALA A N 1
ATOM 2176 C CA . ALA A 1 287 ? 28.637 -7.483 22.701 1.00 31.56 287 ALA A CA 1
ATOM 2177 C C . ALA A 1 287 ? 27.669 -8.682 22.697 1.00 31.56 287 ALA A C 1
ATOM 2179 O O . ALA A 1 287 ? 27.359 -9.266 23.736 1.00 31.56 287 ALA A O 1
ATOM 2180 N N . SER A 1 288 ? 27.334 -9.135 21.491 1.00 33.69 288 SER A N 1
ATOM 2181 C CA . SER A 1 288 ? 27.481 -10.553 21.193 1.00 33.69 288 SER A CA 1
ATOM 2182 C C . SER A 1 288 ? 28.897 -10.937 21.652 1.00 33.69 288 SER A C 1
ATOM 2184 O O . SER A 1 288 ? 29.882 -10.794 20.934 1.00 33.69 288 SER A O 1
ATOM 2186 N N . THR A 1 289 ? 29.059 -11.367 22.905 1.00 31.33 289 THR A N 1
ATOM 2187 C CA . THR A 1 289 ? 30.047 -12.408 23.150 1.00 31.33 289 THR A CA 1
ATOM 2188 C C . THR A 1 289 ? 29.429 -13.624 22.499 1.00 31.33 289 THR A C 1
ATOM 2190 O O . THR A 1 289 ? 28.663 -14.357 23.125 1.00 31.33 289 THR A O 1
ATOM 2193 N N . GLY A 1 290 ? 29.689 -13.764 21.197 1.00 32.62 290 GLY A N 1
ATOM 2194 C CA . GLY A 1 290 ? 29.358 -14.955 20.448 1.00 32.62 290 GLY A CA 1
ATOM 2195 C C . GLY A 1 290 ? 29.810 -16.148 21.271 1.00 32.62 290 GLY A C 1
ATOM 2196 O O . GLY A 1 290 ? 31.003 -16.431 21.384 1.00 32.62 290 GLY A O 1
ATOM 2197 N N . HIS A 1 291 ? 28.855 -16.829 21.896 1.00 29.95 291 HIS A N 1
ATOM 2198 C CA . HIS A 1 291 ? 29.082 -18.172 22.381 1.00 29.95 291 HIS A CA 1
ATOM 2199 C C . HIS A 1 291 ? 29.030 -19.041 21.130 1.00 29.95 291 HIS A C 1
ATOM 2201 O O . HIS A 1 291 ? 28.008 -19.606 20.755 1.00 29.95 291 HIS A O 1
ATOM 2207 N N . CYS A 1 292 ? 30.156 -19.074 20.419 1.00 33.47 292 CYS A N 1
ATOM 2208 C CA . CYS A 1 292 ? 30.436 -20.120 19.456 1.00 33.47 292 CYS A CA 1
ATOM 2209 C C . CYS A 1 292 ? 30.629 -21.410 20.252 1.00 33.47 292 CYS A C 1
ATOM 2211 O O . CYS A 1 292 ? 31.715 -21.694 20.752 1.00 33.47 292 CYS A O 1
ATOM 2213 N N . GLY A 1 293 ? 29.552 -22.165 20.405 1.00 32.34 293 GLY A N 1
ATOM 2214 C CA . GLY A 1 293 ? 29.551 -23.434 21.113 1.00 32.34 293 GLY A CA 1
ATOM 2215 C C . GLY A 1 293 ? 28.157 -23.709 21.637 1.00 32.34 293 GLY A C 1
ATOM 2216 O O . GLY A 1 293 ? 27.550 -22.827 22.230 1.00 32.34 293 GLY A O 1
ATOM 2217 N N . LYS A 1 294 ? 27.649 -24.905 21.338 1.00 40.06 294 LYS A N 1
ATOM 2218 C CA . LYS A 1 294 ? 26.386 -25.446 21.849 1.00 40.06 294 LYS A CA 1
ATOM 2219 C C . LYS A 1 294 ? 26.218 -25.080 23.325 1.00 40.06 294 LYS A C 1
ATOM 2221 O O . LYS A 1 294 ? 27.167 -25.303 24.059 1.00 40.06 294 LYS A O 1
ATOM 2226 N N . ASP A 1 295 ? 25.075 -24.483 23.667 1.00 37.50 295 ASP A N 1
ATOM 2227 C CA . ASP A 1 295 ? 24.310 -24.680 24.911 1.00 37.50 295 ASP A CA 1
ATOM 2228 C C . ASP A 1 295 ? 23.110 -23.714 24.910 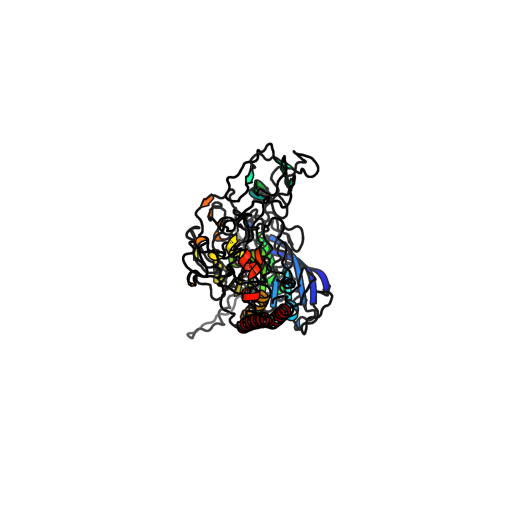1.00 37.50 295 ASP A C 1
ATOM 2230 O O . ASP A 1 295 ? 23.075 -22.680 25.569 1.00 37.50 295 ASP A O 1
ATOM 2234 N N . HIS A 1 296 ? 22.102 -24.046 24.100 1.00 35.16 296 HIS A N 1
ATOM 2235 C CA . HIS A 1 296 ? 20.745 -23.511 24.237 1.00 35.16 296 HIS A CA 1
ATOM 2236 C C . HIS A 1 296 ? 19.738 -24.640 24.006 1.00 35.16 296 HIS A C 1
ATOM 2238 O O . HIS A 1 296 ? 18.875 -24.562 23.139 1.00 35.16 296 HIS A O 1
ATOM 2244 N N . ASP A 1 297 ? 19.866 -25.691 24.809 1.00 34.78 297 ASP A N 1
ATOM 2245 C CA . ASP A 1 297 ? 18.822 -26.690 25.024 1.00 34.78 297 ASP A CA 1
ATOM 2246 C C . ASP A 1 297 ? 18.705 -26.953 26.531 1.00 34.78 297 ASP A C 1
ATOM 2248 O O . ASP A 1 297 ? 18.915 -28.060 26.979 1.00 34.78 297 ASP A O 1
ATOM 2252 N N . GLU A 1 298 ? 18.391 -25.932 27.338 1.00 34.91 298 GLU A N 1
ATOM 2253 C CA . GLU A 1 298 ? 18.021 -26.144 28.750 1.00 34.91 298 GLU A CA 1
ATOM 2254 C C . GLU A 1 298 ? 17.192 -24.968 29.302 1.00 34.91 298 GLU A C 1
ATOM 2256 O O . GLU A 1 298 ? 17.608 -24.183 30.144 1.00 34.91 298 GLU A O 1
ATOM 2261 N N . ALA A 1 299 ? 15.987 -24.795 28.749 1.00 35.03 299 ALA A N 1
ATOM 2262 C CA . ALA A 1 299 ? 14.879 -24.082 29.405 1.00 35.03 299 ALA A CA 1
ATOM 2263 C C . ALA A 1 299 ? 13.528 -24.422 28.749 1.00 35.03 299 ALA A C 1
ATOM 2265 O O . ALA A 1 299 ? 12.704 -23.543 28.494 1.00 35.03 299 ALA A O 1
ATOM 2266 N N . ARG A 1 300 ? 13.290 -25.698 28.424 1.00 37.94 300 ARG A N 1
ATOM 2267 C CA . ARG A 1 300 ? 11.947 -26.239 28.164 1.00 37.94 300 ARG A CA 1
ATOM 2268 C C . ARG A 1 300 ? 11.931 -27.685 28.633 1.00 37.94 300 ARG A C 1
ATOM 2270 O O . ARG A 1 300 ? 12.522 -28.533 27.980 1.00 37.94 300 ARG A O 1
ATOM 2277 N N . GLY A 1 301 ? 11.286 -27.910 29.775 1.00 34.03 301 GLY A N 1
ATOM 2278 C CA . GLY A 1 301 ? 11.281 -29.189 30.473 1.00 34.03 301 GLY A CA 1
ATOM 2279 C C . GLY A 1 301 ? 10.935 -30.375 29.580 1.00 34.03 301 GLY A C 1
ATOM 2280 O O . GLY A 1 301 ? 9.961 -30.332 28.820 1.00 34.03 301 GLY A O 1
ATOM 2281 N N . ARG A 1 302 ? 11.745 -31.421 29.723 1.00 34.50 302 ARG A N 1
ATOM 2282 C CA . ARG A 1 302 ? 11.355 -32.816 29.574 1.00 34.50 302 ARG A CA 1
ATOM 2283 C C . ARG A 1 302 ? 12.101 -33.631 30.620 1.00 34.50 302 ARG A C 1
ATOM 2285 O O . ARG A 1 302 ? 13.304 -33.466 30.765 1.00 34.50 302 ARG A O 1
ATOM 2292 N N . ASP A 1 303 ? 11.281 -34.402 31.311 1.00 34.22 303 ASP A N 1
ATOM 2293 C CA . ASP A 1 303 ? 11.472 -35.590 32.132 1.00 34.22 303 ASP A CA 1
ATOM 2294 C C . ASP A 1 303 ? 12.835 -36.302 32.067 1.00 34.22 303 ASP A C 1
ATOM 2296 O O . ASP A 1 303 ? 13.440 -36.451 31.004 1.00 34.22 303 ASP A O 1
ATOM 2300 N N . ASP A 1 304 ? 13.215 -36.731 33.270 1.00 36.12 304 ASP A N 1
ATOM 2301 C CA . ASP A 1 304 ? 14.352 -37.521 33.746 1.00 36.12 304 ASP A CA 1
ATOM 2302 C C . ASP A 1 304 ? 14.790 -38.696 32.842 1.00 36.12 304 ASP A C 1
ATOM 2304 O O . ASP A 1 304 ? 13.949 -39.381 32.259 1.00 36.12 304 ASP A O 1
ATOM 2308 N N . ASP A 1 305 ? 16.111 -38.909 32.721 1.00 35.09 305 ASP A N 1
ATOM 2309 C CA . ASP A 1 305 ? 16.829 -40.137 33.138 1.00 35.09 305 ASP A CA 1
ATOM 2310 C C . ASP A 1 305 ? 18.291 -40.176 32.597 1.00 35.09 305 ASP A C 1
ATOM 2312 O O . ASP A 1 305 ? 18.547 -39.911 31.421 1.00 35.09 305 ASP A O 1
ATOM 2316 N N . ASP A 1 306 ? 19.205 -40.554 33.503 1.00 34.28 306 ASP A N 1
ATOM 2317 C CA . ASP A 1 306 ? 20.521 -41.216 33.355 1.00 34.28 306 ASP A CA 1
ATOM 2318 C C . ASP A 1 306 ? 21.815 -40.479 32.890 1.00 34.28 306 ASP A C 1
ATOM 2320 O O . ASP A 1 306 ? 22.031 -40.175 31.718 1.00 34.28 306 ASP A O 1
ATOM 2324 N N . ASP A 1 307 ? 22.698 -40.301 33.893 1.00 33.91 307 ASP A N 1
ATOM 2325 C CA . ASP A 1 307 ? 24.127 -40.679 34.040 1.00 33.91 307 ASP A CA 1
ATOM 2326 C C . ASP A 1 307 ? 25.250 -40.267 33.050 1.00 33.91 307 ASP A C 1
ATOM 2328 O O . ASP A 1 307 ? 25.255 -40.677 31.895 1.00 33.91 307 ASP A O 1
ATOM 2332 N N . ASP A 1 308 ? 26.263 -39.594 33.651 1.00 36.25 308 ASP A N 1
ATOM 2333 C CA . ASP A 1 308 ? 27.746 -39.655 33.476 1.00 36.25 308 ASP A CA 1
ATOM 2334 C C . ASP A 1 308 ? 28.332 -39.457 32.040 1.00 36.25 308 ASP A C 1
ATOM 2336 O O . ASP A 1 308 ? 27.699 -39.711 31.028 1.00 36.25 308 ASP A O 1
ATOM 2340 N N . ASP A 1 309 ? 29.527 -38.922 31.759 1.00 34.25 309 ASP A N 1
ATOM 2341 C CA . ASP A 1 309 ? 30.763 -38.712 32.503 1.00 34.25 309 ASP A CA 1
ATOM 2342 C C . ASP A 1 309 ? 31.601 -37.599 31.810 1.00 34.25 309 ASP A C 1
ATOM 2344 O O . ASP A 1 309 ? 31.500 -37.330 30.608 1.00 34.25 309 ASP A O 1
ATOM 2348 N N . GLY A 1 310 ? 32.414 -36.884 32.597 1.00 32.81 310 GLY A N 1
ATOM 2349 C CA . GLY A 1 310 ? 33.140 -35.682 32.172 1.00 32.81 310 GLY A CA 1
ATOM 2350 C C . GLY A 1 310 ? 34.402 -35.912 31.336 1.00 32.81 310 GLY A C 1
ATOM 2351 O O . GLY A 1 310 ? 34.990 -36.982 31.364 1.00 32.81 310 GLY A O 1
ATOM 2352 N N . LEU A 1 311 ? 34.878 -34.851 30.667 1.00 30.98 311 LEU A N 1
ATOM 2353 C CA . LEU A 1 311 ? 36.286 -34.651 30.286 1.00 30.98 311 LEU A CA 1
ATOM 2354 C C . LEU A 1 311 ? 36.557 -33.158 30.005 1.00 30.98 311 LEU A C 1
ATOM 2356 O O . LEU A 1 311 ? 36.008 -32.557 29.080 1.00 30.98 311 LEU A O 1
ATOM 2360 N N . GLU A 1 312 ? 37.432 -32.570 30.820 1.00 32.44 312 GLU A N 1
ATOM 2361 C CA . GLU A 1 312 ? 37.954 -31.209 30.690 1.00 32.44 312 GLU A CA 1
ATOM 2362 C C . GLU A 1 312 ? 38.867 -31.022 29.462 1.00 32.44 312 GLU A C 1
ATOM 2364 O O . GLU A 1 312 ? 39.597 -31.919 29.042 1.00 32.44 312 GLU A O 1
ATOM 2369 N N . GLY A 1 313 ? 38.926 -29.773 28.982 1.00 38.19 313 GLY A N 1
ATOM 2370 C CA . GLY A 1 313 ? 40.164 -29.193 28.455 1.00 38.19 313 GLY A CA 1
ATOM 2371 C C . GLY A 1 313 ? 40.308 -29.117 26.935 1.00 38.19 313 GLY A C 1
ATOM 2372 O O . GLY A 1 313 ? 41.046 -29.899 26.340 1.00 38.19 313 GLY A O 1
ATOM 2373 N N . ARG A 1 314 ? 39.742 -28.074 26.304 1.00 32.12 314 ARG A N 1
ATOM 2374 C CA . ARG A 1 314 ? 40.300 -27.494 25.064 1.00 32.12 314 ARG A CA 1
ATOM 2375 C C . ARG A 1 314 ? 40.215 -25.967 25.070 1.00 32.12 314 ARG A C 1
ATOM 2377 O O . ARG A 1 314 ? 39.176 -25.385 25.357 1.00 32.12 314 ARG A O 1
ATOM 2384 N N . ASN A 1 315 ? 41.352 -25.353 24.748 1.00 32.81 315 ASN A N 1
ATOM 2385 C CA . ASN A 1 315 ? 41.619 -23.918 24.658 1.00 32.81 315 ASN A CA 1
ATOM 2386 C C . ASN A 1 315 ? 40.464 -23.102 24.049 1.00 32.81 315 ASN A C 1
ATOM 2388 O O . ASN A 1 315 ? 40.169 -23.234 22.860 1.00 32.81 315 ASN A O 1
ATOM 2392 N N . LYS A 1 316 ? 39.891 -22.182 24.839 1.00 32.22 316 LYS A N 1
ATOM 2393 C CA . LYS A 1 316 ? 39.061 -21.079 24.336 1.00 32.22 316 LYS A CA 1
ATOM 2394 C C . LYS A 1 316 ? 39.963 -20.106 23.573 1.00 32.22 316 LYS A C 1
ATOM 2396 O O . LYS A 1 316 ? 40.614 -19.254 24.172 1.00 32.22 316 LYS A O 1
ATOM 2401 N N . ALA A 1 317 ? 40.028 -20.254 22.253 1.00 34.28 317 ALA A N 1
ATOM 2402 C CA . ALA A 1 317 ? 40.559 -19.208 21.389 1.00 34.28 317 ALA A CA 1
ATOM 2403 C C . ALA A 1 317 ? 39.660 -17.968 21.535 1.00 34.28 317 ALA A C 1
ATOM 2405 O O . ALA A 1 317 ? 38.451 -18.044 21.315 1.00 34.28 317 ALA A O 1
ATOM 2406 N N . SER A 1 318 ? 40.236 -16.842 21.954 1.00 33.34 318 SER A N 1
ATOM 2407 C CA . SER A 1 318 ? 39.535 -15.561 22.024 1.00 33.34 318 SER A CA 1
ATOM 2408 C C . SER A 1 318 ? 39.100 -15.134 20.622 1.00 33.34 318 SER A C 1
ATOM 2410 O O . SER A 1 318 ? 39.932 -15.073 19.713 1.00 33.34 318 SER A O 1
ATOM 2412 N N . CYS A 1 319 ? 37.815 -14.823 20.453 1.00 34.56 319 CYS A N 1
ATOM 2413 C CA . CYS A 1 319 ? 37.298 -14.233 19.221 1.00 34.56 319 CYS A CA 1
ATOM 2414 C C . CYS A 1 319 ? 37.953 -12.859 18.965 1.00 34.56 319 CYS A C 1
ATOM 2416 O O . CYS A 1 319 ? 38.295 -12.165 19.929 1.00 34.56 319 CYS A O 1
ATOM 2418 N N . PRO A 1 320 ? 38.129 -12.443 17.696 1.00 34.53 320 PRO A N 1
ATOM 2419 C CA . PRO A 1 320 ? 38.515 -11.073 17.375 1.00 34.53 320 PRO A CA 1
ATOM 2420 C C . PRO A 1 320 ? 37.518 -10.101 18.011 1.00 34.53 320 PRO A C 1
ATOM 2422 O O . PRO A 1 320 ? 36.312 -10.336 17.961 1.00 34.53 320 PRO A O 1
ATOM 2425 N N . ALA A 1 321 ? 38.010 -9.020 18.615 1.00 34.62 321 ALA A N 1
ATOM 2426 C CA . ALA A 1 321 ? 37.148 -7.975 19.152 1.00 34.62 321 ALA A CA 1
ATOM 2427 C C . ALA A 1 321 ? 36.285 -7.387 18.021 1.00 34.62 321 ALA A C 1
ATOM 2429 O O . ALA A 1 321 ? 36.826 -6.906 17.022 1.00 34.62 321 ALA A O 1
ATOM 2430 N N . ALA A 1 322 ? 34.959 -7.441 18.179 1.00 44.94 322 ALA A N 1
ATOM 2431 C CA . ALA A 1 322 ? 34.023 -6.777 17.281 1.00 44.94 322 ALA A CA 1
ATOM 2432 C C . ALA A 1 322 ? 34.358 -5.277 17.198 1.00 44.94 322 ALA A C 1
ATOM 2434 O O . ALA A 1 322 ? 34.727 -4.652 18.199 1.00 44.94 322 ALA A O 1
ATOM 2435 N N . ALA A 1 323 ? 34.260 -4.702 15.997 1.00 44.34 323 ALA A N 1
ATOM 2436 C CA . ALA A 1 323 ? 34.417 -3.265 15.799 1.00 44.34 323 ALA A CA 1
ATOM 2437 C C . ALA A 1 323 ? 33.434 -2.493 16.702 1.00 44.34 323 ALA A C 1
ATOM 2439 O O . ALA A 1 323 ? 32.339 -2.977 16.986 1.00 44.34 323 ALA A O 1
ATOM 2440 N N . ALA A 1 324 ? 33.820 -1.297 17.162 1.00 49.00 324 ALA A N 1
ATOM 2441 C CA . ALA A 1 324 ? 32.979 -0.477 18.034 1.00 49.00 324 ALA A CA 1
ATOM 2442 C C . ALA A 1 324 ? 31.587 -0.261 17.407 1.00 49.00 324 ALA A C 1
ATOM 2444 O O . ALA A 1 324 ? 31.468 0.342 16.340 1.00 49.00 324 ALA A O 1
ATOM 2445 N N . ILE A 1 325 ? 30.547 -0.777 18.066 1.00 57.59 325 ILE A N 1
ATOM 2446 C CA . ILE A 1 325 ? 29.166 -0.737 17.574 1.00 57.59 325 ILE A CA 1
ATOM 2447 C C . ILE A 1 325 ? 28.633 0.707 17.699 1.00 57.59 325 ILE A C 1
ATOM 2449 O O . ILE A 1 325 ? 28.783 1.311 18.768 1.00 57.59 325 ILE A O 1
ATOM 2453 N N . PRO A 1 326 ? 28.025 1.291 16.647 1.00 66.62 326 PRO A N 1
ATOM 2454 C CA . PRO A 1 326 ? 27.538 2.677 16.662 1.00 66.62 326 PRO A CA 1
ATOM 2455 C C . PRO A 1 326 ? 26.473 2.912 17.741 1.00 66.62 326 PRO A C 1
ATOM 2457 O O . PRO A 1 326 ? 25.589 2.084 17.891 1.00 66.62 326 PRO A O 1
ATOM 2460 N N . GLU A 1 327 ? 26.518 4.031 18.479 1.00 79.62 327 GLU A N 1
ATOM 2461 C CA . GLU A 1 327 ? 25.612 4.334 19.611 1.00 79.62 327 GLU A CA 1
ATOM 2462 C C . GLU A 1 327 ? 24.116 4.188 19.255 1.00 79.62 327 GLU A C 1
ATOM 2464 O O . GLU A 1 327 ? 23.597 4.922 18.413 1.00 79.62 327 GLU A O 1
ATOM 2469 N N . ASN A 1 328 ? 23.411 3.246 19.899 1.00 87.94 328 ASN A N 1
ATOM 2470 C CA . ASN A 1 328 ? 21.964 3.079 19.737 1.00 87.94 328 ASN A CA 1
ATOM 2471 C C . ASN A 1 328 ? 21.213 4.174 20.531 1.00 87.94 328 ASN A C 1
ATOM 2473 O O . ASN A 1 328 ? 21.248 4.153 21.766 1.00 87.94 328 ASN A O 1
ATOM 2477 N N . PRO A 1 329 ? 20.465 5.084 19.869 1.00 88.50 329 PRO A N 1
ATOM 2478 C CA . PRO A 1 329 ? 19.792 6.208 20.526 1.00 88.50 329 PRO A CA 1
ATOM 2479 C C . PRO A 1 329 ? 18.621 5.809 21.442 1.00 88.50 329 PRO A C 1
ATOM 2481 O O . PRO A 1 329 ? 18.070 6.670 22.132 1.00 88.50 329 PRO A O 1
ATOM 2484 N N . LEU A 1 330 ? 18.202 4.539 21.431 1.00 91.50 330 LEU A N 1
ATOM 2485 C CA . LEU A 1 330 ? 17.135 4.005 22.283 1.00 91.50 330 LEU A CA 1
ATOM 2486 C C . LEU A 1 330 ? 17.661 3.164 23.457 1.00 91.50 330 LEU A C 1
ATOM 2488 O O . LEU A 1 330 ? 16.884 2.837 24.366 1.00 91.50 330 LEU A O 1
ATOM 2492 N N . GLY A 1 331 ? 18.956 2.827 23.461 1.00 83.75 331 GLY A N 1
ATOM 2493 C CA . GLY A 1 331 ? 19.551 1.897 24.420 1.00 83.75 331 GLY A CA 1
ATOM 2494 C C . GLY A 1 331 ? 18.738 0.600 24.533 1.00 83.75 331 GLY A C 1
ATOM 2495 O O . GLY A 1 331 ? 18.333 0.025 23.531 1.00 83.75 331 GLY A O 1
ATOM 2496 N N . ASN A 1 332 ? 18.435 0.185 25.766 1.00 83.44 332 ASN A N 1
ATOM 2497 C CA . ASN A 1 332 ? 17.652 -1.025 26.071 1.00 83.44 332 ASN A CA 1
ATOM 2498 C C . ASN A 1 332 ? 16.166 -0.752 26.363 1.00 83.44 332 ASN A C 1
ATOM 2500 O O . ASN A 1 332 ? 15.508 -1.516 27.069 1.00 83.44 332 ASN A O 1
ATOM 2504 N N . SER A 1 333 ? 15.625 0.365 25.872 1.00 89.75 333 SER A N 1
ATOM 2505 C CA . SER A 1 333 ? 14.266 0.796 26.237 1.00 89.75 333 SER A CA 1
ATOM 2506 C C . SER A 1 333 ? 13.161 0.049 25.479 1.00 89.75 333 SER A C 1
ATOM 2508 O O . SER A 1 333 ? 12.000 0.080 25.891 1.00 89.75 333 SER A O 1
ATOM 2510 N N . ILE A 1 334 ? 13.494 -0.602 24.361 1.00 94.12 334 ILE A N 1
ATOM 2511 C CA . ILE A 1 334 ? 12.531 -1.298 23.504 1.00 94.12 334 ILE A CA 1
ATOM 2512 C C . ILE A 1 334 ? 12.478 -2.779 23.866 1.00 94.12 334 ILE A C 1
ATOM 2514 O O . ILE A 1 334 ? 13.475 -3.485 23.803 1.00 94.12 334 ILE A O 1
ATOM 2518 N N . LYS A 1 335 ? 11.280 -3.261 24.201 1.00 93.25 335 LYS A N 1
ATOM 2519 C CA . LYS A 1 335 ? 11.020 -4.665 24.549 1.00 93.25 335 LYS A CA 1
ATOM 2520 C C . LYS A 1 335 ? 10.371 -5.426 23.399 1.00 93.25 335 LYS A C 1
ATOM 2522 O O . LYS A 1 335 ? 10.673 -6.593 23.192 1.00 93.25 335 LYS A O 1
ATOM 2527 N N . ASN A 1 336 ? 9.497 -4.758 22.645 1.00 95.31 336 ASN A N 1
ATOM 2528 C CA . ASN A 1 336 ? 8.761 -5.350 21.529 1.00 95.31 336 ASN A CA 1
ATOM 2529 C C . ASN A 1 336 ? 8.710 -4.379 20.346 1.00 95.31 336 ASN A C 1
ATOM 2531 O O . ASN A 1 336 ? 8.754 -3.162 20.540 1.00 95.31 336 ASN A O 1
ATOM 2535 N N . ALA A 1 337 ? 8.541 -4.909 19.143 1.00 97.88 337 ALA A N 1
ATOM 2536 C CA . ALA A 1 337 ? 8.359 -4.154 17.918 1.00 97.88 337 ALA A CA 1
ATOM 2537 C C . ALA A 1 337 ? 7.124 -4.623 17.139 1.00 97.88 337 ALA A C 1
ATOM 2539 O O . ALA A 1 337 ? 6.851 -5.817 16.983 1.00 97.88 337 ALA A O 1
ATOM 2540 N N . ILE A 1 338 ? 6.378 -3.644 16.637 1.00 98.62 338 ILE A N 1
ATOM 2541 C CA . ILE A 1 338 ? 5.249 -3.821 15.729 1.00 98.62 338 ILE A CA 1
ATOM 2542 C C . ILE A 1 338 ? 5.599 -3.107 14.432 1.00 98.62 338 ILE A C 1
ATOM 2544 O O . ILE A 1 338 ? 5.937 -1.927 14.465 1.00 98.62 338 ILE A O 1
ATOM 2548 N N . ILE A 1 339 ? 5.475 -3.800 13.302 1.00 98.50 339 ILE A N 1
ATOM 2549 C CA . ILE A 1 339 ? 5.560 -3.173 11.983 1.00 98.50 339 ILE A CA 1
ATOM 2550 C C . ILE A 1 339 ? 4.164 -2.814 11.470 1.00 98.50 339 ILE A C 1
ATOM 2552 O O . ILE A 1 339 ? 3.240 -3.629 11.538 1.00 98.50 339 ILE A O 1
ATOM 2556 N N . TYR A 1 340 ? 3.999 -1.608 10.945 1.00 97.56 340 TYR A N 1
ATOM 2557 C CA . TYR A 1 340 ? 2.785 -1.133 10.288 1.00 97.56 340 TYR A CA 1
ATOM 2558 C C . TYR A 1 340 ? 3.120 -0.663 8.875 1.00 97.56 340 TYR A C 1
ATOM 2560 O O . TYR A 1 340 ? 4.202 -0.149 8.612 1.00 97.56 340 TYR A O 1
ATOM 2568 N N . GLY A 1 341 ? 2.192 -0.871 7.945 1.00 95.81 341 GLY A N 1
ATOM 2569 C CA . GLY A 1 341 ? 2.352 -0.394 6.582 1.00 95.81 341 GLY A CA 1
ATOM 2570 C C . GLY A 1 341 ? 1.018 -0.344 5.863 1.00 95.81 341 GLY A C 1
ATOM 2571 O O . GLY A 1 341 ? 0.224 -1.283 5.920 1.00 95.81 341 GLY A O 1
ATOM 2572 N N . SER A 1 342 ? 0.783 0.763 5.167 1.00 93.50 342 SER A N 1
ATOM 2573 C CA . SER A 1 342 ? -0.448 1.052 4.432 1.00 93.50 342 SER A CA 1
ATOM 2574 C C . SER A 1 342 ? -0.228 0.885 2.929 1.00 93.50 342 SER A C 1
ATOM 2576 O O . SER A 1 342 ? 0.744 1.414 2.389 1.00 93.50 342 SER A O 1
ATOM 2578 N N . SER A 1 343 ? -1.136 0.195 2.231 1.00 92.94 343 SER A N 1
ATOM 2579 C CA . SER A 1 343 ? -1.112 0.034 0.768 1.00 92.94 343 SER A CA 1
ATOM 2580 C C . SER A 1 343 ? 0.180 -0.650 0.281 1.00 92.94 343 SER A C 1
ATOM 2582 O O . SER A 1 343 ? 0.446 -1.779 0.689 1.00 92.94 343 SER A O 1
ATOM 2584 N N . GLN A 1 344 ? 1.004 0.002 -0.552 1.00 93.25 344 GLN A N 1
ATOM 2585 C CA . GLN A 1 344 ? 2.342 -0.461 -0.966 1.00 93.25 344 GLN A CA 1
ATOM 2586 C C . GLN A 1 344 ? 3.152 -1.047 0.201 1.00 93.25 344 GLN A C 1
ATOM 2588 O O . GLN A 1 344 ? 3.558 -2.205 0.136 1.00 93.25 344 GLN A O 1
ATOM 2593 N N . SER A 1 345 ? 3.285 -0.305 1.298 1.00 95.12 345 SER A N 1
ATOM 2594 C CA . SER A 1 345 ? 4.022 -0.733 2.487 1.00 95.12 345 SER A CA 1
ATOM 2595 C C . SER A 1 345 ? 3.412 -1.961 3.173 1.00 95.12 345 SER A C 1
ATOM 2597 O O . SER A 1 345 ? 4.127 -2.814 3.689 1.00 95.12 345 SER A O 1
ATOM 2599 N N . GLY A 1 346 ? 2.085 -2.121 3.139 1.00 95.94 346 GLY A N 1
ATOM 2600 C CA . GLY A 1 346 ? 1.429 -3.328 3.652 1.00 95.94 346 GLY A CA 1
ATOM 2601 C C . GLY A 1 346 ? 1.739 -4.563 2.796 1.00 95.94 346 GLY A C 1
ATOM 2602 O O . GLY A 1 346 ? 1.997 -5.649 3.322 1.00 95.94 346 GLY A O 1
ATOM 2603 N N . ARG A 1 347 ? 1.777 -4.394 1.465 1.00 95.06 347 ARG A N 1
ATOM 2604 C CA . ARG A 1 347 ? 2.208 -5.441 0.516 1.00 95.06 347 ARG A CA 1
ATOM 2605 C C . ARG A 1 347 ? 3.686 -5.790 0.718 1.00 95.06 347 ARG A C 1
ATOM 2607 O O . ARG A 1 347 ? 4.070 -6.959 0.619 1.00 95.06 347 ARG A O 1
ATOM 2614 N N . TRP A 1 348 ? 4.502 -4.785 1.031 1.00 97.00 348 TRP A N 1
ATOM 2615 C CA . TRP A 1 348 ? 5.911 -4.952 1.366 1.00 97.00 348 TRP A CA 1
ATOM 2616 C C . TRP A 1 348 ? 6.080 -5.783 2.638 1.00 97.00 348 TRP A C 1
ATOM 2618 O O . TRP A 1 348 ? 6.800 -6.772 2.603 1.00 97.00 348 TRP A O 1
ATOM 2628 N N . ILE A 1 349 ? 5.327 -5.504 3.710 1.00 98.25 349 ILE A N 1
ATOM 2629 C CA . ILE A 1 349 ? 5.368 -6.287 4.964 1.00 98.25 349 ILE A CA 1
ATOM 2630 C C . ILE A 1 349 ? 5.030 -7.761 4.724 1.00 98.25 349 ILE A C 1
ATOM 2632 O O . ILE A 1 349 ? 5.685 -8.649 5.270 1.00 98.25 349 ILE A O 1
ATOM 2636 N N . ARG A 1 350 ? 4.027 -8.044 3.883 1.00 97.00 350 ARG A N 1
ATOM 2637 C CA . ARG A 1 350 ? 3.694 -9.426 3.490 1.00 97.00 350 ARG A CA 1
ATOM 2638 C C . ARG A 1 350 ? 4.886 -10.123 2.841 1.00 97.00 350 ARG A C 1
ATOM 2640 O O . ARG A 1 350 ? 5.189 -11.258 3.192 1.00 97.00 350 ARG A O 1
ATOM 2647 N N . THR A 1 351 ? 5.587 -9.420 1.956 1.00 97.19 351 THR A N 1
ATOM 2648 C CA . THR A 1 351 ? 6.783 -9.929 1.269 1.00 97.19 351 THR A CA 1
ATOM 2649 C C . THR A 1 351 ? 7.969 -10.069 2.232 1.00 97.19 351 THR A C 1
ATOM 2651 O O . THR A 1 351 ? 8.611 -11.110 2.243 1.00 97.19 351 THR A O 1
ATOM 2654 N N . PHE A 1 352 ? 8.200 -9.102 3.125 1.00 98.38 352 PHE A N 1
ATOM 2655 C CA . PHE A 1 352 ? 9.224 -9.149 4.176 1.00 98.38 352 PHE A CA 1
ATOM 2656 C C . PHE A 1 352 ? 9.088 -10.409 5.045 1.00 98.38 352 PHE A C 1
ATOM 2658 O O . PHE A 1 352 ? 10.054 -11.147 5.246 1.00 98.38 352 PHE A O 1
ATOM 2665 N N . ILE A 1 353 ? 7.870 -10.699 5.519 1.00 98.00 353 ILE A N 1
ATOM 2666 C CA . ILE A 1 353 ? 7.584 -11.893 6.330 1.00 98.00 353 ILE A CA 1
ATOM 2667 C C . ILE A 1 353 ? 7.777 -13.163 5.498 1.00 98.00 353 ILE A C 1
ATOM 2669 O O . ILE A 1 353 ? 8.422 -14.109 5.954 1.00 98.00 353 ILE A O 1
ATOM 2673 N N . GLN A 1 354 ? 7.242 -13.178 4.278 1.00 97.25 354 GLN A N 1
ATOM 2674 C CA . GLN A 1 354 ? 7.267 -14.342 3.401 1.00 97.25 354 GLN A CA 1
ATOM 2675 C C . GLN A 1 354 ? 8.682 -14.709 2.941 1.00 97.25 354 GLN A C 1
ATOM 2677 O O . GLN A 1 354 ? 9.008 -15.894 2.885 1.00 97.25 354 GLN A O 1
ATOM 2682 N N . LEU A 1 355 ? 9.548 -13.727 2.689 1.00 97.50 355 LEU A N 1
ATOM 2683 C CA . LEU A 1 355 ? 10.965 -13.933 2.375 1.00 97.50 355 LEU A CA 1
ATOM 2684 C C . LEU A 1 355 ? 11.820 -14.250 3.616 1.00 97.50 355 LEU A C 1
ATOM 2686 O O . LEU A 1 355 ? 12.968 -14.655 3.474 1.00 97.50 355 LEU A O 1
ATOM 2690 N N . GLY A 1 356 ? 11.246 -14.190 4.823 1.00 97.19 356 GLY A N 1
ATOM 2691 C CA . GLY A 1 356 ? 11.900 -14.632 6.058 1.00 97.19 356 GLY A CA 1
ATOM 2692 C C . GLY A 1 356 ? 12.717 -13.555 6.772 1.00 97.19 356 GLY A C 1
ATOM 2693 O O . GLY A 1 356 ? 13.434 -13.879 7.715 1.00 97.19 356 GLY A O 1
ATOM 2694 N N . PHE A 1 357 ? 12.570 -12.279 6.403 1.00 97.94 357 PHE A N 1
ATOM 2695 C CA . PHE A 1 357 ? 13.326 -11.176 7.007 1.00 97.94 357 PHE A CA 1
ATOM 2696 C C . PHE A 1 357 ? 12.929 -10.857 8.455 1.00 97.94 357 PHE A C 1
ATOM 2698 O O . PHE A 1 357 ? 13.582 -10.039 9.091 1.00 97.94 357 PHE A O 1
ATOM 2705 N N . ASN A 1 358 ? 11.928 -11.534 9.036 1.00 97.81 358 ASN A N 1
ATOM 2706 C CA . ASN A 1 358 ? 11.629 -11.397 10.467 1.00 97.81 358 ASN A CA 1
ATOM 2707 C C . ASN A 1 358 ? 12.626 -12.129 11.396 1.00 97.81 358 ASN A C 1
ATOM 2709 O O . ASN A 1 358 ? 12.344 -12.333 12.576 1.00 97.81 358 ASN A O 1
ATOM 2713 N N . GLN A 1 359 ? 13.770 -12.557 10.867 1.00 94.25 359 GLN A N 1
ATOM 2714 C CA . GLN A 1 359 ? 14.911 -13.083 11.607 1.00 94.25 359 GLN A CA 1
ATOM 2715 C C . GLN A 1 359 ? 16.173 -12.324 11.175 1.00 94.25 359 GLN A C 1
ATOM 2717 O O . GLN A 1 359 ? 16.407 -12.178 9.976 1.00 94.25 359 GLN A O 1
ATOM 2722 N N . ASP A 1 360 ? 16.976 -11.856 12.133 1.00 90.94 360 ASP A N 1
ATOM 2723 C CA . ASP A 1 360 ? 18.288 -11.252 11.864 1.00 90.94 360 ASP A CA 1
ATOM 2724 C C . ASP A 1 360 ? 19.399 -12.314 11.666 1.00 90.94 360 ASP A C 1
ATOM 2726 O O . ASP A 1 360 ? 19.174 -13.503 11.887 1.00 90.94 360 ASP A O 1
ATOM 2730 N N . GLU A 1 361 ? 20.597 -11.935 11.204 1.00 87.81 361 GLU A N 1
ATOM 2731 C CA . GLU A 1 361 ? 21.727 -12.881 11.011 1.00 87.81 361 GLU A CA 1
ATOM 2732 C C . GLU A 1 361 ? 22.196 -13.513 12.321 1.00 87.81 361 GLU A C 1
ATOM 2734 O O . GLU A 1 361 ? 22.656 -14.654 12.307 1.00 87.81 361 GLU A O 1
ATOM 2739 N N . ASN A 1 362 ? 21.962 -12.848 13.457 1.00 85.00 362 ASN A N 1
ATOM 2740 C CA . ASN A 1 362 ? 22.172 -13.415 14.791 1.00 85.00 362 ASN A CA 1
ATOM 2741 C C . ASN A 1 362 ? 21.030 -14.354 15.216 1.00 85.00 362 ASN A C 1
ATOM 2743 O O . ASN A 1 362 ? 21.001 -14.846 16.341 1.00 85.00 362 ASN A O 1
ATOM 2747 N N . ARG A 1 363 ? 20.095 -14.635 14.303 1.00 88.75 363 ARG A N 1
ATOM 2748 C CA . ARG A 1 363 ? 18.937 -15.519 14.454 1.00 88.75 363 ARG A CA 1
ATOM 2749 C C . ARG A 1 363 ? 17.900 -15.041 15.469 1.00 88.75 363 ARG A C 1
ATOM 2751 O O . ARG A 1 363 ? 16.981 -15.801 15.786 1.00 88.75 363 ARG A O 1
ATOM 2758 N N . ASN A 1 364 ? 17.964 -13.779 15.884 1.00 89.00 364 ASN A N 1
ATOM 2759 C CA . ASN A 1 364 ? 16.980 -13.158 16.760 1.00 89.00 364 ASN A CA 1
ATOM 2760 C C . ASN A 1 364 ? 15.718 -12.754 15.994 1.00 89.00 364 ASN A C 1
ATOM 2762 O O . ASN A 1 364 ? 15.737 -12.455 14.796 1.00 89.00 364 ASN A O 1
ATOM 2766 N N . LEU A 1 365 ? 14.602 -12.720 16.721 1.00 92.31 365 LEU A N 1
ATOM 2767 C CA . LEU A 1 365 ? 13.330 -12.203 16.230 1.00 92.31 365 LEU A CA 1
ATOM 2768 C C . LEU A 1 365 ? 13.410 -10.686 16.032 1.00 92.31 365 LEU A C 1
ATOM 2770 O O . LEU A 1 365 ? 13.801 -9.971 16.950 1.00 92.31 365 LEU A O 1
ATOM 2774 N N . VAL A 1 366 ? 12.943 -10.187 14.886 1.00 95.19 366 VAL A N 1
ATOM 2775 C CA . VAL A 1 366 ? 12.951 -8.741 14.595 1.00 95.19 366 VAL A CA 1
ATOM 2776 C C . VAL A 1 366 ? 11.652 -8.048 15.003 1.00 95.19 366 VAL A C 1
ATOM 2778 O O . VAL A 1 366 ? 11.701 -6.933 15.521 1.00 95.19 366 VAL A O 1
ATOM 2781 N N . LEU A 1 367 ? 10.505 -8.712 14.846 1.00 97.25 367 LEU A N 1
ATOM 2782 C CA . LEU A 1 367 ? 9.173 -8.175 15.137 1.00 97.25 367 LEU A CA 1
ATOM 2783 C C . LEU A 1 367 ? 8.289 -9.209 15.836 1.00 97.25 367 LEU A C 1
ATOM 2785 O O . LEU A 1 367 ? 8.124 -10.331 15.348 1.00 97.25 367 LEU A O 1
ATOM 2789 N N . GLU A 1 368 ? 7.619 -8.801 16.909 1.00 98.50 368 GLU A N 1
ATOM 2790 C CA . GLU A 1 368 ? 6.555 -9.574 17.552 1.00 98.50 368 GLU A CA 1
ATOM 2791 C C . GLU A 1 368 ? 5.201 -9.392 16.853 1.00 98.50 368 GLU A C 1
ATOM 2793 O O . GLU A 1 368 ? 4.352 -10.288 16.910 1.00 98.50 368 GLU A O 1
ATOM 2798 N N . GLY A 1 369 ? 4.979 -8.242 16.205 1.00 98.56 369 GLY A N 1
ATOM 2799 C CA . GLY A 1 369 ? 3.698 -7.866 15.606 1.00 98.56 369 GLY A CA 1
ATOM 2800 C C . GLY A 1 369 ? 3.807 -7.290 14.199 1.00 98.56 369 GLY A C 1
ATOM 2801 O O . GLY A 1 369 ? 4.765 -6.592 13.882 1.00 98.56 369 GLY A O 1
ATOM 2802 N N . ALA A 1 370 ? 2.791 -7.529 13.369 1.00 98.81 370 ALA A N 1
ATOM 2803 C CA . ALA A 1 370 ? 2.669 -6.916 12.051 1.00 98.81 370 ALA A CA 1
ATOM 2804 C C . ALA A 1 370 ? 1.223 -6.520 11.717 1.00 98.81 370 ALA A C 1
ATOM 2806 O O . ALA A 1 370 ? 0.284 -7.294 11.923 1.00 98.81 370 ALA A O 1
ATOM 2807 N N . ILE A 1 371 ? 1.056 -5.331 11.139 1.00 98.44 371 ILE A N 1
ATOM 2808 C CA . ILE A 1 371 ? -0.214 -4.807 10.629 1.00 98.44 371 ILE A CA 1
ATOM 2809 C C . ILE A 1 371 ? -0.039 -4.438 9.148 1.00 98.44 371 ILE A C 1
ATOM 2811 O O . ILE A 1 371 ? 0.148 -3.267 8.808 1.00 98.44 371 ILE A O 1
ATOM 2815 N N . PRO A 1 372 ? -0.081 -5.428 8.240 1.00 97.56 372 PRO A N 1
ATOM 2816 C CA . PRO A 1 372 ? -0.197 -5.154 6.817 1.00 97.56 372 PRO A CA 1
ATOM 2817 C C . PRO A 1 372 ? -1.631 -4.660 6.533 1.00 97.56 372 PRO A C 1
ATOM 2819 O O . PRO A 1 372 ? -2.610 -5.394 6.710 1.00 97.56 372 PRO A O 1
ATOM 2822 N N . HIS A 1 373 ? -1.762 -3.377 6.185 1.00 97.00 373 HIS A N 1
ATOM 2823 C CA . HIS A 1 373 ? -3.035 -2.686 5.974 1.00 97.00 373 HIS A CA 1
ATOM 2824 C C . HIS A 1 373 ? -3.267 -2.401 4.482 1.00 97.00 373 HIS A C 1
ATOM 2826 O O . HIS A 1 373 ? -2.417 -1.805 3.819 1.00 97.00 373 HIS A O 1
ATOM 2832 N N . LYS A 1 374 ? -4.445 -2.783 3.967 1.00 93.62 374 LYS A N 1
ATOM 2833 C CA . LYS A 1 374 ? -4.880 -2.649 2.559 1.00 93.62 374 LYS A CA 1
ATOM 2834 C C . LYS A 1 374 ? -3.941 -3.355 1.595 1.00 93.62 374 LYS A C 1
ATOM 2836 O O . LYS A 1 374 ? -3.423 -2.775 0.641 1.00 93.62 374 LYS A O 1
ATOM 2841 N N . SER A 1 375 ? -3.661 -4.609 1.911 1.00 89.62 375 SER A N 1
ATOM 2842 C CA . SER A 1 375 ? -2.548 -5.352 1.337 1.00 89.62 375 SER A CA 1
ATOM 2843 C C . SER A 1 375 ? -2.972 -6.759 0.940 1.00 89.62 375 SER A C 1
ATOM 2845 O O . SER A 1 375 ? -2.407 -7.741 1.408 1.00 89.62 375 SER A O 1
ATOM 2847 N N . SER A 1 376 ? -3.983 -6.895 0.089 1.00 87.38 376 SER A N 1
ATOM 2848 C CA . SER A 1 376 ? -4.384 -8.225 -0.391 1.00 87.38 376 SER A CA 1
ATOM 2849 C C . SER A 1 376 ? -3.263 -8.914 -1.159 1.00 87.38 376 SER A C 1
ATOM 2851 O O . SER A 1 376 ? -3.000 -10.095 -0.941 1.00 87.38 376 SER A O 1
ATOM 2853 N N . ASN A 1 377 ? -2.555 -8.140 -1.982 1.00 89.56 377 ASN A N 1
ATOM 2854 C CA . ASN A 1 377 ? -1.435 -8.600 -2.793 1.00 89.56 377 ASN A CA 1
ATOM 2855 C C . ASN A 1 377 ? -0.094 -8.440 -2.061 1.00 89.56 377 ASN A C 1
ATOM 2857 O O . ASN A 1 377 ? 0.003 -7.864 -0.977 1.00 89.56 377 ASN A O 1
ATOM 2861 N N . ARG A 1 378 ? 0.956 -8.948 -2.696 1.00 91.94 378 ARG A N 1
ATOM 2862 C CA . ARG A 1 378 ? 2.364 -8.611 -2.466 1.00 91.94 378 ARG A CA 1
ATOM 2863 C C . ARG A 1 378 ? 2.799 -7.581 -3.526 1.00 91.94 378 ARG A C 1
ATOM 2865 O O . ARG A 1 378 ? 1.959 -6.849 -4.056 1.00 91.94 378 ARG A O 1
ATOM 2872 N N . GLY A 1 379 ? 4.087 -7.459 -3.821 1.00 91.44 379 GLY A N 1
ATOM 2873 C CA . GLY A 1 379 ? 4.574 -6.528 -4.842 1.00 91.44 379 GLY A CA 1
ATOM 2874 C C . GLY A 1 379 ? 5.925 -6.929 -5.411 1.00 91.44 379 GLY A C 1
ATOM 2875 O O . GLY A 1 379 ? 6.592 -7.814 -4.880 1.00 91.44 379 GLY A O 1
ATOM 2876 N N . ALA A 1 380 ? 6.320 -6.259 -6.492 1.00 92.44 380 ALA A N 1
ATOM 2877 C CA . ALA A 1 380 ? 7.569 -6.480 -7.216 1.00 92.44 380 ALA A CA 1
ATOM 2878 C C . ALA A 1 380 ? 8.789 -5.868 -6.496 1.00 92.44 380 ALA A C 1
ATOM 2880 O O . ALA A 1 380 ? 9.551 -5.099 -7.072 1.00 92.44 380 ALA A O 1
ATOM 2881 N N . PHE A 1 381 ? 8.949 -6.183 -5.212 1.00 94.94 381 PHE A N 1
ATOM 2882 C CA . PHE A 1 381 ? 9.984 -5.614 -4.340 1.00 94.94 381 PHE A CA 1
ATOM 2883 C C . PHE A 1 381 ? 11.323 -6.354 -4.427 1.00 94.94 381 PHE A C 1
ATOM 2885 O O . PHE A 1 381 ? 12.338 -5.868 -3.941 1.00 94.94 381 PHE A O 1
ATOM 2892 N N . ASN A 1 382 ? 11.316 -7.552 -5.014 1.00 96.69 382 ASN A N 1
ATOM 2893 C CA . ASN A 1 382 ? 12.485 -8.411 -5.146 1.00 96.69 382 ASN A CA 1
ATOM 2894 C C . ASN A 1 382 ? 12.619 -8.967 -6.570 1.00 96.69 382 ASN A C 1
ATOM 2896 O O . ASN A 1 382 ? 13.149 -10.054 -6.756 1.00 96.69 382 ASN A O 1
ATOM 2900 N N . VAL A 1 383 ? 12.109 -8.262 -7.579 1.00 96.00 383 VAL A N 1
ATOM 2901 C CA . VAL A 1 383 ? 12.192 -8.662 -8.994 1.00 96.00 383 VAL A CA 1
ATOM 2902 C C . VAL A 1 383 ? 13.275 -7.827 -9.668 1.00 96.00 383 VAL A C 1
ATOM 2904 O O . VAL A 1 383 ? 13.369 -6.627 -9.411 1.00 96.00 383 VAL A O 1
ATOM 2907 N N . ARG A 1 384 ? 14.090 -8.426 -10.542 1.00 96.38 384 ARG A N 1
ATOM 2908 C CA . ARG A 1 384 ? 15.029 -7.669 -11.377 1.00 96.38 384 ARG A CA 1
ATOM 2909 C C . ARG A 1 384 ? 14.236 -6.715 -12.265 1.00 96.38 384 ARG A C 1
ATOM 2911 O O . ARG A 1 384 ? 13.297 -7.144 -12.930 1.00 96.38 384 ARG A O 1
ATOM 2918 N N . PHE A 1 385 ? 14.642 -5.450 -12.305 1.00 94.38 385 PHE A N 1
ATOM 2919 C CA . PHE A 1 385 ? 13.861 -4.379 -12.926 1.00 94.38 385 PHE A CA 1
ATOM 2920 C C . PHE A 1 385 ? 12.466 -4.186 -12.298 1.00 94.38 385 PHE A C 1
ATOM 2922 O O . PHE A 1 385 ? 11.535 -3.717 -12.952 1.00 94.38 385 PHE A O 1
ATOM 2929 N N . GLY A 1 386 ? 12.308 -4.540 -11.020 1.00 92.88 386 GLY A N 1
ATOM 2930 C CA . GLY A 1 386 ? 11.114 -4.224 -10.249 1.00 92.88 386 GLY A CA 1
ATOM 2931 C C . GLY A 1 386 ? 10.923 -2.714 -10.105 1.00 92.88 386 GLY A C 1
ATOM 2932 O O . GLY A 1 386 ? 11.867 -1.935 -10.106 1.00 92.88 386 GLY A O 1
ATOM 2933 N N . GLN A 1 387 ? 9.672 -2.309 -10.010 1.00 90.56 387 GLN A N 1
ATOM 2934 C CA . GLN A 1 387 ? 9.201 -0.934 -9.854 1.00 90.56 387 GLN A CA 1
ATOM 2935 C C . GLN A 1 387 ? 8.181 -0.946 -8.707 1.00 90.56 387 GLN A C 1
ATOM 2937 O O . GLN A 1 387 ? 7.002 -1.255 -8.937 1.00 90.56 387 GLN A O 1
ATOM 2942 N N . PRO A 1 388 ? 8.622 -0.748 -7.457 1.00 88.81 388 PRO A N 1
ATOM 2943 C CA . PRO A 1 388 ? 7.798 -0.905 -6.262 1.00 88.81 388 PRO A CA 1
ATOM 2944 C C . PRO A 1 388 ? 6.578 0.026 -6.186 1.00 88.81 388 PRO A C 1
ATOM 2946 O O . PRO A 1 388 ? 5.582 -0.332 -5.545 1.00 88.81 388 PRO A O 1
ATOM 2949 N N . ASP A 1 389 ? 6.606 1.181 -6.861 1.00 84.75 389 ASP A N 1
ATOM 2950 C CA . ASP A 1 389 ? 5.486 2.136 -6.897 1.00 84.75 389 ASP A CA 1
ATOM 2951 C C . ASP A 1 389 ? 4.262 1.671 -7.671 1.00 84.75 389 ASP A C 1
ATOM 2953 O O . ASP A 1 389 ? 3.145 2.135 -7.394 1.00 84.75 389 ASP A O 1
ATOM 2957 N N . ARG A 1 390 ? 4.445 0.738 -8.606 1.00 85.94 390 ARG A N 1
ATOM 2958 C CA . ARG A 1 390 ? 3.349 0.222 -9.420 1.00 85.94 390 ARG A CA 1
ATOM 2959 C C . ARG A 1 390 ? 2.419 -0.640 -8.566 1.00 85.94 390 ARG A C 1
ATOM 2961 O O . ARG A 1 390 ? 2.830 -1.462 -7.731 1.00 85.94 390 ARG A O 1
ATOM 2968 N N . LEU A 1 391 ? 1.120 -0.427 -8.754 1.00 78.25 391 LEU A N 1
ATOM 2969 C CA . LEU A 1 391 ? 0.096 -1.268 -8.147 1.00 78.25 391 LEU A CA 1
ATOM 2970 C C . LEU A 1 391 ? 0.148 -2.645 -8.813 1.00 78.25 391 LEU A C 1
ATOM 2972 O O . LEU A 1 391 ? 0.262 -2.753 -10.026 1.00 78.25 391 LEU A O 1
ATOM 2976 N N . SER A 1 392 ? 0.070 -3.715 -8.025 1.00 75.62 392 SER A N 1
ATOM 2977 C CA . SER A 1 392 ? 0.078 -5.087 -8.552 1.00 75.62 392 SER A CA 1
ATOM 2978 C C . SER A 1 392 ? -1.307 -5.488 -9.062 1.00 75.62 392 SER A C 1
ATOM 2980 O O . SER A 1 392 ? -1.937 -6.383 -8.491 1.00 75.62 392 SER A O 1
ATOM 2982 N N . GLY A 1 393 ? -1.774 -4.761 -10.079 1.00 75.88 393 GLY A N 1
ATOM 2983 C CA . GLY A 1 393 ? -3.041 -4.933 -10.782 1.00 75.88 393 GLY A CA 1
ATOM 2984 C C . GLY A 1 393 ? -4.277 -4.492 -10.006 1.00 75.88 393 GLY A C 1
ATOM 2985 O O . GLY A 1 393 ? -4.707 -5.196 -9.092 1.00 75.88 393 GLY A O 1
ATOM 2986 N N . THR A 1 394 ? -4.878 -3.370 -10.419 1.00 87.81 394 THR A N 1
ATOM 2987 C CA . THR A 1 394 ? -6.286 -3.034 -10.142 1.00 87.81 394 THR A CA 1
ATOM 2988 C C . THR A 1 394 ? -7.166 -3.448 -11.330 1.00 87.81 394 THR A C 1
ATOM 2990 O O . THR A 1 394 ? -6.731 -4.211 -12.198 1.00 87.81 394 THR A O 1
ATOM 2993 N N . GLN A 1 395 ? -8.440 -3.040 -11.365 1.00 92.81 395 GLN A N 1
ATOM 2994 C CA . GLN A 1 395 ? -9.282 -3.315 -12.536 1.00 92.81 395 GLN A CA 1
ATOM 2995 C C . GLN A 1 395 ? -8.817 -2.511 -13.760 1.00 92.81 395 GLN A C 1
ATOM 2997 O O . GLN A 1 395 ? -8.743 -3.083 -14.845 1.00 92.81 395 GLN A O 1
ATOM 3002 N N . HIS A 1 396 ? -8.473 -1.232 -13.574 1.00 92.50 396 HIS A N 1
ATOM 3003 C CA . HIS A 1 396 ? -8.132 -0.312 -14.662 1.00 92.50 396 HIS A CA 1
ATOM 3004 C C . HIS A 1 396 ? -6.619 -0.138 -14.852 1.00 92.50 396 HIS A C 1
ATOM 3006 O O . HIS A 1 396 ? -6.180 0.151 -15.962 1.00 92.50 396 HIS A O 1
ATOM 3012 N N . THR A 1 397 ? -5.809 -0.322 -13.803 1.00 88.31 397 THR A N 1
ATOM 3013 C CA . THR A 1 397 ? -4.365 -0.045 -13.841 1.00 88.31 397 THR A CA 1
ATOM 3014 C C . THR A 1 397 ? -3.541 -1.307 -13.611 1.00 88.31 397 THR A C 1
ATOM 3016 O O . THR A 1 397 ? -3.849 -2.138 -12.755 1.00 88.31 397 THR A O 1
ATOM 3019 N N . GLU A 1 398 ? -2.462 -1.454 -14.374 1.00 86.81 398 GLU A N 1
ATOM 3020 C CA . GLU A 1 398 ? -1.337 -2.344 -14.084 1.00 86.81 398 GLU A CA 1
ATOM 3021 C C . GLU A 1 398 ? -1.692 -3.826 -13.908 1.00 86.81 398 GLU A C 1
ATOM 3023 O O . GLU A 1 398 ? -1.029 -4.571 -13.183 1.00 86.81 398 GLU A O 1
ATOM 3028 N N . ARG A 1 399 ? -2.746 -4.297 -14.585 1.00 87.19 399 ARG A N 1
ATOM 3029 C CA . ARG A 1 399 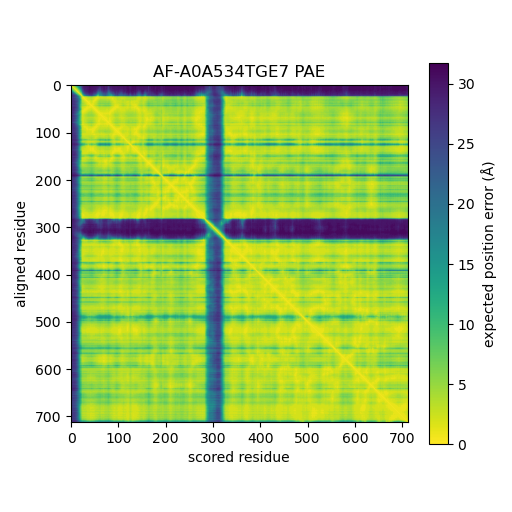? -3.326 -5.641 -14.395 1.00 87.19 399 ARG A CA 1
ATOM 3030 C C . ARG A 1 399 ? -2.352 -6.791 -14.671 1.00 87.19 399 ARG A C 1
ATOM 3032 O O . ARG A 1 399 ? -2.555 -7.904 -14.189 1.00 87.19 399 ARG A O 1
ATOM 3039 N N . GLN A 1 400 ? -1.298 -6.528 -15.443 1.00 88.88 400 GLN A N 1
ATOM 3040 C CA . GLN A 1 400 ? -0.244 -7.491 -15.767 1.00 88.88 400 GLN A CA 1
ATOM 3041 C C . GLN A 1 400 ? 1.010 -7.363 -14.897 1.00 88.88 400 GLN A C 1
ATOM 3043 O O . GLN A 1 400 ? 1.957 -8.127 -15.089 1.00 88.88 400 GLN A O 1
ATOM 3048 N N . TYR A 1 401 ? 1.048 -6.430 -13.950 1.00 90.62 401 TYR A N 1
ATOM 3049 C CA . TYR A 1 401 ? 2.225 -6.177 -13.132 1.00 90.62 401 TYR A CA 1
ATOM 3050 C C . TYR A 1 401 ? 2.329 -7.161 -11.944 1.00 90.62 401 TYR A C 1
ATOM 3052 O O . TYR A 1 401 ? 1.304 -7.475 -11.328 1.00 90.62 401 TYR A O 1
ATOM 3060 N N . PRO A 1 402 ? 3.524 -7.696 -11.609 1.00 91.06 402 PRO A N 1
ATOM 3061 C CA . PRO A 1 402 ? 3.654 -8.711 -10.566 1.00 91.06 402 PRO A CA 1
ATOM 3062 C C . PRO A 1 402 ? 3.344 -8.191 -9.156 1.00 91.06 402 PRO A C 1
ATOM 3064 O O . PRO A 1 402 ? 3.478 -7.010 -8.832 1.00 91.06 402 PRO A O 1
ATOM 3067 N N . GLY A 1 403 ? 2.931 -9.114 -8.294 1.00 89.62 403 GLY A N 1
ATOM 3068 C CA . GLY A 1 403 ? 2.566 -8.943 -6.886 1.00 89.62 403 GLY A CA 1
ATOM 3069 C C . GLY A 1 403 ? 1.345 -9.769 -6.469 1.00 89.62 403 GLY A C 1
ATOM 3070 O O . GLY A 1 403 ? 1.091 -9.946 -5.278 1.00 89.62 403 GLY A O 1
ATOM 3071 N N . ALA A 1 404 ? 0.572 -10.279 -7.425 1.00 88.06 404 ALA A N 1
ATOM 3072 C CA . ALA A 1 404 ? -0.625 -11.079 -7.173 1.00 88.06 404 ALA A CA 1
ATOM 3073 C C . ALA A 1 404 ? -0.397 -12.597 -7.288 1.00 88.06 404 ALA A C 1
ATOM 3075 O O . ALA A 1 404 ? -1.344 -13.369 -7.164 1.00 88.06 404 ALA A O 1
ATOM 3076 N N . GLU A 1 405 ? 0.842 -13.029 -7.493 1.00 91.94 405 GLU A N 1
ATOM 3077 C CA . GLU A 1 405 ? 1.220 -14.427 -7.645 1.00 91.94 405 GLU A CA 1
ATOM 3078 C C . GLU A 1 405 ? 1.079 -15.214 -6.337 1.00 91.94 405 GLU A C 1
ATOM 3080 O O . GLU A 1 405 ? 1.197 -14.670 -5.233 1.00 91.94 405 GLU A O 1
ATOM 3085 N N . SER A 1 406 ? 0.839 -16.516 -6.448 1.00 90.94 406 SER A N 1
ATOM 3086 C CA . SER A 1 406 ? 0.732 -17.400 -5.288 1.00 90.94 406 SER A CA 1
ATOM 3087 C C . SER A 1 406 ? 2.066 -17.586 -4.562 1.00 90.94 406 SER A C 1
ATOM 3089 O O . SER A 1 406 ? 3.120 -17.514 -5.173 1.00 90.94 406 SER A O 1
ATOM 3091 N N . SER A 1 407 ? 2.085 -17.802 -3.246 1.00 89.69 407 SER A N 1
ATOM 3092 C CA . SER A 1 407 ? 0.926 -17.940 -2.352 1.00 89.69 407 SER A CA 1
ATOM 3093 C C . SER A 1 407 ? 0.418 -16.601 -1.790 1.00 89.69 407 SER A C 1
ATOM 3095 O O . SER A 1 407 ? 1.177 -15.774 -1.274 1.00 89.69 407 SER A O 1
ATOM 3097 N N . GLN A 1 408 ? -0.901 -16.394 -1.847 1.00 89.81 408 GLN A N 1
ATOM 3098 C CA . GLN A 1 408 ? -1.574 -15.240 -1.231 1.00 89.81 408 GLN A CA 1
ATOM 3099 C C . GLN A 1 408 ? -2.028 -15.513 0.213 1.00 89.81 408 GLN A C 1
ATOM 3101 O O . GLN A 1 408 ? -2.331 -14.581 0.968 1.00 89.81 408 GLN A O 1
ATOM 3106 N N . THR A 1 409 ? -2.054 -16.780 0.624 1.00 95.06 409 THR A N 1
ATOM 3107 C CA . THR A 1 409 ? -2.601 -17.216 1.908 1.00 95.06 409 THR A CA 1
ATOM 3108 C C . THR A 1 409 ? -1.538 -17.168 3.002 1.00 95.06 409 THR A C 1
ATOM 3110 O O . THR A 1 409 ? -0.360 -17.441 2.779 1.00 95.06 409 THR A O 1
ATOM 3113 N N . TRP A 1 410 ? -1.939 -16.843 4.234 1.00 97.00 410 TRP A N 1
ATOM 3114 C CA . TRP A 1 410 ? -1.014 -16.882 5.377 1.00 97.00 410 TRP A CA 1
ATOM 3115 C C . TRP A 1 410 ? -0.636 -18.317 5.773 1.00 97.00 410 TRP A C 1
ATOM 3117 O O . TRP A 1 410 ? 0.502 -18.594 6.149 1.00 97.00 410 TRP A O 1
ATOM 3127 N N . GLY A 1 411 ? -1.606 -19.232 5.729 1.00 96.31 411 GLY A N 1
ATOM 3128 C CA . GLY A 1 411 ? -1.380 -20.667 5.897 1.00 96.31 411 GLY A CA 1
ATOM 3129 C C . GLY A 1 411 ? -0.975 -21.336 4.587 1.00 96.31 411 GLY A C 1
ATOM 3130 O O . GLY A 1 411 ? -1.118 -20.735 3.525 1.00 96.31 411 GLY A O 1
ATOM 3131 N N . VAL A 1 412 ? -0.498 -22.579 4.678 1.00 95.62 412 VAL A N 1
ATOM 3132 C CA . VAL A 1 412 ? -0.238 -23.409 3.495 1.00 95.62 412 VAL A CA 1
ATOM 3133 C C . VAL A 1 412 ? -1.562 -23.672 2.788 1.00 95.62 412 VAL A C 1
ATOM 3135 O O . VAL A 1 412 ? -2.531 -24.085 3.428 1.00 95.62 412 VAL A O 1
ATOM 3138 N N . SER A 1 413 ? -1.590 -23.442 1.482 1.00 95.12 413 SER A N 1
ATOM 3139 C CA . SER A 1 413 ? -2.671 -23.855 0.592 1.00 95.12 413 SER A CA 1
ATOM 3140 C C . SER A 1 413 ? -2.077 -24.374 -0.717 1.00 95.12 413 SER A C 1
ATOM 3142 O O . SER A 1 413 ? -0.914 -24.100 -1.021 1.00 95.12 413 SER A O 1
ATOM 3144 N N . HIS A 1 414 ? -2.854 -25.161 -1.460 1.00 95.75 414 HIS A N 1
ATOM 3145 C CA . HIS A 1 414 ? -2.495 -25.568 -2.813 1.00 95.75 414 HIS A CA 1
ATOM 3146 C C . HIS A 1 414 ? -3.245 -24.689 -3.812 1.00 95.75 414 HIS A C 1
ATOM 3148 O O . HIS A 1 414 ? -4.472 -24.737 -3.884 1.00 95.75 414 HIS A O 1
ATOM 3154 N N . ASP A 1 415 ? -2.504 -23.895 -4.578 1.00 95.06 415 ASP A N 1
ATOM 3155 C CA . ASP A 1 415 ? -3.023 -23.210 -5.751 1.00 95.06 415 ASP A CA 1
ATOM 3156 C C . ASP A 1 415 ? -2.851 -24.115 -6.972 1.00 95.06 415 ASP A C 1
ATOM 3158 O O . ASP A 1 415 ? -1.749 -24.253 -7.511 1.00 95.06 415 ASP A O 1
ATOM 3162 N N . ARG A 1 416 ? -3.958 -24.703 -7.435 1.00 94.25 416 ARG A N 1
ATOM 3163 C CA . ARG A 1 416 ? -3.954 -25.595 -8.603 1.00 94.25 416 ARG A CA 1
ATOM 3164 C C . ARG A 1 416 ? -3.718 -24.861 -9.926 1.00 94.25 416 ARG A C 1
ATOM 3166 O O . ARG A 1 416 ? -3.331 -25.497 -10.901 1.00 94.25 416 ARG A O 1
ATOM 3173 N N . ILE A 1 417 ? -4.008 -23.558 -9.989 1.00 93.88 417 ILE A N 1
ATOM 3174 C CA . ILE A 1 417 ? -3.857 -22.745 -11.203 1.00 93.88 417 ILE A CA 1
ATOM 3175 C C . ILE A 1 417 ? -2.373 -22.440 -11.417 1.00 93.88 417 ILE A C 1
ATOM 3177 O O . ILE A 1 417 ? -1.882 -22.572 -12.536 1.00 93.88 417 ILE A O 1
ATOM 3181 N N . ALA A 1 418 ? -1.662 -22.075 -10.346 1.00 93.75 418 ALA A N 1
ATOM 3182 C CA . ALA A 1 418 ? -0.221 -21.826 -10.381 1.00 93.75 418 ALA A CA 1
ATOM 3183 C C . ALA A 1 418 ? 0.636 -23.093 -10.201 1.00 93.75 418 ALA A C 1
ATOM 3185 O O . ALA A 1 418 ? 1.827 -23.065 -10.503 1.00 93.75 418 ALA A O 1
ATOM 3186 N N . GLY A 1 419 ? 0.064 -24.183 -9.678 1.00 94.56 419 GLY A N 1
ATOM 3187 C CA . GLY A 1 419 ? 0.796 -25.403 -9.331 1.00 94.56 419 GLY A CA 1
ATOM 3188 C C . GLY A 1 419 ? 1.698 -25.248 -8.101 1.00 94.56 419 GLY A C 1
ATOM 3189 O O . GLY A 1 419 ? 2.730 -25.909 -8.015 1.00 94.56 419 GLY A O 1
ATOM 3190 N N . ILE A 1 420 ? 1.338 -24.369 -7.158 1.00 95.19 420 ILE A N 1
ATOM 3191 C CA . ILE A 1 420 ? 2.169 -24.007 -5.996 1.00 95.19 420 ILE A CA 1
ATOM 3192 C C . ILE A 1 420 ? 1.486 -24.448 -4.706 1.00 95.19 420 ILE A C 1
ATOM 3194 O O . ILE A 1 420 ? 0.313 -24.156 -4.488 1.00 95.19 420 ILE A O 1
ATOM 3198 N N . THR A 1 421 ? 2.239 -25.099 -3.821 1.00 97.00 421 THR A N 1
ATOM 3199 C CA . THR A 1 421 ? 1.797 -25.430 -2.460 1.00 97.00 421 THR A CA 1
ATOM 3200 C C . THR A 1 421 ? 2.667 -24.688 -1.459 1.00 97.00 421 THR A C 1
ATOM 3202 O O . THR A 1 421 ? 3.773 -25.132 -1.164 1.00 97.00 421 THR A O 1
ATOM 3205 N N . ALA A 1 422 ? 2.177 -23.558 -0.953 1.00 95.56 422 ALA A N 1
ATOM 3206 C CA . ALA A 1 422 ? 2.932 -22.700 -0.042 1.00 95.56 422 ALA A CA 1
ATOM 3207 C C . ALA A 1 422 ? 2.006 -21.796 0.786 1.00 95.56 422 ALA A C 1
ATOM 3209 O O . ALA A 1 422 ? 0.827 -21.603 0.470 1.00 95.56 422 ALA A O 1
ATOM 3210 N N . GLY A 1 423 ? 2.548 -21.203 1.844 1.00 96.00 423 GLY A N 1
ATOM 3211 C CA . GLY A 1 423 ? 1.931 -20.150 2.641 1.00 96.00 423 GLY A CA 1
ATOM 3212 C C . GLY A 1 423 ? 2.942 -19.081 3.048 1.00 96.00 423 GLY A C 1
ATOM 3213 O O . GLY A 1 423 ? 4.122 -19.356 3.255 1.00 96.00 423 GLY A O 1
ATOM 3214 N N . GLN A 1 424 ? 2.481 -17.844 3.241 1.00 96.38 424 GLN A N 1
ATOM 3215 C CA . GLN A 1 424 ? 3.370 -16.720 3.578 1.00 96.38 424 GLN A CA 1
ATOM 3216 C C . GLN A 1 424 ? 4.101 -16.874 4.922 1.00 96.38 424 GLN A C 1
ATOM 3218 O O . GLN A 1 424 ? 5.069 -16.166 5.175 1.00 96.38 424 GLN A O 1
ATOM 3223 N N . LEU A 1 425 ? 3.659 -17.782 5.797 1.00 98.19 425 LEU A N 1
ATOM 3224 C CA . LEU A 1 425 ? 4.309 -18.040 7.085 1.00 98.19 425 LEU A CA 1
ATOM 3225 C C . LEU A 1 425 ? 5.315 -19.200 7.057 1.00 98.19 425 LEU A C 1
ATOM 3227 O O . LEU A 1 425 ? 5.884 -19.528 8.097 1.00 98.19 425 LEU A O 1
ATOM 3231 N N . ASP A 1 426 ? 5.545 -19.851 5.919 1.00 97.25 426 ASP A N 1
ATOM 3232 C CA . ASP A 1 426 ? 6.321 -21.096 5.896 1.00 97.25 426 ASP A CA 1
ATOM 3233 C C . ASP A 1 426 ? 7.787 -20.883 6.283 1.00 97.25 426 ASP A C 1
ATOM 3235 O O . ASP A 1 426 ? 8.319 -21.632 7.107 1.00 97.25 426 ASP A O 1
ATOM 3239 N N . ARG A 1 427 ? 8.425 -19.808 5.796 1.00 96.50 427 ARG A N 1
ATOM 3240 C CA . ARG A 1 427 ? 9.796 -19.461 6.202 1.00 96.50 427 ARG A CA 1
ATOM 3241 C C . ARG A 1 427 ? 9.881 -19.148 7.694 1.00 96.50 427 ARG A C 1
ATOM 3243 O O . ARG A 1 427 ? 10.671 -19.782 8.390 1.00 96.50 427 ARG A O 1
ATOM 3250 N N . CYS A 1 428 ? 9.023 -18.252 8.190 1.00 97.38 428 CYS A N 1
ATOM 3251 C CA . CYS A 1 428 ? 9.056 -17.834 9.592 1.00 97.38 428 CYS A CA 1
ATOM 3252 C C . CYS A 1 428 ? 8.724 -18.974 10.570 1.00 97.38 428 CYS A C 1
ATOM 3254 O O . CYS A 1 428 ? 9.182 -18.964 11.711 1.00 97.38 428 CYS A O 1
ATOM 3256 N N . ARG A 1 429 ? 7.945 -19.985 10.151 1.00 97.44 429 ARG A N 1
ATOM 3257 C CA . ARG A 1 429 ? 7.652 -21.165 10.981 1.00 97.44 429 ARG A CA 1
ATOM 3258 C C . ARG A 1 429 ? 8.901 -22.000 11.214 1.00 97.44 429 ARG A C 1
ATOM 3260 O O . ARG A 1 429 ? 9.142 -22.412 12.346 1.00 97.44 429 ARG A O 1
ATOM 3267 N N . ARG A 1 430 ? 9.703 -22.213 10.164 1.00 96.06 430 ARG A N 1
ATOM 3268 C CA . ARG A 1 430 ? 10.966 -22.967 10.249 1.00 96.06 430 ARG A CA 1
ATOM 3269 C C . ARG A 1 430 ? 11.970 -22.279 11.171 1.00 96.06 430 ARG A C 1
ATOM 3271 O O . ARG A 1 430 ? 12.640 -22.947 11.946 1.00 96.06 430 ARG A O 1
ATOM 3278 N N . THR A 1 431 ? 12.018 -20.951 11.134 1.00 94.62 431 THR A N 1
ATOM 3279 C CA . THR A 1 431 ? 12.935 -20.128 11.937 1.00 94.62 431 THR A CA 1
ATOM 3280 C C . THR A 1 431 ? 12.358 -19.698 13.287 1.00 94.62 431 THR A C 1
ATOM 3282 O O . THR A 1 431 ? 13.011 -18.957 14.013 1.00 94.62 431 THR A O 1
ATOM 3285 N N . ARG A 1 432 ? 11.135 -20.132 13.637 1.00 95.81 432 ARG A N 1
ATOM 3286 C CA . ARG A 1 432 ? 10.397 -19.706 14.845 1.00 95.81 432 ARG A CA 1
ATOM 3287 C C . ARG A 1 432 ? 10.297 -18.181 14.990 1.00 95.81 432 ARG A C 1
ATOM 3289 O O . ARG A 1 432 ? 10.254 -17.659 16.099 1.00 95.81 432 ARG A O 1
ATOM 3296 N N . SER A 1 433 ? 10.204 -17.480 13.865 1.00 96.69 433 SER A N 1
ATOM 3297 C CA . SER A 1 433 ? 10.171 -16.022 13.793 1.00 96.69 433 SER A CA 1
ATOM 3298 C C . SER A 1 433 ? 8.854 -15.466 13.248 1.00 96.69 433 SER A C 1
ATOM 3300 O O . SER A 1 433 ? 8.816 -14.382 12.675 1.00 96.69 433 SER A O 1
ATOM 3302 N N . CYS A 1 434 ? 7.741 -16.196 13.361 1.00 98.38 434 CYS A N 1
ATOM 3303 C CA . CYS A 1 434 ? 6.454 -15.677 12.892 1.00 98.38 434 CYS A CA 1
ATOM 3304 C C . CYS A 1 434 ? 5.884 -14.613 13.840 1.00 98.38 434 CYS A C 1
ATOM 3306 O O . CYS A 1 434 ? 5.710 -14.909 15.024 1.00 98.38 434 CYS A O 1
ATOM 3308 N N . PRO A 1 435 ? 5.499 -13.426 13.332 1.00 98.56 435 PRO A N 1
ATOM 3309 C CA . PRO A 1 435 ? 4.845 -12.416 14.152 1.00 98.56 435 PRO A CA 1
ATOM 3310 C C . PRO A 1 435 ? 3.366 -12.761 14.396 1.00 98.56 435 PRO A C 1
ATOM 3312 O O . PRO A 1 435 ? 2.765 -13.601 13.713 1.00 98.56 435 PRO A O 1
ATOM 3315 N N . LYS A 1 436 ? 2.750 -12.068 15.356 1.00 98.88 436 LYS A N 1
ATOM 3316 C CA . LYS A 1 436 ? 1.291 -11.924 15.456 1.00 98.88 436 LYS A CA 1
ATOM 3317 C C . LYS A 1 436 ? 0.826 -10.918 14.405 1.00 98.88 436 LYS A C 1
ATOM 3319 O O . LYS A 1 436 ? 1.396 -9.837 14.299 1.00 98.88 436 LYS A O 1
ATOM 3324 N N . ILE A 1 437 ? -0.189 -11.259 13.616 1.00 98.88 437 ILE A N 1
ATOM 3325 C CA . ILE A 1 437 ? -0.548 -10.487 12.418 1.00 98.88 437 ILE A CA 1
ATOM 3326 C C . ILE A 1 437 ? -2.000 -10.056 12.459 1.00 98.88 437 ILE A C 1
ATOM 3328 O O . ILE A 1 437 ? -2.883 -10.910 12.532 1.00 98.88 437 ILE A O 1
ATOM 3332 N N . PHE A 1 438 ? -2.245 -8.757 12.300 1.00 98.69 438 PHE A N 1
ATOM 3333 C CA . PHE A 1 438 ? -3.559 -8.218 11.954 1.00 98.69 438 PHE A CA 1
ATOM 3334 C C . PHE A 1 438 ? -3.551 -7.753 10.500 1.00 98.69 438 PHE A C 1
ATOM 3336 O O . PHE A 1 438 ? -3.110 -6.652 10.184 1.00 98.69 438 PHE A O 1
ATOM 3343 N N . HIS A 1 439 ? -4.053 -8.602 9.605 1.00 98.50 439 HIS A N 1
ATOM 3344 C CA . HIS A 1 439 ? -4.241 -8.242 8.206 1.00 98.50 439 HIS A CA 1
ATOM 3345 C C . HIS A 1 439 ? -5.556 -7.473 8.069 1.00 98.50 439 HIS A C 1
ATOM 3347 O O . HIS A 1 439 ? -6.635 -8.037 8.255 1.00 98.50 439 HIS A O 1
ATOM 3353 N N . THR A 1 440 ? -5.472 -6.184 7.757 1.00 97.88 440 THR A N 1
ATOM 3354 C CA . THR A 1 440 ? -6.655 -5.321 7.655 1.00 97.88 440 THR A CA 1
ATOM 3355 C C . THR A 1 440 ? -6.861 -4.858 6.221 1.00 97.88 440 THR A C 1
ATOM 3357 O O . THR A 1 440 ? -5.890 -4.556 5.536 1.00 97.88 440 THR A O 1
ATOM 3360 N N . ASN A 1 441 ? -8.106 -4.805 5.751 1.00 96.69 441 ASN A N 1
ATOM 3361 C CA . ASN A 1 441 ? -8.447 -4.408 4.381 1.00 96.69 441 ASN A CA 1
ATOM 3362 C C . ASN A 1 441 ? -9.738 -3.592 4.347 1.00 96.69 441 ASN A C 1
ATOM 3364 O O . ASN A 1 441 ? -10.455 -3.507 5.341 1.00 96.69 441 ASN A O 1
ATOM 3368 N N . THR A 1 442 ? -10.026 -3.015 3.192 1.00 97.69 442 THR A N 1
ATOM 3369 C CA . THR A 1 442 ? -11.260 -2.301 2.860 1.00 97.69 442 THR A CA 1
ATOM 3370 C C . THR A 1 442 ? -12.018 -3.068 1.783 1.00 97.69 442 THR A C 1
ATOM 3372 O O . THR A 1 442 ? -11.548 -4.090 1.272 1.00 97.69 442 THR A O 1
ATOM 3375 N N . ASP A 1 443 ? -13.199 -2.589 1.408 1.00 96.50 443 ASP A N 1
ATOM 3376 C CA . ASP A 1 443 ? -13.951 -3.217 0.327 1.00 96.50 443 ASP A CA 1
ATOM 3377 C C . ASP A 1 443 ? -13.185 -3.114 -0.998 1.00 96.50 443 ASP A C 1
ATOM 3379 O O . ASP A 1 443 ? -13.194 -4.063 -1.779 1.00 96.50 443 ASP A O 1
ATOM 3383 N N . THR A 1 444 ? -12.463 -2.010 -1.233 1.00 96.44 444 THR A N 1
ATOM 3384 C CA . THR A 1 444 ? -11.681 -1.793 -2.463 1.00 96.44 444 THR A CA 1
ATOM 3385 C C . THR A 1 444 ? -10.764 -2.973 -2.779 1.00 96.44 444 THR A C 1
ATOM 3387 O O . THR A 1 444 ? -10.665 -3.398 -3.927 1.00 96.44 444 THR A O 1
ATOM 3390 N N . GLU A 1 445 ? -10.153 -3.565 -1.757 1.00 95.12 445 GLU A N 1
ATOM 3391 C CA . GLU A 1 445 ? -9.265 -4.716 -1.896 1.00 95.12 445 GLU A CA 1
ATOM 3392 C C . GLU A 1 445 ? -9.966 -5.982 -2.413 1.00 95.12 445 GLU A C 1
ATOM 3394 O O . GLU A 1 445 ? -9.372 -6.762 -3.161 1.00 95.12 445 GLU A O 1
ATOM 3399 N N . TYR A 1 446 ? -11.235 -6.199 -2.064 1.00 95.50 446 TYR A N 1
ATOM 3400 C CA . TYR A 1 446 ? -12.009 -7.308 -2.625 1.00 95.50 446 TYR A CA 1
ATOM 3401 C C . TYR A 1 446 ? -12.329 -7.080 -4.101 1.00 95.50 446 TYR A C 1
ATOM 3403 O O . TYR A 1 446 ? -12.151 -7.990 -4.908 1.00 95.50 446 TYR A O 1
ATOM 3411 N N . TRP A 1 447 ? -12.750 -5.865 -4.449 1.00 95.00 447 TRP A N 1
ATOM 3412 C CA . TRP A 1 447 ? -13.167 -5.519 -5.809 1.00 95.00 447 TRP A CA 1
ATOM 3413 C C . TRP A 1 447 ? -11.989 -5.396 -6.782 1.00 95.00 447 TRP A C 1
ATOM 3415 O O . TRP A 1 447 ? -12.103 -5.773 -7.946 1.00 95.00 447 TRP A O 1
ATOM 3425 N N . GLN A 1 448 ? -10.838 -4.905 -6.320 1.00 91.88 448 GLN A N 1
ATOM 3426 C CA . GLN A 1 448 ? -9.722 -4.548 -7.202 1.00 91.88 448 GLN A CA 1
ATOM 3427 C C . GLN A 1 448 ? -8.432 -5.314 -6.950 1.00 91.88 448 GLN A C 1
ATOM 3429 O O . GLN A 1 448 ? -7.571 -5.305 -7.819 1.00 91.88 448 GLN A O 1
ATOM 3434 N N . ALA A 1 449 ? -8.287 -6.003 -5.818 1.00 89.38 449 ALA A N 1
ATOM 3435 C CA . ALA A 1 449 ? -7.071 -6.748 -5.497 1.00 89.38 449 ALA A CA 1
ATOM 3436 C C . ALA A 1 449 ? -7.322 -8.236 -5.183 1.00 89.38 449 ALA A C 1
ATOM 3438 O O . ALA A 1 449 ? -6.391 -8.924 -4.771 1.00 89.38 449 ALA A O 1
ATOM 3439 N N . LEU A 1 450 ? -8.528 -8.764 -5.443 1.00 84.12 450 LEU A N 1
ATOM 3440 C CA . LEU A 1 450 ? -8.946 -10.150 -5.163 1.00 84.12 450 LEU A CA 1
ATOM 3441 C C . LEU A 1 450 ? -8.600 -10.632 -3.748 1.00 84.12 450 LEU A C 1
ATOM 3443 O O . LEU A 1 450 ? -8.081 -11.734 -3.562 1.00 84.12 450 LEU A O 1
ATOM 3447 N N . MET A 1 451 ? -8.928 -9.830 -2.735 1.00 93.88 451 MET A N 1
ATOM 3448 C CA . MET A 1 451 ? -8.763 -10.208 -1.325 1.00 93.88 451 MET A CA 1
ATOM 3449 C C . MET A 1 451 ? -9.347 -11.589 -0.972 1.00 93.88 451 MET A C 1
ATOM 3451 O O . MET A 1 451 ? -8.827 -12.260 -0.083 1.00 93.88 451 MET A O 1
ATOM 3455 N N . ALA A 1 452 ? -10.368 -12.057 -1.695 1.00 95.12 452 ALA A N 1
ATOM 3456 C CA . ALA A 1 452 ? -10.941 -13.392 -1.523 1.00 95.12 452 ALA A CA 1
ATOM 3457 C C . ALA A 1 452 ? -9.908 -14.535 -1.619 1.00 95.12 452 ALA A C 1
ATOM 3459 O O . ALA A 1 452 ? -10.037 -15.532 -0.912 1.00 95.12 452 ALA A O 1
ATOM 3460 N N . LEU A 1 453 ? -8.849 -14.395 -2.427 1.00 93.00 453 LEU A N 1
ATOM 3461 C CA . LEU A 1 453 ? -7.801 -15.421 -2.575 1.00 93.00 453 LEU A CA 1
ATOM 3462 C C . LEU A 1 453 ? -6.873 -15.527 -1.354 1.00 93.00 453 LEU A C 1
ATOM 3464 O O . LEU A 1 453 ? -6.069 -16.447 -1.253 1.00 93.00 453 LEU A O 1
ATOM 3468 N N . VAL A 1 454 ? -6.969 -14.597 -0.403 1.00 94.94 454 VAL A N 1
ATOM 3469 C CA . VAL A 1 454 ? -6.247 -14.687 0.875 1.00 94.94 454 VAL A CA 1
ATOM 3470 C C . VAL A 1 454 ? -6.967 -15.626 1.851 1.00 94.94 454 VAL A C 1
ATOM 3472 O O . VAL A 1 454 ? -6.343 -16.146 2.781 1.00 94.94 454 VAL A O 1
ATOM 3475 N N . THR A 1 455 ? -8.272 -15.835 1.659 1.00 96.44 455 THR A N 1
ATOM 3476 C CA . THR A 1 455 ? -9.156 -16.555 2.588 1.00 96.44 455 THR A CA 1
ATOM 3477 C C . THR A 1 455 ? -9.861 -17.756 1.965 1.00 96.44 455 THR A C 1
ATOM 3479 O O . THR A 1 455 ? -10.514 -18.499 2.693 1.00 96.44 455 THR A O 1
ATOM 3482 N N . THR A 1 456 ? -9.710 -17.982 0.660 1.00 96.44 456 THR A N 1
ATOM 3483 C CA . THR A 1 456 ? -10.303 -19.108 -0.072 1.00 96.44 456 THR A CA 1
ATOM 3484 C C . THR A 1 456 ? -9.261 -19.845 -0.911 1.00 96.44 456 THR A C 1
ATOM 3486 O O . THR A 1 456 ? -8.165 -19.331 -1.134 1.00 96.44 456 THR A O 1
ATOM 3489 N N . ASP A 1 457 ? -9.584 -21.065 -1.338 1.00 94.06 457 ASP A N 1
ATOM 3490 C CA . ASP A 1 457 ? -8.801 -21.799 -2.337 1.00 94.06 457 ASP A CA 1
ATOM 3491 C C . ASP A 1 457 ? -8.768 -21.071 -3.700 1.00 94.06 457 ASP A C 1
ATOM 3493 O O . ASP A 1 457 ? -9.510 -20.115 -3.938 1.00 94.06 457 ASP A O 1
ATOM 3497 N N . SER A 1 458 ? -7.904 -21.513 -4.622 1.00 91.44 458 SER A N 1
ATOM 3498 C CA . SER A 1 458 ? -7.713 -20.869 -5.938 1.00 91.44 458 SER A CA 1
ATOM 3499 C C . SER A 1 458 ? -8.982 -20.817 -6.803 1.00 91.44 458 SER A C 1
ATOM 3501 O O . SER A 1 458 ? -9.086 -19.986 -7.704 1.00 91.44 458 SER A O 1
ATOM 3503 N N . ASP A 1 459 ? -9.953 -21.684 -6.512 1.00 90.81 459 ASP A N 1
ATOM 3504 C CA . ASP A 1 459 ? -11.268 -21.728 -7.163 1.00 90.81 459 ASP A CA 1
ATOM 3505 C C . ASP A 1 459 ? -12.332 -20.889 -6.468 1.00 90.81 459 ASP A C 1
ATOM 3507 O O . ASP A 1 459 ? -13.433 -20.711 -7.000 1.00 90.81 459 ASP A O 1
ATOM 3511 N N . SER A 1 460 ? -12.024 -20.388 -5.274 1.00 93.44 460 SER A N 1
ATOM 3512 C CA . SER A 1 460 ? -12.960 -19.732 -4.372 1.00 93.44 460 SER A CA 1
ATOM 3513 C C . SER A 1 460 ? -14.242 -20.545 -4.163 1.00 93.44 460 SER A C 1
ATOM 3515 O O . SER A 1 460 ? -15.364 -20.036 -4.309 1.00 93.44 460 SER A O 1
ATOM 3517 N N . THR A 1 461 ? -14.053 -21.825 -3.846 1.00 94.88 461 THR A N 1
ATOM 3518 C CA . THR A 1 461 ? -15.089 -22.810 -3.507 1.00 94.88 461 THR A CA 1
ATOM 3519 C C . THR A 1 461 ? -15.030 -23.264 -2.050 1.00 94.88 461 THR A C 1
ATOM 3521 O O . THR A 1 461 ? -16.057 -23.681 -1.518 1.00 94.88 461 THR A O 1
ATOM 3524 N N . HIS A 1 462 ? -13.888 -23.097 -1.374 1.00 96.50 462 HIS A N 1
ATOM 3525 C CA . HIS A 1 462 ? -13.726 -23.445 0.038 1.00 96.50 462 HIS A CA 1
ATOM 3526 C C . HIS A 1 462 ? -13.077 -22.314 0.836 1.00 96.50 462 HIS A C 1
ATOM 3528 O O . HIS A 1 462 ? -12.097 -21.711 0.398 1.00 96.50 462 HIS A O 1
ATOM 3534 N N . ASP A 1 463 ? -13.598 -22.060 2.040 1.00 98.00 463 ASP A N 1
ATOM 3535 C CA . ASP A 1 463 ? -12.938 -21.192 3.017 1.00 98.00 463 ASP A CA 1
ATOM 3536 C C . ASP A 1 463 ? -11.696 -21.891 3.588 1.00 98.00 463 ASP A C 1
ATOM 3538 O O . ASP A 1 463 ? -11.740 -23.059 3.986 1.00 98.00 463 ASP A O 1
ATOM 3542 N N . LEU A 1 464 ? -10.587 -21.161 3.685 1.00 96.69 464 LEU A N 1
ATOM 3543 C CA . LEU A 1 464 ? -9.336 -21.666 4.237 1.00 96.69 464 LEU A CA 1
ATOM 3544 C C . LEU A 1 464 ? -9.219 -21.390 5.735 1.00 96.69 464 LEU A C 1
ATOM 3546 O O . LEU A 1 464 ? -9.661 -20.371 6.269 1.00 96.69 464 LEU A O 1
ATOM 3550 N N . LYS A 1 465 ? -8.529 -22.293 6.434 1.00 95.69 465 LYS A N 1
ATOM 3551 C CA . LYS A 1 465 ? -8.224 -22.119 7.853 1.00 95.69 465 LYS A CA 1
ATOM 3552 C C . LYS A 1 465 ? -7.177 -21.022 8.048 1.00 95.69 465 LYS A C 1
ATOM 3554 O O . LYS A 1 465 ? -6.027 -21.158 7.633 1.00 95.69 465 LYS A O 1
ATOM 3559 N N . ILE A 1 466 ? -7.552 -19.978 8.780 1.00 97.00 466 ILE A N 1
ATOM 3560 C CA . ILE A 1 466 ? -6.631 -18.902 9.154 1.00 97.00 466 ILE A CA 1
ATOM 3561 C C . ILE A 1 466 ? -5.702 -19.372 10.293 1.00 97.00 466 ILE A C 1
ATOM 3563 O O . ILE A 1 466 ? -6.185 -19.938 11.280 1.00 97.00 466 ILE A O 1
ATOM 3567 N N . PRO A 1 467 ? -4.370 -19.173 10.191 1.00 98.00 467 PRO A N 1
ATOM 3568 C CA . PRO A 1 467 ? -3.434 -19.520 11.262 1.00 98.00 467 PRO A CA 1
ATOM 3569 C C . PRO A 1 467 ? -3.755 -18.814 12.586 1.00 98.00 467 PRO A C 1
ATOM 3571 O O . PRO A 1 467 ? -4.179 -17.662 12.598 1.00 98.00 467 PRO A O 1
ATOM 3574 N N . LYS A 1 468 ? -3.499 -19.477 13.724 1.00 97.06 468 LYS A N 1
ATOM 3575 C CA . LYS A 1 468 ? -3.863 -18.961 15.061 1.00 97.06 468 LYS A CA 1
ATOM 3576 C C . LYS A 1 468 ? -3.210 -17.616 15.410 1.00 97.06 468 LYS A C 1
ATOM 3578 O O . LYS A 1 468 ? -3.815 -16.831 16.136 1.00 97.06 468 LYS A O 1
ATOM 3583 N N . ASN A 1 469 ? -2.006 -17.352 14.897 1.00 98.25 469 ASN A N 1
ATOM 3584 C CA . ASN A 1 469 ? -1.271 -16.094 15.074 1.00 98.25 469 ASN A CA 1
ATOM 3585 C C . ASN A 1 469 ? -1.741 -14.972 14.128 1.00 98.25 469 ASN A C 1
ATOM 3587 O O . ASN A 1 469 ? -1.164 -13.890 14.144 1.00 98.25 469 ASN A O 1
ATOM 3591 N N . VAL A 1 470 ? -2.772 -15.210 13.312 1.00 98.75 470 VAL A N 1
ATOM 3592 C CA . VAL A 1 470 ? -3.307 -14.247 12.348 1.00 98.75 470 VAL A CA 1
ATOM 3593 C C . VAL A 1 470 ? -4.749 -13.891 12.713 1.00 98.75 470 VAL A C 1
ATOM 3595 O O . VAL A 1 470 ? -5.546 -14.742 13.119 1.00 98.75 470 VAL A O 1
ATOM 3598 N N . ARG A 1 471 ? -5.096 -12.615 12.550 1.00 98.62 471 ARG A N 1
ATOM 3599 C CA . ARG A 1 471 ? -6.470 -12.119 12.475 1.00 98.62 471 ARG A CA 1
ATOM 3600 C C . ARG A 1 471 ? -6.654 -11.328 11.189 1.00 98.62 471 ARG A C 1
ATOM 3602 O O . ARG A 1 471 ? -5.742 -10.617 10.767 1.00 98.62 471 ARG A O 1
ATOM 3609 N N . ILE A 1 472 ? -7.823 -11.467 10.575 1.00 98.56 472 ILE A N 1
ATOM 3610 C CA . ILE A 1 472 ? -8.195 -10.738 9.359 1.00 98.56 472 ILE A CA 1
ATOM 3611 C C . ILE A 1 472 ? -9.417 -9.878 9.663 1.00 98.56 472 ILE A C 1
ATOM 3613 O O . ILE A 1 472 ? -10.404 -10.388 10.190 1.00 98.56 472 ILE A O 1
ATOM 3617 N N . TYR A 1 473 ? -9.349 -8.594 9.319 1.00 98.56 473 TYR A N 1
ATOM 3618 C CA . TYR A 1 473 ? -10.456 -7.654 9.487 1.00 98.56 473 TYR A CA 1
ATOM 3619 C C . TYR A 1 473 ? -10.723 -6.906 8.181 1.00 98.56 473 TYR A C 1
ATOM 3621 O O . TYR A 1 473 ? -9.832 -6.249 7.640 1.00 98.56 473 TYR A O 1
ATOM 3629 N N . LEU A 1 474 ? -11.952 -6.997 7.680 1.00 98.56 474 LEU A N 1
ATOM 3630 C CA . LEU A 1 474 ? -12.462 -6.126 6.623 1.00 98.56 474 LEU A CA 1
ATOM 3631 C C . LEU A 1 474 ? -13.160 -4.930 7.270 1.00 98.56 474 LEU A C 1
ATOM 3633 O O . LEU A 1 474 ? -14.169 -5.126 7.935 1.00 98.56 474 LEU A O 1
ATOM 3637 N N . TYR A 1 475 ? -12.682 -3.710 7.042 1.00 98.38 475 TYR A N 1
ATOM 3638 C CA . TYR A 1 475 ? -13.439 -2.499 7.351 1.00 98.38 475 TYR A CA 1
ATOM 3639 C C . TYR A 1 475 ? -14.569 -2.342 6.332 1.00 98.38 475 TYR A C 1
ATOM 3641 O O . TYR A 1 475 ? -14.354 -1.849 5.223 1.00 98.38 475 TYR A O 1
ATOM 3649 N N . THR A 1 476 ? -15.765 -2.809 6.683 1.00 97.44 476 THR A N 1
ATOM 3650 C CA . THR A 1 476 ? -16.867 -2.932 5.719 1.00 97.44 476 THR A CA 1
ATOM 3651 C C . THR A 1 476 ? -17.338 -1.579 5.220 1.00 97.44 476 THR A C 1
ATOM 3653 O O . THR A 1 476 ? -17.487 -0.645 6.015 1.00 97.44 476 THR A O 1
ATOM 3656 N N . ALA A 1 477 ? -17.692 -1.524 3.939 1.00 97.06 477 ALA A N 1
ATOM 3657 C CA . ALA A 1 477 ? -18.289 -0.360 3.299 1.00 97.06 477 ALA A CA 1
ATOM 3658 C C . ALA A 1 477 ? -17.333 0.850 3.282 1.00 97.06 477 ALA A C 1
ATOM 3660 O O . ALA A 1 477 ? -17.762 2.004 3.263 1.00 97.06 477 ALA A O 1
ATOM 3661 N N . THR A 1 478 ? -16.020 0.599 3.316 1.00 97.50 478 THR A N 1
ATOM 3662 C CA . THR A 1 478 ? -14.971 1.626 3.226 1.00 97.50 478 THR A CA 1
ATOM 3663 C C . THR A 1 478 ? -14.206 1.511 1.913 1.00 97.50 478 THR A C 1
ATOM 3665 O O . THR A 1 478 ? -14.119 0.440 1.312 1.00 97.50 478 THR A O 1
ATOM 3668 N N . ARG A 1 479 ? -13.623 2.628 1.474 1.00 95.56 479 ARG A N 1
ATOM 3669 C CA . ARG A 1 479 ? -12.688 2.671 0.342 1.00 95.56 479 ARG A CA 1
ATOM 3670 C C . ARG A 1 479 ? -11.237 2.602 0.812 1.00 95.56 479 ARG A C 1
ATOM 3672 O O . ARG A 1 479 ? -10.953 2.939 1.959 1.00 95.56 479 ARG A O 1
ATOM 3679 N N . HIS A 1 480 ? -10.308 2.336 -0.102 1.00 95.25 480 HIS A N 1
ATOM 3680 C CA . HIS A 1 480 ? -8.867 2.261 0.171 1.00 95.25 480 HIS A CA 1
ATOM 3681 C C . HIS A 1 480 ? -8.298 3.479 0.925 1.00 95.25 480 HIS A C 1
ATOM 3683 O O . HIS A 1 480 ? -7.446 3.360 1.805 1.00 95.25 480 HIS A O 1
ATOM 3689 N N . GLY A 1 481 ? -8.749 4.689 0.589 1.00 92.62 481 GLY A N 1
ATOM 3690 C CA . GLY A 1 481 ? -8.305 5.910 1.271 1.00 92.62 481 GLY A CA 1
ATOM 3691 C C . GLY A 1 481 ? -8.941 6.135 2.646 1.00 92.62 481 GLY A C 1
ATOM 3692 O O . GLY A 1 481 ? -8.451 6.969 3.397 1.00 92.62 481 GLY A O 1
ATOM 3693 N N . GLY A 1 482 ? -10.025 5.426 2.963 1.00 94.06 482 GLY A N 1
ATOM 3694 C CA . GLY A 1 482 ? -10.899 5.745 4.086 1.00 94.06 482 GLY A CA 1
ATOM 3695 C C . GLY A 1 482 ? -11.611 7.090 3.919 1.00 94.06 482 GLY A C 1
ATOM 3696 O O . GLY A 1 482 ? -11.390 7.851 2.969 1.00 94.06 482 GLY A O 1
ATOM 3697 N N . GLY A 1 483 ? -12.513 7.365 4.846 1.00 92.62 483 GLY A N 1
ATOM 3698 C CA . GLY A 1 483 ? -13.175 8.650 5.009 1.00 92.62 483 GLY A CA 1
ATOM 3699 C C . GLY A 1 483 ? -12.424 9.627 5.907 1.00 92.62 483 GLY A C 1
ATOM 3700 O O . GLY A 1 483 ? -11.755 9.211 6.851 1.00 92.62 483 GLY A O 1
ATOM 3701 N N . ASP A 1 484 ? -12.592 10.925 5.653 1.00 90.19 484 ASP A N 1
ATOM 3702 C CA . ASP A 1 484 ? -12.127 11.983 6.556 1.00 90.19 484 ASP A CA 1
ATOM 3703 C C . ASP A 1 484 ? -13.064 12.079 7.760 1.00 90.19 484 ASP A C 1
ATOM 3705 O O . ASP A 1 484 ? -14.153 12.643 7.672 1.00 90.19 484 ASP A O 1
ATOM 3709 N N . VAL A 1 485 ? -12.636 11.549 8.903 1.00 89.50 485 VAL A N 1
ATOM 3710 C CA . VAL A 1 485 ? -13.410 11.558 10.154 1.00 89.50 485 VAL A CA 1
ATOM 3711 C C . VAL A 1 485 ? -13.860 12.942 10.604 1.00 89.50 485 VAL A C 1
ATOM 3713 O O . VAL A 1 485 ? -14.818 13.021 11.352 1.00 89.50 485 VAL A O 1
ATOM 3716 N N . THR A 1 486 ? -13.225 14.030 10.171 1.00 84.31 486 THR A N 1
ATOM 3717 C CA . THR A 1 486 ? -13.614 15.394 10.563 1.00 84.31 486 THR A CA 1
ATOM 3718 C C . THR A 1 486 ? -14.675 16.005 9.646 1.00 84.31 486 THR A C 1
ATOM 3720 O O . THR A 1 486 ? -15.276 17.025 9.985 1.00 84.31 486 THR A O 1
ATOM 3723 N N . ARG A 1 487 ? -14.947 15.377 8.495 1.00 84.50 487 ARG A N 1
ATOM 3724 C CA . ARG A 1 487 ? -15.885 15.855 7.473 1.00 84.50 487 ARG A CA 1
ATOM 3725 C C . ARG A 1 487 ? -16.831 14.738 7.051 1.00 84.50 487 ARG A C 1
ATOM 3727 O O . ARG A 1 487 ? -16.586 14.034 6.074 1.00 84.50 487 ARG A O 1
ATOM 3734 N N . GLN A 1 488 ? -17.924 14.598 7.795 1.00 86.75 488 GLN A N 1
ATOM 3735 C CA . GLN A 1 488 ? -18.843 13.470 7.663 1.00 86.75 488 GLN A CA 1
ATOM 3736 C C . GLN A 1 488 ? -20.232 13.883 7.138 1.00 86.75 488 GLN A C 1
ATOM 3738 O O . GLN A 1 488 ? -20.711 14.984 7.441 1.00 86.75 488 GLN A O 1
ATOM 3743 N N . PRO A 1 489 ? -20.900 13.032 6.335 1.00 83.69 489 PRO A N 1
ATOM 3744 C CA . PRO A 1 489 ? -22.282 13.241 5.924 1.00 83.69 489 PRO A CA 1
ATOM 3745 C C . PRO A 1 489 ? -23.250 13.103 7.117 1.00 83.69 489 PRO A C 1
ATOM 3747 O O . PRO A 1 489 ? -22.914 12.475 8.120 1.00 83.69 489 PRO A O 1
ATOM 3750 N N . PRO A 1 490 ? -24.471 13.661 7.010 1.00 74.50 490 PRO A N 1
ATOM 3751 C CA . PRO A 1 490 ? -24.975 14.448 5.880 1.00 74.50 490 PRO A CA 1
ATOM 3752 C C . PRO A 1 490 ? -24.472 15.903 5.866 1.00 74.50 490 PRO A C 1
ATOM 3754 O O . PRO A 1 490 ? -24.793 16.634 4.932 1.00 74.50 490 PRO A O 1
ATOM 3757 N N . THR A 1 491 ? -23.699 16.330 6.871 1.00 76.94 491 THR A N 1
ATOM 3758 C CA . THR A 1 491 ? -23.182 17.705 6.990 1.00 76.94 491 THR A CA 1
ATOM 3759 C C . THR A 1 491 ? -22.244 18.065 5.840 1.00 76.94 491 THR A C 1
ATOM 3761 O O . THR A 1 491 ? -22.321 19.163 5.295 1.00 76.94 491 THR A O 1
ATOM 3764 N N . VAL A 1 492 ? -21.379 17.129 5.438 1.00 82.81 492 VAL A N 1
ATOM 3765 C CA . VAL A 1 492 ? -20.491 17.281 4.283 1.00 82.81 492 VAL A CA 1
ATOM 3766 C C . VAL A 1 492 ? -20.606 16.049 3.393 1.00 82.81 492 VAL A C 1
ATOM 3768 O O . VAL A 1 492 ? -20.290 14.941 3.816 1.00 82.81 492 VAL A O 1
ATOM 3771 N N . ILE A 1 493 ? -21.016 16.248 2.140 1.00 84.06 493 ILE A N 1
ATOM 3772 C CA . ILE A 1 493 ? -20.949 15.221 1.096 1.00 84.06 493 ILE A CA 1
ATOM 3773 C C . ILE A 1 493 ? -19.760 15.568 0.192 1.00 84.06 493 ILE A C 1
ATOM 3775 O O . ILE A 1 493 ? -19.775 16.631 -0.433 1.00 84.06 493 ILE A O 1
ATOM 3779 N N . PRO A 1 494 ? -18.715 14.723 0.119 1.00 85.62 494 PRO A N 1
ATOM 3780 C CA . PRO A 1 494 ? -17.599 14.957 -0.789 1.00 85.62 494 PRO A CA 1
ATOM 3781 C C . PRO A 1 494 ? -18.066 15.033 -2.247 1.00 85.62 494 PRO A C 1
ATOM 3783 O O . PRO A 1 494 ? -18.917 14.254 -2.680 1.00 85.62 494 PRO A O 1
ATOM 3786 N N . GLY A 1 495 ? -17.480 15.943 -3.028 1.00 88.31 495 GLY A N 1
ATOM 3787 C CA . GLY A 1 495 ? -17.668 15.952 -4.479 1.00 88.31 495 GLY A CA 1
ATOM 3788 C C . GLY A 1 495 ? -17.066 14.704 -5.147 1.00 88.31 495 GLY A C 1
ATOM 3789 O O . GLY A 1 495 ? -16.271 13.988 -4.523 1.00 88.31 495 GLY A O 1
ATOM 3790 N N . PRO A 1 496 ? -17.431 14.418 -6.408 1.00 91.38 496 PRO A N 1
ATOM 3791 C CA . PRO A 1 496 ? -16.794 13.355 -7.173 1.00 91.38 496 PRO A CA 1
ATOM 3792 C C . PRO A 1 496 ? -15.306 13.673 -7.397 1.00 91.38 496 PRO A C 1
ATOM 3794 O O . PRO A 1 496 ? -14.979 14.806 -7.767 1.00 91.38 496 PRO A O 1
ATOM 3797 N N . PRO A 1 497 ? -14.388 12.708 -7.193 1.00 91.50 497 PRO A N 1
ATOM 3798 C CA . PRO A 1 497 ? -12.990 12.889 -7.565 1.00 91.50 497 PRO A CA 1
ATOM 3799 C C . PRO A 1 497 ? -12.832 13.165 -9.067 1.00 91.50 497 PRO A C 1
ATOM 3801 O O . PRO A 1 497 ? -13.686 12.803 -9.883 1.00 91.50 497 PRO A O 1
ATOM 3804 N N . ALA A 1 498 ? -11.708 13.777 -9.448 1.00 88.25 498 ALA A N 1
ATOM 3805 C CA . ALA A 1 498 ? -11.385 14.000 -10.853 1.00 88.25 498 ALA A CA 1
ATOM 3806 C C . ALA A 1 498 ? -11.390 12.667 -11.624 1.00 88.25 498 ALA A C 1
ATOM 3808 O O . ALA A 1 498 ? -10.779 11.693 -11.197 1.00 88.25 498 ALA A O 1
ATOM 3809 N N . GLY A 1 499 ? -12.104 12.627 -12.751 1.00 91.44 499 GLY A N 1
ATOM 3810 C CA . GLY A 1 499 ? -12.235 11.417 -13.569 1.00 91.44 499 GLY A CA 1
ATOM 3811 C C . GLY A 1 499 ? -13.309 10.421 -13.109 1.00 91.44 499 GLY A C 1
ATOM 3812 O O . GLY A 1 499 ? -13.565 9.480 -13.849 1.00 91.44 499 GLY A O 1
ATOM 3813 N N . CYS A 1 500 ? -13.980 10.624 -11.967 1.00 95.38 500 CYS A N 1
ATOM 3814 C CA . CYS A 1 500 ? -15.043 9.730 -11.487 1.00 95.38 500 CYS A CA 1
ATOM 3815 C C . CYS A 1 500 ? -16.458 10.295 -11.719 1.00 95.38 500 CYS A C 1
ATOM 3817 O O . CYS A 1 500 ? -16.642 11.509 -11.820 1.00 95.38 500 CYS A O 1
ATOM 3819 N N . GLN A 1 501 ? -17.466 9.415 -11.759 1.00 95.56 501 GLN A N 1
ATOM 3820 C CA . GLN A 1 501 ? -18.885 9.780 -11.909 1.00 95.56 501 GLN A CA 1
ATOM 3821 C C . GLN A 1 501 ? -19.575 10.134 -10.575 1.00 95.56 501 GLN A C 1
ATOM 3823 O O . GLN A 1 501 ? -20.475 10.969 -10.558 1.00 95.56 501 GLN A O 1
ATOM 3828 N N . LEU A 1 502 ? -19.173 9.511 -9.457 1.00 94.38 502 LEU A N 1
ATOM 3829 C CA . LEU A 1 502 ? -19.873 9.601 -8.165 1.00 94.38 502 LEU A CA 1
ATOM 3830 C C . LEU A 1 502 ? -19.053 10.284 -7.071 1.00 94.38 502 LEU A C 1
ATOM 3832 O O . LEU A 1 502 ? -17.823 10.216 -7.064 1.00 94.38 502 LEU A O 1
ATOM 3836 N N . SER A 1 503 ? -19.766 10.895 -6.118 1.00 94.12 503 SER A N 1
ATOM 3837 C CA . SER A 1 503 ? -19.218 11.397 -4.855 1.00 94.12 503 SER A CA 1
ATOM 3838 C C . SER A 1 503 ? -18.392 10.336 -4.144 1.00 94.12 503 SER A C 1
ATOM 3840 O O . SER A 1 503 ? -18.779 9.171 -4.095 1.00 94.12 503 SER A O 1
ATOM 3842 N N . ASN A 1 504 ? -17.266 10.745 -3.566 1.00 94.38 504 ASN A N 1
ATOM 3843 C CA . ASN A 1 504 ? -16.349 9.818 -2.912 1.00 94.38 504 ASN A CA 1
ATOM 3844 C C . ASN A 1 504 ? -16.942 9.229 -1.619 1.00 94.38 504 ASN A C 1
ATOM 3846 O O . ASN A 1 504 ? -17.664 9.920 -0.901 1.00 94.38 504 ASN A O 1
ATOM 3850 N N . ASN A 1 505 ? -16.580 7.988 -1.285 1.00 96.12 505 ASN A N 1
ATOM 3851 C CA . ASN A 1 505 ? -17.014 7.319 -0.052 1.00 96.12 505 ASN A CA 1
ATOM 3852 C C . ASN A 1 505 ? -16.386 7.958 1.218 1.00 96.12 505 ASN A C 1
ATOM 3854 O O . ASN A 1 505 ? -15.158 7.893 1.368 1.00 96.12 505 ASN A O 1
ATOM 3858 N N . PRO A 1 506 ? -17.191 8.536 2.143 1.00 95.31 506 PRO A N 1
ATOM 3859 C CA . PRO A 1 506 ? -16.711 9.195 3.360 1.00 95.31 506 PRO A CA 1
ATOM 3860 C C . PRO A 1 506 ? -16.604 8.277 4.589 1.00 95.31 506 PRO A C 1
ATOM 3862 O O . PRO A 1 506 ? -16.287 8.768 5.668 1.00 95.31 506 PRO A O 1
ATOM 3865 N N . ASN A 1 507 ? -16.862 6.971 4.470 1.00 96.00 507 ASN A N 1
ATOM 3866 C CA . ASN A 1 507 ? -16.845 6.055 5.610 1.00 96.00 507 ASN A CA 1
ATOM 3867 C C . ASN A 1 507 ? -15.403 5.789 6.118 1.00 96.00 507 ASN A C 1
ATOM 3869 O O . ASN A 1 507 ? -14.567 5.294 5.348 1.00 96.00 507 ASN A O 1
ATOM 3873 N N . PRO A 1 508 ? -15.073 6.104 7.387 1.00 95.31 508 PRO A N 1
ATOM 3874 C CA . PRO A 1 508 ? -13.728 5.950 7.935 1.00 95.31 508 PRO A CA 1
ATOM 3875 C C . PRO A 1 508 ? -13.462 4.550 8.507 1.00 95.31 508 PRO A C 1
ATOM 3877 O O . PRO A 1 508 ? -14.370 3.836 8.926 1.00 95.31 508 PRO A O 1
ATOM 3880 N N . PHE A 1 509 ? -12.179 4.192 8.612 1.00 95.81 509 PHE A N 1
ATOM 3881 C CA . PHE A 1 509 ? -11.717 2.980 9.308 1.00 95.81 509 PHE A CA 1
ATOM 3882 C C . PHE A 1 509 ? -10.748 3.249 10.472 1.00 95.81 509 PHE A C 1
ATOM 3884 O O . PHE A 1 509 ? -10.394 2.321 11.201 1.00 95.81 509 PHE A O 1
ATOM 3891 N N . ILE A 1 510 ? -10.305 4.498 10.662 1.00 95.38 510 ILE A N 1
ATOM 3892 C CA . ILE A 1 510 ? -9.213 4.846 11.590 1.00 95.38 510 ILE A CA 1
ATOM 3893 C C . ILE A 1 510 ? -9.493 4.418 13.036 1.00 95.38 510 ILE A C 1
ATOM 3895 O O . ILE A 1 510 ? -8.608 3.891 13.704 1.00 95.38 510 ILE A O 1
ATOM 3899 N N . HIS A 1 511 ? -10.733 4.546 13.512 1.00 96.44 511 HIS A N 1
ATOM 3900 C CA . HIS A 1 511 ? -11.089 4.139 14.875 1.00 96.44 511 HIS A CA 1
ATOM 3901 C C . HIS A 1 511 ? -10.948 2.622 15.087 1.00 96.44 511 HIS A C 1
ATOM 3903 O O . HIS A 1 511 ? -10.484 2.168 16.133 1.00 96.44 511 HIS A O 1
ATOM 3909 N N . GLY A 1 512 ? -11.258 1.831 14.054 1.00 97.06 512 GLY A N 1
ATOM 3910 C CA . GLY A 1 512 ? -10.995 0.395 14.058 1.00 97.06 512 GLY A CA 1
ATOM 3911 C C . GLY A 1 512 ? -9.493 0.092 14.064 1.00 97.06 512 GLY A C 1
ATOM 3912 O O . GLY A 1 512 ? -9.051 -0.767 14.822 1.00 97.06 512 GLY A O 1
ATOM 3913 N N . GLN A 1 513 ? -8.683 0.838 13.300 1.00 96.88 513 GLN A N 1
ATOM 3914 C CA . GLN A 1 513 ? -7.221 0.680 13.316 1.00 96.88 513 GLN A CA 1
ATOM 3915 C C . GLN A 1 513 ? -6.623 0.950 14.699 1.00 96.88 513 GLN A C 1
ATOM 3917 O O . GLN A 1 513 ? -5.767 0.190 15.147 1.00 96.88 513 GLN A O 1
ATOM 3922 N N . ARG A 1 514 ? -7.091 1.991 15.395 1.00 97.69 514 ARG A N 1
ATOM 3923 C CA . ARG A 1 514 ? -6.643 2.332 16.754 1.00 97.69 514 ARG A CA 1
ATOM 3924 C C . ARG A 1 514 ? -6.949 1.231 17.756 1.00 97.69 514 ARG A C 1
ATOM 3926 O O . ARG A 1 514 ? -6.048 0.782 18.465 1.00 97.69 514 ARG A O 1
ATOM 3933 N N . ALA A 1 515 ? -8.196 0.762 17.776 1.00 98.44 515 ALA A N 1
ATOM 3934 C CA . ALA A 1 515 ? -8.613 -0.331 18.648 1.00 98.44 515 ALA A CA 1
ATOM 3935 C C . ALA A 1 515 ? -7.798 -1.606 18.376 1.00 98.44 515 ALA A C 1
ATOM 3937 O O . ALA A 1 515 ? -7.323 -2.262 19.304 1.00 98.44 515 ALA A O 1
ATOM 3938 N N . LEU A 1 516 ? -7.563 -1.919 17.099 1.00 98.31 516 LEU A N 1
ATOM 3939 C CA . LEU A 1 516 ? -6.774 -3.076 16.692 1.00 98.31 516 LEU A CA 1
ATOM 3940 C C . LEU A 1 516 ? -5.275 -2.931 17.005 1.00 98.31 516 LEU A C 1
ATOM 3942 O O . LEU A 1 516 ? -4.654 -3.919 17.389 1.00 98.31 516 LEU A O 1
ATOM 3946 N N . LEU A 1 517 ? -4.682 -1.737 16.930 1.00 98.25 517 LEU A N 1
ATOM 3947 C CA . LEU A 1 517 ? -3.301 -1.519 17.379 1.00 98.25 517 LEU A CA 1
ATOM 3948 C C . LEU A 1 517 ? -3.160 -1.794 18.885 1.00 98.25 517 LEU A C 1
ATOM 3950 O O . LEU A 1 517 ? -2.241 -2.505 19.299 1.00 98.25 517 LEU A O 1
ATOM 3954 N N . VAL A 1 518 ? -4.093 -1.285 19.699 1.00 98.31 518 VAL A N 1
ATOM 3955 C CA . VAL A 1 518 ? -4.125 -1.552 21.147 1.00 98.31 518 VAL A CA 1
ATOM 3956 C C . VAL A 1 518 ? -4.276 -3.049 21.408 1.00 98.31 518 VAL A C 1
ATOM 3958 O O . VAL A 1 518 ? -3.482 -3.619 22.155 1.00 98.31 518 VAL A O 1
ATOM 3961 N N . ALA A 1 519 ? -5.224 -3.711 20.741 1.00 98.69 519 ALA A N 1
ATOM 3962 C CA . ALA A 1 519 ? -5.454 -5.144 20.903 1.00 98.69 519 ALA A CA 1
ATOM 3963 C C . ALA A 1 519 ? -4.247 -5.998 20.469 1.00 98.69 519 ALA A C 1
ATOM 3965 O O . ALA A 1 519 ? -3.938 -6.990 21.129 1.00 98.69 519 ALA A O 1
ATOM 3966 N N . LEU A 1 520 ? -3.534 -5.624 19.398 1.00 98.75 520 LEU A N 1
ATOM 3967 C CA . LEU A 1 520 ? -2.318 -6.326 18.980 1.00 98.75 520 LEU A CA 1
ATOM 3968 C C . LEU A 1 520 ? -1.214 -6.184 20.031 1.00 98.75 520 LEU A C 1
ATOM 3970 O O . LEU A 1 520 ? -0.580 -7.179 20.386 1.00 98.75 520 LEU A O 1
ATOM 3974 N N . ARG A 1 521 ? -1.010 -4.976 20.569 1.00 98.31 521 ARG A N 1
ATOM 3975 C CA . ARG A 1 521 ? -0.036 -4.760 21.643 1.00 98.31 521 ARG A CA 1
ATOM 3976 C C . ARG A 1 521 ? -0.409 -5.543 22.901 1.00 98.31 521 ARG A C 1
ATOM 3978 O O . ARG A 1 521 ? 0.458 -6.200 23.465 1.00 98.31 521 ARG A O 1
ATOM 3985 N N . GLU A 1 522 ? -1.671 -5.529 23.330 1.00 98.44 522 GLU A N 1
ATOM 3986 C CA . GLU A 1 522 ? -2.133 -6.344 24.465 1.00 98.44 522 GLU A CA 1
ATOM 3987 C C . GLU A 1 522 ? -1.899 -7.839 24.224 1.00 98.44 522 GLU A C 1
ATOM 3989 O O . GLU A 1 522 ? -1.483 -8.558 25.135 1.00 98.44 522 GLU A O 1
ATOM 3994 N N . TRP A 1 523 ? -2.114 -8.309 22.992 1.00 98.62 523 TRP A N 1
ATOM 3995 C CA . TRP A 1 523 ? -1.845 -9.695 22.640 1.00 98.62 523 TRP A CA 1
ATOM 3996 C C . TRP A 1 523 ? -0.359 -10.021 22.743 1.00 98.62 523 TRP A C 1
ATOM 3998 O O . TRP A 1 523 ? -0.008 -11.087 23.247 1.00 98.62 523 TRP A O 1
ATOM 4008 N N . ILE A 1 524 ? 0.520 -9.132 22.277 1.00 98.38 524 ILE A N 1
ATOM 4009 C CA . ILE A 1 524 ? 1.979 -9.288 22.346 1.00 98.38 524 ILE A CA 1
ATOM 4010 C C . ILE A 1 524 ? 2.467 -9.263 23.795 1.00 98.38 524 ILE A C 1
ATOM 4012 O O . ILE A 1 524 ? 3.119 -10.212 24.215 1.00 98.38 524 ILE A O 1
ATOM 4016 N N . VAL A 1 525 ? 2.118 -8.218 24.547 1.00 97.38 525 VAL A N 1
ATOM 4017 C CA . VAL A 1 525 ? 2.705 -7.919 25.861 1.00 97.38 525 VAL A CA 1
ATOM 4018 C C . VAL A 1 525 ? 2.063 -8.738 26.981 1.00 97.38 525 VAL A C 1
ATOM 4020 O O . VAL A 1 525 ? 2.767 -9.240 27.849 1.00 97.38 525 VAL A O 1
ATOM 4023 N N . ASN A 1 526 ? 0.737 -8.899 26.956 1.00 97.31 526 ASN A N 1
ATOM 4024 C CA . ASN A 1 526 ? -0.025 -9.490 28.063 1.00 97.31 526 ASN A CA 1
ATOM 4025 C C . ASN A 1 526 ? -0.610 -10.867 27.715 1.00 97.31 526 ASN A C 1
ATOM 4027 O O . ASN A 1 526 ? -1.308 -11.463 28.530 1.00 97.31 526 ASN A O 1
ATOM 4031 N N . GLY A 1 527 ? -0.423 -11.348 26.481 1.00 97.44 527 GLY A N 1
ATOM 4032 C CA . GLY A 1 527 ? -1.035 -12.593 26.008 1.00 97.44 527 GLY A CA 1
ATOM 4033 C C . GLY A 1 527 ? -2.558 -12.532 25.845 1.00 97.44 527 GLY A C 1
ATOM 4034 O O . GLY A 1 527 ? -3.172 -13.554 25.544 1.00 97.44 527 GLY A O 1
ATOM 4035 N N . ARG A 1 528 ? -3.186 -11.357 26.000 1.00 98.06 528 ARG A N 1
ATOM 4036 C CA . ARG A 1 528 ? -4.645 -11.209 25.933 1.00 98.06 528 ARG A CA 1
ATOM 4037 C C . ARG A 1 528 ? -5.135 -11.456 24.511 1.00 98.06 528 ARG A C 1
ATOM 4039 O O . ARG A 1 528 ? -4.780 -10.720 23.594 1.00 98.06 528 ARG A O 1
ATOM 4046 N N . GLU A 1 529 ? -5.969 -12.474 24.323 1.00 97.25 529 GLU A N 1
ATOM 4047 C CA . GLU A 1 529 ? -6.453 -12.819 22.989 1.00 97.25 529 GLU A CA 1
ATOM 4048 C C . GLU A 1 529 ? -7.305 -11.675 22.396 1.00 97.25 529 GLU A C 1
ATOM 4050 O O . GLU A 1 529 ? -8.163 -11.102 23.093 1.00 97.25 529 GLU A O 1
ATOM 4055 N N . PRO A 1 530 ? -7.066 -11.291 21.129 1.00 97.69 530 PRO A N 1
ATOM 4056 C CA . PRO A 1 530 ? -7.826 -10.229 20.488 1.00 97.69 530 PRO A CA 1
ATOM 4057 C C . PRO A 1 530 ? -9.210 -10.715 20.051 1.00 97.69 530 PRO A C 1
ATOM 4059 O O . PRO A 1 530 ? -9.472 -11.923 20.072 1.00 97.69 530 PRO A O 1
ATOM 4062 N N . PRO A 1 531 ? -10.095 -9.800 19.615 1.00 97.31 531 PRO A N 1
ATOM 4063 C CA . PRO A 1 531 ? -11.319 -10.181 18.923 1.00 97.31 531 PRO A CA 1
ATOM 4064 C C . PRO A 1 531 ? -11.068 -11.210 17.805 1.00 97.31 531 PRO A C 1
ATOM 4066 O O . PRO A 1 531 ? -9.969 -11.334 17.250 1.00 97.31 531 PRO A O 1
ATOM 4069 N N . ALA A 1 532 ? -12.092 -12.009 17.509 1.00 97.06 532 ALA A N 1
ATOM 4070 C CA . ALA A 1 532 ? -12.033 -12.947 16.397 1.00 97.06 532 ALA A CA 1
ATOM 4071 C C . ALA A 1 532 ? -11.914 -12.190 15.065 1.00 97.06 532 ALA A C 1
ATOM 4073 O O . ALA A 1 532 ? -12.288 -11.025 14.963 1.00 97.06 532 ALA A O 1
ATOM 4074 N N . SER A 1 533 ? -11.404 -12.869 14.037 1.00 98.06 533 SER A N 1
ATOM 4075 C CA . SER A 1 533 ? -11.361 -12.304 12.687 1.00 98.06 533 SER A CA 1
ATOM 4076 C C . SER A 1 533 ? -12.774 -11.959 12.204 1.00 98.06 533 SER A C 1
ATOM 4078 O O . SER A 1 533 ? -13.697 -12.747 12.401 1.00 98.06 533 SER A O 1
ATOM 4080 N N . LEU A 1 534 ? -12.919 -10.818 11.532 1.00 98.19 534 LEU A N 1
ATOM 4081 C CA . LEU A 1 534 ? -14.179 -10.337 10.965 1.00 98.19 534 LEU A CA 1
ATOM 4082 C C . LEU A 1 534 ? -13.973 -10.062 9.476 1.00 98.19 534 LEU A C 1
ATOM 4084 O O . LEU A 1 534 ? -13.522 -8.983 9.087 1.00 98.19 534 LEU A O 1
ATOM 4088 N N . TYR A 1 535 ? -14.264 -11.060 8.646 1.00 97.81 535 TYR A N 1
ATOM 4089 C CA . TYR A 1 535 ? -14.138 -10.981 7.194 1.00 97.81 535 TYR A CA 1
ATOM 4090 C C . TYR A 1 535 ? -15.170 -11.888 6.500 1.00 97.81 535 TYR A C 1
ATOM 4092 O O . TYR A 1 535 ? -15.614 -12.872 7.103 1.00 97.81 535 TYR A O 1
ATOM 4100 N N . PRO A 1 536 ? -15.547 -11.569 5.249 1.00 98.19 536 PRO A N 1
ATOM 4101 C CA . PRO A 1 536 ? -16.534 -12.338 4.509 1.00 98.19 536 PRO A CA 1
ATOM 4102 C C . PRO A 1 536 ? -16.095 -13.774 4.235 1.00 98.19 536 PRO A C 1
ATOM 4104 O O . PRO A 1 536 ? -14.946 -14.017 3.870 1.00 98.19 536 PRO A O 1
ATOM 4107 N N . THR A 1 537 ? -17.023 -14.722 4.355 1.00 98.44 537 THR A N 1
ATOM 4108 C CA . THR A 1 537 ? -16.767 -16.151 4.103 1.00 98.44 537 THR A CA 1
ATOM 4109 C C . THR A 1 537 ? -17.834 -16.771 3.218 1.00 98.44 537 THR A C 1
ATOM 4111 O O . THR A 1 537 ? -18.993 -16.341 3.229 1.00 98.44 537 THR A O 1
ATOM 4114 N N . LEU A 1 538 ? -17.449 -17.811 2.476 1.00 98.44 538 LEU A N 1
ATOM 4115 C CA . LEU A 1 538 ? -18.373 -18.605 1.667 1.00 98.44 538 LEU A CA 1
ATOM 4116 C C . LEU A 1 538 ? -19.399 -19.294 2.574 1.00 98.44 538 LEU A C 1
ATOM 4118 O O . LEU A 1 538 ? -20.599 -19.233 2.317 1.00 98.44 538 LEU A O 1
ATOM 4122 N N . LYS A 1 539 ? -18.939 -19.874 3.692 1.00 97.94 539 LYS A N 1
ATOM 4123 C CA . LYS A 1 539 ? -19.772 -20.599 4.662 1.00 97.94 539 LYS A CA 1
ATOM 4124 C C . LYS A 1 539 ? -20.900 -19.751 5.246 1.00 97.94 539 LYS A C 1
ATOM 4126 O O . LYS A 1 539 ? -21.978 -20.275 5.504 1.00 97.94 539 LYS A O 1
ATOM 4131 N N . SER A 1 540 ? -20.654 -18.466 5.499 1.00 97.44 540 SER A N 1
ATOM 4132 C CA . SER A 1 540 ? -21.676 -17.558 6.040 1.00 97.44 540 SER A CA 1
ATOM 4133 C C . SER A 1 540 ? -22.547 -16.904 4.963 1.00 97.44 540 SER A C 1
ATOM 4135 O O . SER A 1 540 ? -23.437 -16.131 5.303 1.00 97.44 540 SER A O 1
ATOM 4137 N N . GLY A 1 541 ? -22.281 -17.165 3.678 1.00 97.88 541 GLY A N 1
ATOM 4138 C CA . GLY A 1 541 ? -22.959 -16.500 2.564 1.00 97.88 541 GLY A CA 1
ATOM 4139 C C . GLY A 1 541 ? -22.624 -15.011 2.434 1.00 97.88 541 GLY A C 1
ATOM 4140 O O . GLY A 1 541 ? -23.296 -14.299 1.695 1.00 97.88 541 GLY A O 1
ATOM 4141 N N . THR A 1 542 ? -21.601 -14.523 3.142 1.00 98.19 542 THR A N 1
ATOM 4142 C CA . THR A 1 542 ? -21.183 -13.114 3.079 1.00 98.19 542 THR A CA 1
ATOM 4143 C C . THR A 1 542 ? -20.107 -12.858 2.032 1.00 98.19 542 THR A C 1
ATOM 4145 O O . THR A 1 542 ? -19.861 -11.704 1.710 1.00 98.19 542 THR A O 1
ATOM 4148 N N . LEU A 1 543 ? -19.490 -13.899 1.465 1.00 98.44 543 LEU A N 1
ATOM 4149 C CA . LEU A 1 543 ? -18.605 -13.826 0.302 1.00 98.44 543 LEU A CA 1
ATOM 4150 C C . LEU A 1 543 ? -19.281 -14.533 -0.877 1.00 98.44 543 LEU A C 1
ATOM 4152 O O . LEU A 1 543 ? -19.573 -15.725 -0.802 1.00 98.44 543 LEU A O 1
ATOM 4156 N N . VAL A 1 544 ? -19.559 -13.806 -1.957 1.00 97.94 544 VAL A N 1
ATOM 4157 C CA . VAL A 1 544 ? -20.493 -14.243 -3.009 1.00 97.94 544 VAL A CA 1
ATOM 4158 C C . VAL A 1 544 ? -19.917 -14.010 -4.414 1.00 97.94 544 VAL A C 1
ATOM 4160 O O . VAL A 1 544 ? -18.973 -13.230 -4.573 1.00 97.94 544 VAL A O 1
ATOM 4163 N N . PRO A 1 545 ? -20.405 -14.711 -5.460 1.00 96.69 545 PRO A N 1
ATOM 4164 C CA . PRO A 1 545 ? -20.032 -14.367 -6.833 1.00 96.69 545 PRO A CA 1
ATOM 4165 C C . PRO A 1 545 ? -20.628 -13.009 -7.226 1.00 96.69 545 PRO A C 1
ATOM 4167 O O . PRO A 1 545 ? -21.656 -12.605 -6.685 1.00 96.69 545 PRO A O 1
ATOM 4170 N N . LEU A 1 546 ? -20.042 -12.345 -8.229 1.00 95.62 546 LEU A N 1
ATOM 4171 C CA . LEU A 1 546 ? -20.554 -11.064 -8.741 1.00 95.62 546 LEU A CA 1
ATOM 4172 C C . LEU A 1 546 ? -22.033 -11.123 -9.148 1.00 95.62 546 LEU A C 1
ATOM 4174 O O . LEU A 1 546 ? -22.768 -10.175 -8.904 1.00 95.62 546 LEU A O 1
ATOM 4178 N N . SER A 1 547 ? -22.489 -12.248 -9.706 1.00 96.06 547 SER A N 1
ATOM 4179 C CA . SER A 1 547 ? -23.883 -12.447 -10.127 1.00 96.06 547 SER A CA 1
ATOM 4180 C C . SER A 1 547 ? -24.900 -12.436 -8.980 1.00 96.06 547 SER A C 1
ATOM 4182 O O . SER A 1 547 ? -26.096 -12.367 -9.236 1.00 96.06 547 SER A O 1
ATOM 4184 N N . ALA A 1 548 ? -24.453 -12.545 -7.727 1.00 96.75 548 ALA A N 1
ATOM 4185 C CA . ALA A 1 548 ? -25.320 -12.457 -6.556 1.00 96.75 548 ALA A CA 1
ATOM 4186 C C . ALA A 1 548 ? -25.447 -11.021 -6.017 1.00 96.75 548 ALA A C 1
ATOM 4188 O O . ALA A 1 548 ? -26.294 -10.766 -5.159 1.00 96.75 548 ALA A O 1
ATOM 4189 N N . ILE A 1 549 ? -24.628 -10.081 -6.499 1.00 97.06 549 ILE A N 1
ATOM 4190 C CA . ILE A 1 549 ? -24.649 -8.693 -6.038 1.00 97.06 549 ILE A CA 1
ATOM 4191 C C . ILE A 1 549 ? -25.764 -7.926 -6.736 1.00 97.06 549 ILE A C 1
ATOM 4193 O O . ILE A 1 549 ? -25.788 -7.800 -7.957 1.00 97.06 549 ILE A O 1
ATOM 4197 N N . HIS A 1 550 ? -26.657 -7.367 -5.925 1.00 93.75 550 HIS A N 1
ATOM 4198 C CA . HIS A 1 550 ? -27.763 -6.537 -6.376 1.00 93.75 550 HIS A CA 1
ATOM 4199 C C . HIS A 1 550 ? -27.766 -5.257 -5.549 1.00 93.75 550 HIS A C 1
ATOM 4201 O O . HIS A 1 550 ? -27.933 -5.300 -4.331 1.00 93.75 550 HIS A O 1
ATOM 4207 N N . TYR A 1 551 ? -27.567 -4.118 -6.210 1.00 95.38 551 TYR A N 1
ATOM 4208 C CA . TYR A 1 551 ? -27.666 -2.824 -5.549 1.00 95.38 551 TYR A CA 1
ATOM 4209 C C . TYR A 1 551 ? -29.112 -2.323 -5.613 1.00 95.38 551 TYR A C 1
ATOM 4211 O O . TYR A 1 551 ? -29.669 -2.248 -6.708 1.00 95.38 551 TYR A O 1
ATOM 4219 N N . PRO A 1 552 ? -29.725 -1.977 -4.466 1.00 94.62 552 PRO A N 1
ATOM 4220 C CA . PRO A 1 552 ? -31.145 -1.620 -4.388 1.00 94.62 552 PRO A CA 1
ATOM 4221 C C . PRO A 1 552 ? -31.480 -0.337 -5.159 1.00 94.62 552 PRO A C 1
ATOM 4223 O O . PRO A 1 552 ? -32.583 -0.186 -5.675 1.00 94.62 552 PRO A O 1
ATOM 4226 N N . TYR A 1 553 ? -30.523 0.584 -5.241 1.00 95.50 553 TYR A N 1
ATOM 4227 C CA . TYR A 1 553 ? -30.642 1.831 -5.974 1.00 95.50 553 TYR A CA 1
ATOM 4228 C C . TYR A 1 553 ? -29.267 2.269 -6.464 1.00 95.50 553 TYR A C 1
ATOM 4230 O O . TYR A 1 553 ? -28.288 2.225 -5.716 1.00 95.50 553 TYR A O 1
ATOM 4238 N N . MET A 1 554 ? -29.217 2.729 -7.710 1.00 93.12 554 MET A N 1
ATOM 4239 C CA . MET A 1 554 ? -28.059 3.364 -8.322 1.00 93.12 554 MET A CA 1
ATOM 4240 C C . MET A 1 554 ? -28.551 4.596 -9.091 1.00 93.12 554 MET A C 1
ATOM 4242 O O . MET A 1 554 ? -29.526 4.477 -9.837 1.00 93.12 554 MET A O 1
ATOM 4246 N N . PRO A 1 555 ? -27.918 5.773 -8.933 1.00 90.69 555 PRO A N 1
ATOM 4247 C CA . PRO A 1 555 ? -28.196 6.915 -9.802 1.00 90.69 555 PRO A CA 1
ATOM 4248 C C . PRO A 1 555 ? -27.811 6.587 -11.256 1.00 90.69 555 PRO A C 1
ATOM 4250 O O . PRO A 1 555 ? -27.210 5.549 -11.523 1.00 90.69 555 PRO A O 1
ATOM 4253 N N . ALA A 1 556 ? -28.136 7.469 -12.205 1.00 88.25 556 ALA A N 1
ATOM 4254 C CA . ALA A 1 556 ? -27.781 7.287 -13.613 1.00 88.25 556 ALA A CA 1
ATOM 4255 C C . ALA A 1 556 ? -26.252 7.332 -13.813 1.00 88.25 556 ALA A C 1
ATOM 4257 O O . ALA A 1 556 ? -25.677 8.391 -14.056 1.00 88.25 556 ALA A O 1
ATOM 4258 N N . VAL A 1 557 ? -25.610 6.173 -13.677 1.00 89.19 557 VAL A N 1
ATOM 4259 C CA . VAL A 1 557 ? -24.180 5.944 -13.894 1.00 89.19 557 VAL A CA 1
ATOM 4260 C C . VAL A 1 557 ? -23.979 4.854 -14.937 1.00 89.19 557 VAL A C 1
ATOM 4262 O O . VAL A 1 557 ? -24.704 3.859 -14.953 1.00 89.19 557 VAL A O 1
ATOM 4265 N N . ASN A 1 558 ? -22.989 5.035 -15.806 1.00 91.75 558 ASN A N 1
ATOM 4266 C CA . ASN A 1 558 ? -22.671 4.070 -16.856 1.00 91.75 558 ASN A CA 1
ATOM 4267 C C . ASN A 1 558 ? -21.615 3.081 -16.348 1.00 91.75 558 ASN A C 1
ATOM 4269 O O . ASN A 1 558 ? -20.446 3.452 -16.264 1.00 91.75 558 ASN A O 1
ATOM 4273 N N . PHE A 1 559 ? -22.021 1.866 -15.960 1.00 94.75 559 PHE A N 1
ATOM 4274 C CA . PHE A 1 559 ? -21.111 0.816 -15.487 1.00 94.75 559 PHE A CA 1
ATOM 4275 C C . PHE A 1 559 ? -21.710 -0.592 -15.613 1.00 94.75 559 PHE A C 1
ATOM 4277 O O . PHE A 1 559 ? -22.919 -0.773 -15.756 1.00 94.75 559 PHE A O 1
ATOM 4284 N N . THR A 1 560 ? -20.850 -1.601 -15.470 1.00 94.94 560 THR A N 1
ATOM 4285 C CA . THR A 1 560 ? -21.245 -2.984 -15.167 1.00 94.94 560 THR A CA 1
ATOM 4286 C C . THR A 1 560 ? -20.461 -3.475 -13.953 1.00 94.94 560 THR A C 1
ATOM 4288 O O . THR A 1 560 ? -19.372 -2.972 -13.677 1.00 94.94 560 THR A O 1
ATOM 4291 N N . LEU A 1 561 ? -20.971 -4.477 -13.227 1.00 94.94 561 LEU A N 1
ATOM 4292 C CA . LEU A 1 561 ? -20.231 -5.062 -12.099 1.00 94.94 561 LEU A CA 1
ATOM 4293 C C . LEU A 1 561 ? -18.888 -5.651 -12.548 1.00 94.94 561 LEU A C 1
ATOM 4295 O O . LEU A 1 561 ? -17.891 -5.520 -11.846 1.00 94.94 561 LEU A O 1
ATOM 4299 N N . GLN A 1 562 ? -18.845 -6.256 -13.734 1.00 93.19 562 GLN A N 1
ATOM 4300 C CA . GLN A 1 562 ? -17.622 -6.761 -14.352 1.00 93.19 562 GLN A CA 1
ATOM 4301 C C . GLN A 1 562 ? -16.645 -5.622 -14.672 1.00 93.19 562 GLN A C 1
ATOM 4303 O O . GLN A 1 562 ? -15.462 -5.757 -14.386 1.00 93.19 562 GLN A O 1
ATOM 4308 N N . GLY A 1 563 ? -17.135 -4.491 -15.188 1.00 93.00 563 GLY A N 1
ATOM 4309 C CA . GLY A 1 563 ? -16.321 -3.310 -15.499 1.00 93.00 563 GLY A CA 1
ATOM 4310 C C . GLY A 1 563 ? -15.691 -2.646 -14.272 1.00 93.00 563 GLY A C 1
ATOM 4311 O O . GLY A 1 563 ? -14.637 -2.041 -14.383 1.00 93.00 563 GLY A O 1
ATOM 4312 N N . VAL A 1 564 ? -16.262 -2.806 -13.076 1.00 94.31 564 VAL A N 1
ATOM 4313 C CA . VAL A 1 564 ? -15.686 -2.248 -11.833 1.00 94.31 564 VAL A CA 1
ATOM 4314 C C . VAL A 1 564 ? -14.945 -3.278 -10.977 1.00 94.31 564 VAL A C 1
ATOM 4316 O O . VAL A 1 564 ? -14.457 -2.947 -9.895 1.00 94.31 564 VAL A O 1
ATOM 4319 N N . THR A 1 565 ? -14.828 -4.524 -11.448 1.00 94.06 565 THR A N 1
ATOM 4320 C CA . THR A 1 565 ? -14.160 -5.608 -10.716 1.00 94.06 565 THR A CA 1
ATOM 4321 C C . THR A 1 565 ? -12.950 -6.127 -11.476 1.00 94.06 565 THR A C 1
ATOM 4323 O O . THR A 1 565 ? -13.007 -6.364 -12.679 1.00 94.06 565 THR A O 1
ATOM 4326 N N . THR A 1 566 ? -11.843 -6.373 -10.777 1.00 91.38 566 THR A N 1
ATOM 4327 C CA . THR A 1 566 ? -10.683 -7.017 -11.401 1.00 91.38 566 THR A CA 1
ATOM 4328 C C . THR A 1 566 ? -10.928 -8.518 -11.601 1.00 91.38 566 THR A C 1
ATOM 4330 O O . THR A 1 566 ? -11.469 -9.197 -10.726 1.00 91.38 566 THR A O 1
ATOM 4333 N N . GLN A 1 567 ? -10.462 -9.076 -12.718 1.00 88.75 567 GLN A N 1
ATOM 4334 C CA . GLN A 1 567 ? -10.277 -10.520 -12.877 1.00 88.75 567 GLN A CA 1
ATOM 4335 C C . GLN A 1 567 ? -8.786 -10.811 -13.042 1.00 88.75 567 GLN A C 1
ATOM 4337 O O . GLN A 1 567 ? -8.124 -10.247 -13.916 1.00 88.75 567 GLN A O 1
ATOM 4342 N N . LYS A 1 568 ? -8.250 -11.722 -12.227 1.00 87.06 568 LYS A N 1
ATOM 4343 C CA . LYS A 1 568 ? -6.837 -12.099 -12.303 1.00 87.06 568 LYS A CA 1
ATOM 4344 C C . LYS A 1 568 ? -6.628 -13.393 -13.059 1.00 87.06 568 LYS A C 1
ATOM 4346 O O . LYS A 1 568 ? -7.442 -14.317 -13.026 1.00 87.06 568 LYS A O 1
ATOM 4351 N N . PHE A 1 569 ? -5.463 -13.453 -13.677 1.00 90.50 569 PHE A N 1
ATOM 4352 C CA . PHE A 1 569 ? -4.960 -14.613 -14.382 1.00 90.50 569 PHE A CA 1
ATOM 4353 C C . PHE A 1 569 ? -3.617 -14.998 -13.791 1.00 90.50 569 PHE A C 1
ATOM 4355 O O . PHE A 1 569 ? -2.897 -14.135 -13.285 1.00 90.50 569 PHE A O 1
ATOM 4362 N N . TYR A 1 570 ? -3.267 -16.276 -13.878 1.00 93.38 570 TYR A N 1
ATOM 4363 C CA . TYR A 1 570 ? -1.882 -16.647 -13.663 1.00 93.38 570 TYR A CA 1
ATOM 4364 C C . TYR A 1 570 ? -1.078 -16.187 -14.883 1.00 93.38 570 TYR A C 1
ATOM 4366 O O . TYR A 1 570 ? -1.463 -16.404 -16.034 1.00 93.38 570 TYR A O 1
ATOM 4374 N N . LEU A 1 571 ? 0.011 -15.475 -14.628 1.00 93.88 571 LEU A N 1
ATOM 4375 C CA . LEU A 1 571 ? 0.883 -14.923 -15.653 1.00 93.88 571 LEU A CA 1
ATOM 4376 C C . LEU A 1 571 ? 2.214 -15.665 -15.561 1.00 93.88 571 LEU A C 1
ATOM 4378 O O . LEU A 1 571 ? 2.981 -15.458 -14.626 1.00 93.88 571 LEU A O 1
ATOM 4382 N N . ASP A 1 572 ? 2.458 -16.552 -16.521 1.00 95.56 572 ASP A N 1
ATOM 4383 C CA . ASP A 1 572 ? 3.721 -17.267 -16.668 1.00 95.56 572 ASP A CA 1
ATOM 4384 C C . ASP A 1 572 ? 4.785 -16.284 -17.169 1.00 95.56 572 ASP A C 1
ATOM 4386 O O . ASP A 1 572 ? 4.728 -15.791 -18.300 1.00 95.56 572 ASP A O 1
ATOM 4390 N N . ARG A 1 573 ? 5.729 -15.967 -16.282 1.00 96.00 573 ARG A N 1
ATOM 4391 C CA . ARG A 1 573 ? 6.824 -15.009 -16.495 1.00 96.00 573 ARG A CA 1
ATOM 4392 C C . ARG A 1 573 ? 8.135 -15.700 -16.857 1.00 96.00 573 ARG A C 1
ATOM 4394 O O . ARG A 1 573 ? 9.196 -15.083 -16.772 1.00 96.00 573 ARG A O 1
ATOM 4401 N N . GLY A 1 574 ? 8.069 -16.961 -17.273 1.00 96.62 574 GLY A N 1
ATOM 4402 C CA . GLY A 1 574 ? 9.228 -17.744 -17.659 1.00 96.62 574 GLY A CA 1
ATOM 4403 C C . GLY A 1 574 ? 10.016 -18.316 -16.473 1.00 96.62 574 GLY A C 1
ATOM 4404 O O . GLY A 1 574 ? 9.777 -17.986 -15.312 1.00 96.62 574 GLY A O 1
ATOM 4405 N N . PRO A 1 575 ? 10.995 -19.187 -16.764 1.00 96.56 575 PRO A N 1
ATOM 4406 C CA . PRO A 1 575 ? 11.625 -20.061 -15.772 1.00 96.56 575 PRO A CA 1
ATOM 4407 C C . PRO A 1 575 ? 12.583 -19.355 -14.802 1.00 96.56 575 PRO A C 1
ATOM 4409 O O . PRO A 1 575 ? 12.965 -19.941 -13.794 1.00 96.56 575 PRO A O 1
ATOM 4412 N N . ALA A 1 576 ? 13.007 -18.124 -15.101 1.00 97.19 576 ALA A N 1
ATOM 4413 C CA . ALA A 1 576 ? 13.890 -17.347 -14.229 1.00 97.19 576 ALA A CA 1
ATOM 4414 C C . ALA A 1 576 ? 13.124 -16.522 -13.177 1.00 97.19 576 ALA A C 1
ATOM 4416 O O . ALA A 1 576 ? 13.753 -15.899 -12.317 1.00 97.19 576 ALA A O 1
ATOM 4417 N N . PHE A 1 577 ? 11.790 -16.515 -13.242 1.00 97.75 577 PHE A N 1
ATOM 4418 C CA . PHE A 1 577 ? 10.928 -15.864 -12.270 1.00 97.75 577 PHE A CA 1
ATOM 4419 C C . PHE A 1 577 ? 10.452 -16.883 -11.236 1.00 97.75 577 PHE A C 1
ATOM 4421 O O . PHE A 1 577 ? 9.804 -17.878 -11.565 1.00 97.75 577 PHE A O 1
ATOM 4428 N N . ASN A 1 578 ? 10.747 -16.621 -9.968 1.00 96.88 578 ASN A N 1
ATOM 4429 C CA . ASN A 1 578 ? 10.225 -17.411 -8.870 1.00 96.88 578 ASN A CA 1
ATOM 4430 C C . ASN A 1 578 ? 8.849 -16.862 -8.476 1.00 96.88 578 ASN A C 1
ATOM 4432 O O . ASN A 1 578 ? 8.738 -15.795 -7.873 1.00 96.88 578 ASN A O 1
ATOM 4436 N N . VAL A 1 579 ? 7.804 -17.614 -8.822 1.00 95.44 579 VAL A N 1
ATOM 4437 C CA . VAL A 1 579 ? 6.407 -17.252 -8.551 1.00 95.44 579 VAL A CA 1
ATOM 4438 C C . VAL A 1 579 ? 6.120 -17.202 -7.051 1.00 95.44 579 VAL A C 1
ATOM 4440 O O . VAL A 1 579 ? 5.487 -16.251 -6.590 1.00 95.44 579 VAL A O 1
ATOM 4443 N N . GLU A 1 580 ? 6.617 -18.184 -6.289 1.00 94.75 580 GLU A N 1
ATOM 4444 C CA . GLU A 1 580 ? 6.409 -18.229 -4.842 1.00 94.75 580 GLU A CA 1
ATOM 4445 C C . GLU A 1 580 ? 6.995 -16.984 -4.188 1.00 94.75 580 GLU A C 1
ATOM 4447 O O . GLU A 1 580 ? 6.308 -16.358 -3.395 1.00 94.75 580 GLU A O 1
ATOM 4452 N N . ASP A 1 581 ? 8.202 -16.566 -4.559 1.00 95.44 581 ASP A N 1
ATOM 4453 C CA . ASP A 1 581 ? 8.908 -15.434 -3.947 1.00 95.44 581 ASP A CA 1
ATOM 4454 C C . ASP A 1 581 ? 8.608 -14.072 -4.569 1.00 95.44 581 ASP A C 1
ATOM 4456 O O . ASP A 1 581 ? 8.947 -13.053 -3.968 1.00 95.44 581 ASP A O 1
ATOM 4460 N N . ILE A 1 582 ? 7.967 -14.041 -5.741 1.00 96.06 582 ILE A N 1
ATOM 4461 C CA . ILE A 1 582 ? 7.843 -12.837 -6.580 1.00 96.06 582 ILE A CA 1
ATOM 4462 C C . ILE A 1 582 ? 9.231 -12.211 -6.738 1.00 96.06 582 ILE A C 1
ATOM 4464 O O . ILE A 1 582 ? 9.498 -11.067 -6.359 1.00 96.06 582 ILE A O 1
ATOM 4468 N N . SER A 1 583 ? 10.152 -13.036 -7.231 1.00 97.38 583 SER A N 1
ATOM 4469 C CA . SER A 1 583 ? 11.562 -12.693 -7.338 1.00 97.38 583 SER A CA 1
ATOM 4470 C C . SER A 1 583 ? 12.208 -13.248 -8.603 1.00 97.38 583 SER A C 1
ATOM 4472 O O . SER A 1 583 ? 11.580 -13.954 -9.393 1.00 97.38 583 SER A O 1
ATOM 4474 N N . GLY A 1 584 ? 13.473 -12.903 -8.823 1.00 97.19 584 GLY A N 1
ATOM 4475 C CA . GLY A 1 584 ? 14.223 -13.297 -10.005 1.00 97.19 584 GLY A CA 1
ATOM 4476 C C . GLY A 1 584 ? 13.941 -12.402 -11.207 1.00 97.19 584 GLY A C 1
ATOM 4477 O O . GLY A 1 584 ? 13.729 -11.196 -11.076 1.00 97.19 584 GLY A O 1
ATOM 4478 N N . VAL A 1 585 ? 13.991 -12.992 -12.398 1.00 97.31 585 VAL A N 1
ATOM 4479 C CA . VAL A 1 585 ? 13.946 -12.279 -13.679 1.00 97.31 585 VAL A CA 1
ATOM 4480 C C . VAL A 1 585 ? 12.682 -12.664 -14.430 1.00 97.31 585 VAL A C 1
ATOM 4482 O O . VAL A 1 585 ? 12.497 -13.831 -14.767 1.00 97.31 585 VAL A O 1
ATOM 4485 N N . MET A 1 586 ? 11.829 -11.683 -14.718 1.00 95.56 586 MET A N 1
ATOM 4486 C CA . MET A 1 586 ? 10.597 -11.904 -15.473 1.00 95.56 586 MET A CA 1
ATOM 4487 C C . MET A 1 586 ? 10.801 -11.756 -16.984 1.00 95.56 586 MET A C 1
ATOM 4489 O O . MET A 1 586 ? 11.542 -10.887 -17.443 1.00 95.56 586 MET A O 1
ATOM 4493 N N . ALA A 1 587 ? 10.111 -12.596 -17.752 1.00 95.56 587 ALA A N 1
ATOM 4494 C CA . ALA A 1 587 ? 9.923 -12.431 -19.185 1.00 95.56 587 ALA A CA 1
ATOM 4495 C C . ALA A 1 587 ? 8.728 -11.508 -19.470 1.00 95.56 587 ALA A C 1
ATOM 4497 O O . ALA A 1 587 ? 7.678 -11.610 -18.832 1.00 95.56 587 ALA A O 1
ATOM 4498 N N . GLU A 1 588 ? 8.884 -10.639 -20.467 1.00 93.88 588 GLU A N 1
ATOM 4499 C CA . GLU A 1 588 ? 7.845 -9.736 -20.955 1.00 93.88 588 GLU A CA 1
ATOM 4500 C C . GLU A 1 588 ? 7.698 -9.893 -22.481 1.00 93.88 588 GLU A C 1
ATOM 4502 O O . GLU A 1 588 ? 8.711 -9.838 -23.186 1.00 93.88 588 GLU A O 1
ATOM 4507 N N . PRO A 1 589 ? 6.471 -10.061 -23.017 1.00 93.38 589 PRO A N 1
ATOM 4508 C CA . PRO A 1 589 ? 5.198 -10.202 -22.301 1.00 93.38 589 PRO A CA 1
ATOM 4509 C C . PRO A 1 589 ? 5.039 -11.550 -21.569 1.00 93.38 589 PRO A C 1
ATOM 4511 O O . PRO A 1 589 ? 5.533 -12.563 -22.068 1.00 93.38 589 PRO A O 1
ATOM 4514 N N . PRO A 1 590 ? 4.315 -11.607 -20.431 1.00 94.44 590 PRO A N 1
ATOM 4515 C CA . PRO A 1 590 ? 3.994 -12.875 -19.790 1.00 94.44 590 PRO A CA 1
ATOM 4516 C C . PRO A 1 590 ? 2.964 -13.667 -20.602 1.00 94.44 590 PRO A C 1
ATOM 4518 O O . PRO A 1 590 ? 2.138 -13.102 -21.326 1.00 94.44 590 PRO A O 1
ATOM 4521 N N . ILE A 1 591 ? 2.946 -14.985 -20.412 1.00 94.56 591 ILE A N 1
ATOM 4522 C CA . ILE A 1 591 ? 1.939 -15.864 -21.008 1.00 94.56 591 ILE A CA 1
ATOM 4523 C C . ILE A 1 591 ? 0.797 -16.058 -20.009 1.00 94.56 591 ILE A C 1
ATOM 4525 O O . ILE A 1 591 ? 0.970 -16.611 -18.925 1.00 94.56 591 ILE A O 1
ATOM 4529 N N . ARG A 1 592 ? -0.410 -15.634 -20.382 1.00 92.75 592 ARG A N 1
ATOM 4530 C CA . ARG A 1 592 ? -1.614 -15.851 -19.572 1.00 92.75 592 ARG A CA 1
ATOM 4531 C C . ARG A 1 592 ? -1.956 -17.347 -19.499 1.00 92.75 592 ARG A C 1
ATOM 4533 O O . ARG A 1 592 ? -2.186 -17.972 -20.533 1.00 92.75 592 ARG A O 1
ATOM 4540 N N . ARG A 1 593 ? -2.061 -17.909 -18.289 1.00 90.56 593 ARG A N 1
ATOM 4541 C CA . ARG A 1 593 ? -2.627 -19.244 -18.017 1.00 90.56 593 ARG A CA 1
ATOM 4542 C C . ARG A 1 593 ? -3.730 -19.145 -16.971 1.00 90.56 593 ARG A C 1
ATOM 4544 O O . ARG A 1 593 ? -3.596 -18.420 -15.994 1.00 90.56 593 ARG A O 1
ATOM 4551 N N . GLY A 1 594 ? -4.799 -19.917 -17.158 1.00 90.12 594 GLY A N 1
ATOM 4552 C CA . GLY A 1 594 ? -5.894 -20.011 -16.192 1.00 90.12 594 GLY A CA 1
ATOM 4553 C C . GLY A 1 594 ? -6.548 -18.669 -15.838 1.00 90.12 594 GLY A C 1
ATOM 4554 O O . GLY A 1 594 ? -6.193 -17.607 -16.350 1.00 90.12 594 GLY A O 1
ATOM 4555 N N . ALA A 1 595 ? -7.547 -18.719 -14.968 1.00 91.75 595 ALA A N 1
ATOM 4556 C CA . ALA A 1 595 ? -8.203 -17.546 -14.408 1.00 91.75 595 ALA A CA 1
ATOM 4557 C C . ALA A 1 595 ? -8.666 -17.881 -12.996 1.00 91.75 595 ALA A C 1
ATOM 4559 O O . ALA A 1 595 ? -9.188 -18.972 -12.774 1.00 91.75 595 ALA A O 1
ATOM 4560 N N . TYR A 1 596 ? -8.482 -16.947 -12.069 1.00 92.31 596 TYR A N 1
ATOM 4561 C CA . TYR A 1 596 ? -8.984 -17.098 -10.710 1.00 92.31 596 TYR A CA 1
ATOM 4562 C C . TYR A 1 596 ? -10.456 -16.701 -10.643 1.00 92.31 596 TYR A C 1
ATOM 4564 O O . TYR A 1 596 ? -10.904 -15.779 -11.337 1.00 92.31 596 TYR A O 1
ATOM 4572 N N . SER A 1 597 ? -11.199 -17.382 -9.776 1.00 91.06 597 SER A N 1
ATOM 4573 C CA . SER A 1 597 ? -12.583 -17.031 -9.483 1.00 91.06 597 SER A CA 1
ATOM 4574 C C . SER A 1 597 ? -12.661 -15.700 -8.746 1.00 91.06 597 SER A C 1
ATOM 4576 O O . SER A 1 597 ? -11.910 -15.430 -7.810 1.00 91.06 597 SER A O 1
ATOM 4578 N N . VAL A 1 598 ? -13.613 -14.866 -9.154 1.00 91.81 598 VAL A N 1
ATOM 4579 C CA . VAL A 1 598 ? -13.876 -13.583 -8.506 1.00 91.81 598 VAL A CA 1
ATOM 4580 C C . VAL A 1 598 ? -14.984 -13.760 -7.475 1.00 91.81 598 VAL A C 1
ATOM 4582 O O . VAL A 1 598 ? -16.090 -14.203 -7.798 1.00 91.81 598 VAL A O 1
ATOM 4585 N N . ARG A 1 599 ? -14.696 -13.380 -6.230 1.00 95.94 599 ARG A N 1
ATOM 4586 C CA . ARG A 1 599 ? -15.685 -13.255 -5.158 1.00 95.94 599 ARG A CA 1
ATOM 4587 C C . ARG A 1 599 ? -15.573 -11.888 -4.511 1.00 95.94 599 ARG A C 1
ATOM 4589 O O . ARG A 1 599 ? -14.468 -11.394 -4.292 1.00 95.94 599 ARG A O 1
ATOM 4596 N N . VAL A 1 600 ? -16.718 -11.329 -4.153 1.00 97.25 600 VAL A N 1
ATOM 4597 C CA . VAL A 1 600 ? -16.815 -10.045 -3.459 1.00 97.25 600 VAL A CA 1
ATOM 4598 C C . VAL A 1 600 ? -17.719 -10.179 -2.232 1.00 97.25 600 VAL A C 1
ATOM 4600 O O . VAL A 1 600 ? -18.528 -11.110 -2.165 1.00 97.25 600 VAL A O 1
ATOM 4603 N N . PRO A 1 601 ? -17.578 -9.295 -1.234 1.00 97.94 601 PRO A N 1
ATOM 4604 C CA . PRO A 1 601 ? -18.475 -9.260 -0.096 1.00 97.94 601 PRO A CA 1
ATOM 4605 C C . PRO A 1 601 ? -19.917 -9.028 -0.555 1.00 97.94 601 PRO A C 1
ATOM 4607 O O . PRO A 1 601 ? -20.171 -8.208 -1.437 1.00 97.94 601 PRO A O 1
ATOM 4610 N N . ALA A 1 602 ? -20.856 -9.742 0.054 1.00 98.19 602 ALA A N 1
ATOM 4611 C CA . ALA A 1 602 ? -22.276 -9.497 -0.110 1.00 98.19 602 ALA A CA 1
ATOM 4612 C C . ALA A 1 602 ? -22.644 -8.115 0.442 1.00 98.19 602 ALA A C 1
ATOM 4614 O O . ALA A 1 602 ? -21.933 -7.537 1.273 1.00 98.19 602 ALA A O 1
ATOM 4615 N N . VAL A 1 603 ? -23.795 -7.618 0.007 1.00 98.25 603 VAL A N 1
ATOM 4616 C CA . VAL A 1 603 ? -24.364 -6.349 0.455 1.00 98.25 603 VAL A CA 1
ATOM 4617 C C . VAL A 1 603 ? -25.707 -6.582 1.140 1.00 98.25 603 VAL A C 1
ATOM 4619 O O . VAL A 1 603 ? -26.398 -7.556 0.842 1.00 98.25 603 VAL A O 1
ATOM 4622 N N . ASP A 1 604 ? -26.058 -5.716 2.084 1.00 97.31 604 ASP A N 1
ATOM 4623 C CA . ASP A 1 604 ? -27.379 -5.699 2.710 1.00 97.31 604 ASP A CA 1
ATOM 4624 C C . ASP A 1 604 ? -28.434 -5.018 1.817 1.00 97.31 604 ASP A C 1
ATOM 4626 O O . ASP A 1 604 ? -28.174 -4.630 0.677 1.00 97.31 604 ASP A O 1
ATOM 4630 N N . THR A 1 605 ? -29.650 -4.862 2.345 1.00 96.69 605 THR A N 1
ATOM 4631 C CA . THR A 1 605 ? -30.779 -4.219 1.654 1.00 96.69 605 THR A CA 1
ATOM 4632 C C . THR A 1 605 ? -30.546 -2.747 1.324 1.00 96.69 605 THR A C 1
ATOM 4634 O O . THR A 1 605 ? -31.291 -2.188 0.524 1.00 96.69 605 THR A O 1
ATOM 4637 N N . ASP A 1 606 ? -29.524 -2.123 1.914 1.00 97.25 606 ASP A N 1
ATOM 4638 C CA . ASP A 1 606 ? -29.111 -0.752 1.631 1.00 97.25 606 ASP A CA 1
ATOM 4639 C C . ASP A 1 606 ? -27.940 -0.702 0.644 1.00 97.25 606 ASP A C 1
ATOM 4641 O O . ASP A 1 606 ? -27.469 0.380 0.303 1.00 97.25 606 ASP A O 1
ATOM 4645 N N . GLY A 1 607 ? -27.458 -1.849 0.161 1.00 97.25 607 GLY A N 1
ATOM 4646 C CA . GLY A 1 607 ? -26.289 -1.936 -0.706 1.00 97.25 607 GLY A CA 1
ATOM 4647 C C . GLY A 1 607 ? -24.960 -1.784 0.039 1.00 97.25 607 GLY A C 1
ATOM 4648 O O . GLY A 1 607 ? -23.929 -1.611 -0.610 1.00 97.25 607 GLY A O 1
ATOM 4649 N N . ASN A 1 608 ? -24.956 -1.828 1.375 1.00 98.00 608 ASN A N 1
ATOM 4650 C CA . ASN A 1 608 ? -23.743 -1.728 2.180 1.00 98.00 608 ASN A CA 1
ATOM 4651 C C . ASN A 1 608 ? -23.145 -3.110 2.442 1.00 98.00 608 ASN A C 1
ATOM 4653 O O . ASN A 1 608 ? -23.848 -4.063 2.773 1.00 98.00 608 ASN A O 1
ATOM 4657 N N . THR A 1 609 ? -21.823 -3.217 2.345 1.00 97.56 609 THR A N 1
ATOM 4658 C CA . THR A 1 609 ? -21.109 -4.479 2.561 1.00 97.56 609 THR A CA 1
ATOM 4659 C C . THR A 1 609 ? -21.377 -5.089 3.944 1.00 97.56 609 THR A C 1
ATOM 4661 O O . THR A 1 609 ? -21.422 -4.393 4.969 1.00 97.56 609 THR A O 1
ATOM 4664 N N . VAL A 1 610 ? -21.537 -6.415 3.982 1.00 97.00 610 VAL A N 1
ATOM 4665 C CA . VAL A 1 610 ? -21.701 -7.235 5.196 1.00 97.00 610 VAL A CA 1
ATOM 4666 C C . VAL A 1 610 ? -20.488 -8.145 5.437 1.00 97.00 610 VAL A C 1
ATOM 4668 O O . VAL A 1 610 ? -19.611 -8.284 4.590 1.00 97.00 610 VAL A O 1
ATOM 4671 N N . GLY A 1 611 ? -20.442 -8.790 6.608 1.00 94.50 611 GLY A N 1
ATOM 4672 C CA . GLY A 1 611 ? -19.462 -9.842 6.896 1.00 94.50 611 GLY A CA 1
ATOM 4673 C C . GLY A 1 611 ? -18.080 -9.350 7.327 1.00 94.50 611 GLY A C 1
ATOM 4674 O O . GLY A 1 611 ? -17.117 -10.076 7.168 1.00 94.50 611 GLY A O 1
ATOM 4675 N N . GLY A 1 612 ? -17.937 -8.149 7.881 1.00 97.31 612 GLY A N 1
ATOM 4676 C CA . GLY A 1 612 ? -16.652 -7.659 8.391 1.00 97.31 612 GLY A CA 1
ATOM 4677 C C . GLY A 1 612 ? -16.802 -6.811 9.649 1.00 97.31 612 GLY A C 1
ATOM 4678 O O . GLY A 1 612 ? -17.818 -6.891 10.333 1.00 97.31 612 GLY A O 1
ATOM 4679 N N . LEU A 1 613 ? -15.778 -6.018 9.953 1.00 97.88 613 LEU A N 1
ATOM 4680 C CA . LEU A 1 613 ? -15.753 -5.022 11.018 1.00 97.88 613 LEU A CA 1
ATOM 4681 C C . LEU A 1 613 ? -16.455 -3.733 10.547 1.00 97.88 613 LEU A C 1
ATOM 4683 O O . LEU A 1 613 ? -15.906 -3.025 9.696 1.00 97.88 613 LEU A O 1
ATOM 4687 N N . PRO A 1 614 ? -17.644 -3.402 11.080 1.00 96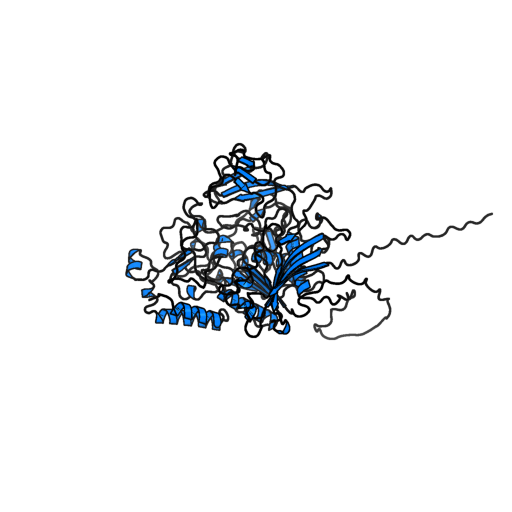.56 614 PRO A N 1
ATOM 4688 C CA . PRO A 1 614 ? -18.366 -2.215 10.658 1.00 96.56 614 PRO A CA 1
ATOM 4689 C C . PRO A 1 614 ? -17.939 -0.967 11.432 1.00 96.56 614 PRO A C 1
ATOM 4691 O O . PRO A 1 614 ? -17.620 -1.025 12.619 1.00 96.56 614 PRO A O 1
ATOM 4694 N N . SER A 1 615 ? -17.996 0.184 10.765 1.00 95.81 615 SER A N 1
ATOM 4695 C CA . SER A 1 615 ? -18.006 1.488 11.428 1.00 95.81 615 SER A CA 1
ATOM 4696 C C . SER A 1 615 ? -19.400 1.797 11.989 1.00 95.81 615 SER A C 1
ATOM 4698 O O . SER A 1 615 ? -20.398 1.182 11.596 1.00 95.81 615 SER A O 1
ATOM 4700 N N . THR A 1 616 ? -19.503 2.805 12.857 1.00 95.69 616 THR A N 1
ATOM 4701 C CA . THR A 1 616 ? -20.808 3.331 13.293 1.00 95.69 616 THR A CA 1
ATOM 4702 C C . THR A 1 616 ? -21.631 3.852 12.117 1.00 95.69 616 THR A C 1
ATOM 4704 O O . THR A 1 616 ? -22.836 3.643 12.094 1.00 95.69 616 THR A O 1
ATOM 4707 N N . MET A 1 617 ? -20.991 4.434 11.097 1.00 93.38 617 MET A N 1
ATOM 4708 C CA . MET A 1 617 ? -21.667 4.891 9.878 1.00 93.38 617 MET A CA 1
ATOM 4709 C C . MET A 1 617 ? -22.243 3.755 9.044 1.00 93.38 617 MET A C 1
ATOM 4711 O O . MET A 1 617 ? -23.241 3.948 8.363 1.00 93.38 617 MET A O 1
ATOM 4715 N N . ARG A 1 618 ? -21.623 2.574 9.069 1.00 95.44 618 ARG A N 1
ATOM 4716 C CA . ARG A 1 618 ? -22.189 1.389 8.427 1.00 95.44 618 ARG A CA 1
ATOM 4717 C C . ARG A 1 618 ? -23.346 0.837 9.264 1.00 95.44 618 ARG A C 1
ATOM 4719 O O . ARG A 1 618 ? -24.351 0.428 8.700 1.00 95.44 618 ARG A O 1
ATOM 4726 N N . LEU A 1 619 ? -23.218 0.814 10.594 1.00 97.06 619 LEU A N 1
ATOM 4727 C CA . LEU A 1 619 ? -24.273 0.329 11.500 1.00 97.06 619 LEU A CA 1
ATOM 4728 C C . LEU A 1 619 ? -25.504 1.246 11.550 1.00 97.06 619 LEU A C 1
ATOM 4730 O O . LEU A 1 619 ? -26.612 0.760 11.758 1.00 97.06 619 LEU A O 1
ATOM 4734 N N . VAL A 1 620 ? -25.310 2.550 11.353 1.00 97.19 620 VAL A N 1
ATOM 4735 C CA . VAL A 1 620 ? -26.352 3.585 11.355 1.00 97.19 620 VAL A CA 1
ATOM 4736 C C . VAL A 1 620 ? -26.217 4.409 10.064 1.00 97.19 620 VAL A C 1
ATOM 4738 O O . VAL A 1 620 ? -25.712 5.534 10.085 1.00 97.19 620 VAL A O 1
ATOM 4741 N N . PRO A 1 621 ? -26.576 3.829 8.902 1.00 96.62 621 PRO A N 1
ATOM 4742 C CA . PRO A 1 621 ? -26.260 4.411 7.605 1.00 96.62 621 PRO A CA 1
ATOM 4743 C C . PRO A 1 621 ? -27.113 5.632 7.270 1.00 96.62 621 PRO A C 1
ATOM 4745 O O . PRO A 1 621 ? -28.300 5.706 7.590 1.00 96.62 621 PRO A O 1
ATOM 4748 N N . VAL A 1 622 ? -26.495 6.570 6.550 1.00 96.12 622 VAL A N 1
ATOM 4749 C CA . VAL A 1 622 ? -27.158 7.712 5.895 1.00 96.12 622 VAL A CA 1
ATOM 4750 C C . VAL A 1 622 ? -27.057 7.636 4.364 1.00 96.12 622 VAL A C 1
ATOM 4752 O O . VAL A 1 622 ? -27.402 8.579 3.653 1.00 96.12 622 VAL A O 1
ATOM 4755 N N . GLY A 1 623 ? -26.563 6.511 3.848 1.00 96.12 623 GLY A N 1
ATOM 4756 C CA . GLY A 1 623 ? -26.391 6.238 2.430 1.00 96.12 623 GLY A CA 1
ATOM 4757 C C . GLY A 1 623 ? -25.815 4.846 2.184 1.00 96.12 623 GLY A C 1
ATOM 4758 O O . GLY A 1 623 ? -25.553 4.078 3.114 1.00 96.12 623 GLY A O 1
ATOM 4759 N N . THR A 1 624 ? -25.595 4.548 0.909 1.00 97.75 624 THR A N 1
ATOM 4760 C CA . THR A 1 624 ? -24.808 3.400 0.458 1.00 97.75 624 THR A CA 1
ATOM 4761 C C . THR A 1 624 ? -23.354 3.827 0.305 1.00 97.75 624 THR A C 1
ATOM 4763 O O . THR A 1 624 ? -23.060 4.780 -0.421 1.00 97.75 624 THR A O 1
ATOM 4766 N N . TYR A 1 625 ? -22.450 3.114 0.967 1.00 97.50 625 TYR A N 1
ATOM 4767 C CA . TYR A 1 625 ? -21.011 3.331 0.928 1.00 97.50 625 TYR A CA 1
ATOM 4768 C C . TYR A 1 625 ? -20.349 2.202 0.134 1.00 97.50 625 TYR A C 1
ATOM 4770 O O . TYR A 1 625 ? -20.284 1.056 0.576 1.00 97.50 625 TYR A O 1
ATOM 4778 N N . LEU A 1 626 ? -19.854 2.528 -1.054 1.00 97.12 626 LEU A N 1
ATOM 4779 C CA . LEU A 1 626 ? -19.266 1.576 -1.988 1.00 97.12 626 LEU A CA 1
ATOM 4780 C C . LEU A 1 626 ? -17.741 1.555 -1.854 1.00 97.12 626 LEU A C 1
ATOM 4782 O O . LEU A 1 626 ? -17.092 2.597 -1.724 1.00 97.12 626 LEU A O 1
ATOM 4786 N N . GLY A 1 627 ? -17.159 0.358 -1.929 1.00 95.81 627 GLY A N 1
ATOM 4787 C CA . GLY A 1 627 ? -15.708 0.149 -2.002 1.00 95.81 627 GLY A CA 1
ATOM 4788 C C . GLY A 1 627 ? -15.078 0.467 -3.355 1.00 95.81 627 GLY A C 1
ATOM 4789 O O . GLY A 1 627 ? -13.857 0.420 -3.487 1.00 95.81 627 GLY A O 1
ATOM 4790 N N . TRP A 1 628 ? -15.897 0.757 -4.357 1.00 95.81 628 TRP A N 1
ATOM 4791 C CA . TRP A 1 628 ? -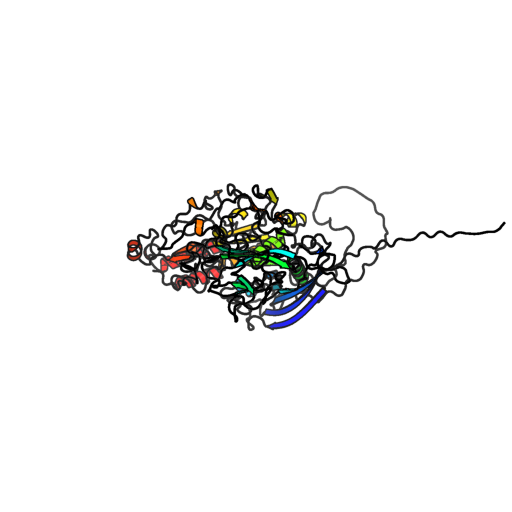15.508 1.019 -5.736 1.00 95.81 628 TRP A CA 1
ATOM 4792 C C . TRP A 1 628 ? -16.245 2.259 -6.247 1.00 95.81 628 TRP A C 1
ATOM 4794 O O . TRP A 1 628 ? -17.266 2.667 -5.688 1.00 95.81 628 TRP A O 1
ATOM 4804 N N . GLY A 1 629 ? -15.703 2.874 -7.291 1.00 95.31 629 GLY A N 1
ATOM 4805 C CA . GLY A 1 629 ? -16.304 3.987 -8.018 1.00 95.31 629 GLY A CA 1
ATOM 4806 C C . GLY A 1 629 ? -16.202 3.745 -9.519 1.00 95.31 629 GLY A C 1
ATOM 4807 O O . GLY A 1 629 ? -15.595 2.768 -9.943 1.00 95.31 629 GLY A O 1
ATOM 4808 N N . VAL A 1 630 ? -16.769 4.640 -10.326 1.00 96.56 630 VAL A N 1
ATOM 4809 C CA . VAL A 1 630 ? -16.822 4.484 -11.790 1.00 96.56 630 VAL A CA 1
ATOM 4810 C C . VAL A 1 630 ? -16.138 5.662 -12.468 1.00 96.56 630 VAL A C 1
ATOM 4812 O O . VAL A 1 630 ? -16.374 6.809 -12.073 1.00 96.56 630 VAL A O 1
ATOM 4815 N N . ARG A 1 631 ? -15.297 5.393 -13.469 1.00 96.19 631 ARG A N 1
ATOM 4816 C CA . ARG A 1 631 ? -14.676 6.422 -14.314 1.00 96.19 631 ARG A CA 1
ATOM 4817 C C . ARG A 1 631 ? -15.709 7.056 -15.245 1.00 96.19 631 ARG A C 1
ATOM 4819 O O . ARG A 1 631 ? -16.643 6.391 -15.686 1.00 96.19 631 ARG A O 1
ATOM 4826 N N . LYS A 1 632 ? -15.570 8.350 -15.529 1.00 95.75 632 LYS A N 1
ATOM 4827 C CA . LYS A 1 632 ? -16.476 9.128 -16.398 1.00 95.75 632 LYS A CA 1
ATOM 4828 C C . LYS A 1 632 ? -16.004 9.151 -17.861 1.00 95.75 632 LYS A C 1
ATOM 4830 O O . LYS A 1 632 ? -14.841 8.856 -18.134 1.00 95.75 632 LYS A O 1
ATOM 4835 N N . ALA A 1 633 ? -16.868 9.584 -18.780 1.00 95.50 633 ALA A N 1
ATOM 4836 C CA . ALA A 1 633 ? -16.514 9.881 -20.173 1.00 95.50 633 ALA A CA 1
ATOM 4837 C C . ALA A 1 633 ? -15.197 10.675 -20.324 1.00 95.50 633 ALA A C 1
ATOM 4839 O O . ALA A 1 633 ? -14.951 11.653 -19.610 1.00 95.50 633 ALA A O 1
ATOM 4840 N N . GLY A 1 634 ? -14.354 10.243 -21.270 1.00 95.12 634 GLY A N 1
ATOM 4841 C CA . GLY A 1 634 ? -13.016 10.798 -21.521 1.00 95.12 634 GLY A CA 1
ATOM 4842 C C . GLY A 1 634 ? -11.904 10.226 -20.633 1.00 95.12 634 GLY A C 1
ATOM 4843 O O . GLY A 1 634 ? -10.756 10.651 -20.755 1.00 95.12 634 GLY A O 1
ATOM 4844 N N . PHE A 1 635 ? -12.238 9.283 -19.747 1.00 95.69 635 PHE A N 1
ATOM 4845 C CA . PHE A 1 635 ? -11.310 8.601 -18.849 1.00 95.69 635 PHE A CA 1
ATOM 4846 C C . PHE A 1 635 ? -11.589 7.090 -18.813 1.00 95.69 635 PHE A C 1
ATOM 4848 O O . PHE A 1 635 ? -11.607 6.531 -17.727 1.00 95.69 635 PHE A O 1
ATOM 4855 N N . SER A 1 636 ? -11.855 6.423 -19.941 1.00 95.50 636 SER A N 1
ATOM 4856 C CA . SER A 1 636 ? -12.252 4.996 -19.965 1.00 95.50 636 SER A CA 1
ATOM 4857 C C . SER A 1 636 ? -13.549 4.739 -19.190 1.00 95.50 636 SER A C 1
ATOM 4859 O O . SER A 1 636 ? -13.576 4.042 -18.176 1.00 95.50 636 SER A O 1
ATOM 4861 N N . GLU A 1 637 ? -14.636 5.377 -19.628 1.00 96.38 637 GLU A N 1
ATOM 4862 C CA . GLU A 1 637 ? -15.932 5.319 -18.944 1.00 96.38 637 GLU A CA 1
ATOM 4863 C C . GLU A 1 637 ? -16.405 3.886 -18.676 1.00 96.38 637 GLU A C 1
ATOM 4865 O O . GLU A 1 637 ? -16.364 3.036 -19.558 1.00 96.38 637 GLU A O 1
ATOM 4870 N N . GLY A 1 638 ? -16.894 3.633 -17.462 1.00 95.19 638 GLY A N 1
ATOM 4871 C CA . GLY A 1 638 ? -17.407 2.320 -17.060 1.00 95.19 638 GLY A CA 1
ATOM 4872 C C . GLY A 1 638 ? -16.391 1.429 -16.348 1.00 95.19 638 GLY A C 1
ATOM 4873 O O . GLY A 1 638 ? -16.811 0.503 -15.651 1.00 95.19 638 GLY A O 1
ATOM 4874 N N . ASP A 1 639 ? -15.097 1.746 -16.435 1.00 95.69 639 ASP A N 1
ATOM 4875 C CA . ASP A 1 639 ? -14.066 1.115 -15.609 1.00 95.69 639 ASP A CA 1
ATOM 4876 C C . ASP A 1 639 ? -14.146 1.581 -14.148 1.00 95.69 639 ASP A C 1
ATOM 4878 O O . ASP A 1 639 ? -14.709 2.634 -13.817 1.00 95.69 639 ASP A O 1
ATOM 4882 N N . SER A 1 640 ? -13.521 0.815 -13.255 1.00 94.69 640 SER A N 1
ATOM 4883 C CA . SER A 1 640 ? -13.320 1.209 -11.863 1.00 94.69 640 SER A CA 1
ATOM 4884 C C . SER A 1 640 ? -12.553 2.528 -11.780 1.00 94.69 640 SER A C 1
ATOM 4886 O O . SER A 1 640 ? -11.499 2.690 -12.402 1.00 94.69 640 SER A O 1
ATOM 4888 N N . CYS A 1 641 ? -13.015 3.462 -10.943 1.00 93.88 641 CYS A N 1
ATOM 4889 C CA . CYS A 1 641 ? -12.311 4.720 -10.668 1.00 93.88 641 CYS A CA 1
ATOM 4890 C C . CYS A 1 641 ? -11.119 4.544 -9.714 1.00 93.88 641 CYS A C 1
ATOM 4892 O O . CYS A 1 641 ? -10.952 5.290 -8.742 1.00 93.88 641 CYS A O 1
ATOM 4894 N N . ASP A 1 642 ? -10.293 3.545 -10.023 1.00 88.19 642 ASP A N 1
ATOM 4895 C CA . ASP A 1 642 ? -9.105 3.136 -9.285 1.00 88.19 642 ASP A CA 1
ATOM 4896 C C . ASP A 1 642 ? -9.435 3.000 -7.788 1.00 88.19 642 ASP A C 1
ATOM 4898 O O . ASP A 1 642 ? -10.508 2.528 -7.433 1.00 88.19 642 ASP A O 1
ATOM 4902 N N . LEU A 1 643 ? -8.586 3.454 -6.873 1.00 92.38 643 LEU A N 1
ATOM 4903 C CA . LEU A 1 643 ? -8.769 3.268 -5.427 1.00 92.38 643 LEU A CA 1
ATOM 4904 C C . LEU A 1 643 ? -9.900 4.108 -4.784 1.00 92.38 643 LEU A C 1
ATOM 4906 O O . LEU A 1 643 ? -10.008 4.173 -3.552 1.00 92.38 643 LEU A O 1
ATOM 4910 N N . ASN A 1 644 ? -10.730 4.783 -5.585 1.00 93.31 644 ASN A N 1
ATOM 4911 C CA . ASN A 1 644 ? -11.877 5.533 -5.085 1.00 93.31 644 ASN A CA 1
ATOM 4912 C C . ASN A 1 644 ? -13.075 4.617 -4.828 1.00 93.31 644 ASN A C 1
ATOM 4914 O O . ASN A 1 644 ? -13.344 3.673 -5.567 1.00 93.31 644 ASN A O 1
ATOM 4918 N N . GLY A 1 645 ? -13.815 4.946 -3.773 1.00 95.06 645 GLY A N 1
ATOM 4919 C CA . GLY A 1 645 ? -15.144 4.402 -3.528 1.00 95.06 645 GLY A CA 1
ATOM 4920 C C . GLY A 1 645 ? -16.200 5.433 -3.889 1.00 95.06 645 GLY A C 1
ATOM 4921 O O . GLY A 1 645 ? -15.882 6.606 -4.084 1.00 95.06 645 GLY A O 1
ATOM 4922 N N . ALA A 1 646 ? -17.456 5.021 -3.910 1.00 96.25 646 ALA A N 1
ATOM 4923 C CA . ALA A 1 646 ? -18.579 5.904 -4.178 1.00 96.25 646 ALA A CA 1
ATOM 4924 C C . ALA A 1 646 ? -19.542 5.991 -2.987 1.00 96.25 646 ALA A C 1
ATOM 4926 O O . ALA A 1 646 ? -19.641 5.076 -2.171 1.00 96.25 646 ALA A O 1
ATOM 4927 N N . PHE A 1 647 ? -20.254 7.106 -2.886 1.00 96.44 647 PHE A N 1
ATOM 4928 C CA . PHE A 1 647 ? -21.292 7.339 -1.891 1.00 96.44 647 PHE A CA 1
ATOM 4929 C C . PHE A 1 647 ? -22.598 7.735 -2.567 1.00 96.44 647 PHE A C 1
ATOM 4931 O O . PHE A 1 647 ? -22.624 8.642 -3.398 1.00 96.44 647 PHE A O 1
ATOM 4938 N N . ILE A 1 648 ? -23.682 7.066 -2.178 1.00 96.25 648 ILE A N 1
ATOM 4939 C CA . ILE A 1 648 ? -25.031 7.341 -2.670 1.00 96.25 648 ILE A CA 1
ATOM 4940 C C . ILE A 1 648 ? -25.911 7.656 -1.456 1.00 96.25 648 ILE A C 1
ATOM 4942 O O . ILE A 1 648 ? -26.330 6.718 -0.766 1.00 96.25 648 ILE A O 1
ATOM 4946 N N . PRO A 1 649 ? -26.197 8.939 -1.163 1.00 95.50 649 PRO A N 1
ATOM 4947 C CA . PRO A 1 649 ? -26.965 9.313 0.019 1.00 95.50 649 PRO A CA 1
ATOM 4948 C C . PRO A 1 649 ? -28.376 8.716 -0.021 1.00 95.50 649 PRO A C 1
ATOM 4950 O O . PRO A 1 649 ? -28.930 8.448 -1.092 1.00 95.50 649 PRO A O 1
ATOM 4953 N N . PHE A 1 650 ? -28.963 8.510 1.155 1.00 96.12 650 PHE A N 1
ATOM 4954 C CA . PHE A 1 650 ? -30.406 8.322 1.259 1.00 96.12 650 PHE A CA 1
ATOM 4955 C C . PHE A 1 650 ? -31.109 9.663 1.048 1.00 96.12 650 PHE A C 1
ATOM 4957 O O . PHE A 1 650 ? -30.589 10.719 1.418 1.00 96.12 650 PHE A O 1
ATOM 4964 N N . PHE A 1 651 ? -32.310 9.621 0.476 1.00 95.06 651 PHE A N 1
ATOM 4965 C CA . PHE A 1 651 ? -33.170 10.799 0.402 1.00 95.06 651 PHE A CA 1
ATOM 4966 C C . PHE A 1 651 ? -33.589 11.243 1.802 1.00 95.06 651 PHE A C 1
ATOM 4968 O O . PHE A 1 651 ? -33.727 10.416 2.707 1.00 95.06 651 PHE A O 1
ATOM 4975 N N . ARG A 1 652 ? -33.781 12.550 2.003 1.00 93.88 652 ARG A N 1
ATOM 4976 C CA . ARG A 1 652 ? -34.125 13.087 3.324 1.00 93.88 652 ARG A CA 1
ATOM 4977 C C . ARG A 1 652 ? -35.557 12.726 3.692 1.00 93.88 652 ARG A C 1
ATOM 4979 O O . ARG A 1 652 ? -35.799 12.351 4.835 1.00 93.88 652 ARG A O 1
ATOM 4986 N N . THR A 1 653 ? -36.475 12.801 2.728 1.00 95.38 653 THR A N 1
ATOM 4987 C CA . THR A 1 653 ? -37.917 12.606 2.950 1.00 95.38 653 THR A CA 1
ATOM 4988 C C . THR A 1 653 ? -38.498 11.445 2.142 1.00 95.38 653 THR A C 1
ATOM 4990 O O . THR A 1 653 ? -37.960 11.050 1.104 1.00 95.38 653 THR A O 1
ATOM 4993 N N . LEU A 1 654 ? -39.652 10.933 2.584 1.00 96.00 654 LEU A N 1
ATOM 4994 C CA . LEU A 1 654 ? -40.434 9.931 1.846 1.00 96.00 654 LEU A CA 1
ATOM 4995 C C . LEU A 1 654 ? -40.822 10.423 0.439 1.00 96.00 654 LEU A C 1
ATOM 4997 O O . LEU A 1 654 ? -40.813 9.651 -0.519 1.00 96.00 654 LEU A O 1
ATOM 5001 N N . ALA A 1 655 ? -41.156 11.709 0.303 1.00 97.38 655 ALA A N 1
ATOM 5002 C CA . ALA A 1 655 ? -41.558 12.296 -0.973 1.00 97.38 655 ALA A CA 1
ATOM 5003 C C . ALA A 1 655 ? -40.403 12.302 -1.987 1.00 97.38 655 ALA A C 1
ATOM 5005 O O . ALA A 1 655 ? -40.581 11.856 -3.121 1.00 97.38 655 ALA A O 1
ATOM 5006 N N . GLU A 1 656 ? -39.213 12.740 -1.561 1.00 95.88 656 GLU A N 1
ATOM 5007 C CA . GLU A 1 656 ? -37.994 12.708 -2.379 1.00 95.88 656 GLU A CA 1
ATOM 5008 C C . GLU A 1 656 ? -37.642 11.278 -2.809 1.00 95.88 656 GLU A C 1
ATOM 5010 O O . GLU A 1 656 ? -37.380 11.031 -3.986 1.00 95.88 656 GLU A O 1
ATOM 5015 N N . ARG A 1 657 ? -37.703 10.322 -1.870 1.00 96.00 657 ARG A N 1
ATOM 5016 C CA . ARG A 1 657 ? -37.457 8.900 -2.142 1.00 96.00 657 ARG A CA 1
ATOM 5017 C C . ARG A 1 657 ? -38.416 8.343 -3.197 1.00 96.00 657 ARG A C 1
ATOM 5019 O O . ARG A 1 657 ? -37.987 7.697 -4.155 1.00 96.00 657 ARG A O 1
ATOM 5026 N N . ASN A 1 658 ? -39.716 8.592 -3.031 1.00 96.75 658 ASN A N 1
ATOM 5027 C CA . ASN A 1 658 ? -40.753 8.090 -3.933 1.00 96.75 658 ASN A CA 1
ATOM 5028 C C . ASN A 1 658 ? -40.635 8.679 -5.345 1.00 96.75 658 ASN A C 1
ATOM 5030 O O . ASN A 1 658 ? -40.919 7.974 -6.314 1.00 96.75 658 ASN A O 1
ATOM 5034 N N . ALA A 1 659 ? -40.180 9.931 -5.474 1.00 96.94 659 ALA A N 1
ATOM 5035 C CA . ALA A 1 659 ? -40.016 10.602 -6.764 1.00 96.94 659 ALA A CA 1
ATOM 5036 C C . ALA A 1 659 ? -39.037 9.873 -7.700 1.00 96.94 659 ALA A C 1
ATOM 5038 O O . ALA A 1 659 ? -39.236 9.876 -8.914 1.00 96.94 659 ALA A O 1
ATOM 5039 N N . VAL A 1 660 ? -38.021 9.202 -7.146 1.00 95.25 660 VAL A N 1
ATOM 5040 C CA . VAL A 1 660 ? -37.039 8.421 -7.918 1.00 95.25 660 VAL A CA 1
ATOM 5041 C C . VAL A 1 660 ? -37.188 6.906 -7.751 1.00 95.25 660 VAL A C 1
ATOM 5043 O O . VAL A 1 660 ? -36.376 6.149 -8.277 1.00 95.25 660 VAL A O 1
ATOM 5046 N N . ARG A 1 661 ? -38.226 6.457 -7.030 1.00 95.31 661 ARG A N 1
ATOM 5047 C CA . ARG A 1 661 ? -38.509 5.041 -6.734 1.00 95.31 661 ARG A CA 1
ATOM 5048 C C . ARG A 1 661 ? -37.339 4.308 -6.068 1.00 95.31 661 ARG A C 1
ATOM 5050 O O . ARG A 1 661 ? -37.117 3.129 -6.331 1.00 95.31 661 ARG A O 1
ATOM 5057 N N . ASP A 1 662 ? -36.610 4.994 -5.194 1.00 96.69 662 ASP A N 1
ATOM 5058 C CA . ASP A 1 662 ? -35.564 4.364 -4.389 1.00 96.69 662 ASP A CA 1
ATOM 5059 C C . ASP A 1 662 ? -36.216 3.465 -3.314 1.00 96.69 662 ASP A C 1
ATOM 5061 O O . ASP A 1 662 ? -37.024 3.951 -2.511 1.00 96.69 662 ASP A O 1
ATOM 5065 N N . PRO A 1 663 ? -35.938 2.147 -3.290 1.00 96.38 663 PRO A N 1
ATOM 5066 C CA . PRO A 1 663 ? -36.527 1.240 -2.309 1.00 96.38 663 PRO A CA 1
ATOM 5067 C C . PRO A 1 663 ? -35.907 1.374 -0.910 1.00 96.38 663 PRO A C 1
ATOM 5069 O O . PRO A 1 663 ? -36.492 0.876 0.051 1.00 96.38 663 PRO A O 1
ATOM 5072 N N . ARG A 1 664 ? -34.747 2.030 -0.764 1.00 97.50 664 ARG A N 1
ATOM 5073 C CA . ARG A 1 664 ? -34.075 2.213 0.531 1.00 97.50 664 ARG A CA 1
ATOM 5074 C C . ARG A 1 664 ? -34.831 3.265 1.350 1.00 97.50 664 ARG A C 1
ATOM 5076 O O . ARG A 1 664 ? -34.974 4.379 0.854 1.00 97.50 664 ARG A O 1
ATOM 5083 N N . PRO A 1 665 ? -35.258 2.992 2.598 1.00 97.31 665 PRO A N 1
ATOM 5084 C CA . PRO A 1 665 ? -35.943 3.983 3.432 1.00 97.31 665 PRO A CA 1
ATOM 5085 C C . PRO A 1 665 ? -35.218 5.337 3.498 1.00 97.31 665 PRO A C 1
ATOM 5087 O O . PRO A 1 665 ? -33.987 5.379 3.612 1.00 97.31 665 PRO A O 1
ATOM 5090 N N . SER A 1 666 ? -35.978 6.434 3.441 1.00 97.06 666 SER A N 1
ATOM 5091 C CA . SER A 1 666 ? -35.455 7.799 3.587 1.00 97.06 666 SER A CA 1
ATOM 5092 C C . SER A 1 666 ? -34.916 8.045 5.001 1.00 97.06 666 SER A C 1
ATOM 5094 O O . SER A 1 666 ? -35.212 7.288 5.927 1.00 97.06 666 SER A O 1
ATOM 5096 N N . LEU A 1 667 ? -34.144 9.119 5.203 1.00 96.44 667 LEU A N 1
ATOM 5097 C CA . LEU A 1 667 ? -33.658 9.483 6.540 1.00 96.44 667 LEU A CA 1
ATOM 5098 C C . LEU A 1 667 ? -34.819 9.689 7.523 1.00 96.44 667 LEU A C 1
ATOM 5100 O O . LEU A 1 667 ? -34.750 9.168 8.629 1.00 96.44 667 LEU A O 1
ATOM 5104 N N . GLN A 1 668 ? -35.901 10.347 7.092 1.00 94.94 668 GLN A N 1
ATOM 5105 C CA . GLN A 1 668 ? -37.120 10.544 7.886 1.00 94.94 668 GLN A CA 1
ATOM 5106 C C . GLN A 1 668 ? -37.800 9.225 8.293 1.00 94.94 668 GLN A C 1
ATOM 5108 O O . GLN A 1 668 ? -38.323 9.115 9.398 1.00 94.94 668 GLN A O 1
ATOM 5113 N N . GLU A 1 669 ? -37.820 8.222 7.411 1.00 96.62 669 GLU A N 1
ATOM 5114 C CA . GLU A 1 669 ? -38.398 6.905 7.722 1.00 96.62 669 GLU A CA 1
ATOM 5115 C C . GLU A 1 669 ? -37.507 6.104 8.688 1.00 96.62 669 GLU A C 1
ATOM 5117 O O . GLU A 1 669 ? -38.010 5.328 9.499 1.00 96.62 669 GLU A O 1
ATOM 5122 N N . ARG A 1 670 ? -36.180 6.276 8.607 1.00 96.38 670 ARG A N 1
ATOM 5123 C CA . ARG A 1 670 ? -35.195 5.545 9.430 1.00 96.38 670 ARG A CA 1
ATOM 5124 C C . ARG A 1 670 ? -35.015 6.121 10.820 1.00 96.38 670 ARG A C 1
ATOM 5126 O O . ARG A 1 670 ? -34.827 5.359 11.772 1.00 96.38 670 ARG A O 1
ATOM 5133 N N . TYR A 1 671 ? -35.000 7.444 10.892 1.00 96.81 671 TYR A N 1
ATOM 5134 C C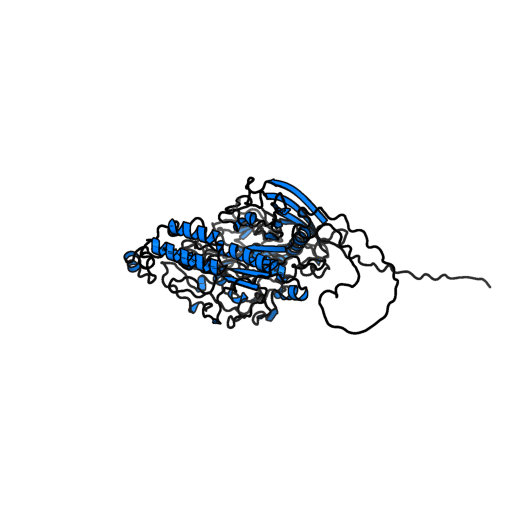A . TYR A 1 671 ? -34.713 8.233 12.076 1.00 96.81 671 TYR A CA 1
ATOM 5135 C C . TYR A 1 671 ? -35.866 9.226 12.235 1.00 96.81 671 TYR A C 1
ATOM 5137 O O . TYR A 1 671 ? -35.847 10.299 11.638 1.00 96.81 671 TYR A O 1
ATOM 5145 N N . PRO A 1 672 ? -36.927 8.853 12.976 1.00 94.50 672 PRO A N 1
ATOM 5146 C CA . PRO A 1 672 ? -38.087 9.725 13.147 1.00 94.50 672 PRO A CA 1
ATOM 5147 C C . PRO A 1 672 ? -37.762 11.028 13.885 1.00 94.50 672 PRO A C 1
ATOM 5149 O O . PRO A 1 672 ? -38.513 11.994 13.773 1.00 94.50 672 PRO A O 1
ATOM 5152 N N . THR A 1 673 ? -36.690 11.023 14.685 1.00 95.94 673 THR A N 1
ATOM 5153 C CA . THR A 1 673 ? -36.181 12.191 15.405 1.00 95.94 673 THR A CA 1
ATOM 5154 C C . THR A 1 673 ? -34.658 12.137 15.504 1.00 95.94 673 THR A C 1
ATOM 5156 O O . THR A 1 673 ? -34.071 11.054 15.604 1.00 95.94 673 THR A O 1
ATOM 5159 N N . HIS A 1 674 ? -34.039 13.307 15.643 1.00 95.88 674 HIS A N 1
ATOM 5160 C CA . HIS A 1 674 ? -32.599 13.421 15.819 1.00 95.88 674 HIS A CA 1
ATOM 5161 C C . HIS A 1 674 ? -32.111 12.634 17.045 1.00 95.88 674 HIS A C 1
ATOM 5163 O O . HIS A 1 674 ? -31.067 11.983 17.016 1.00 95.88 674 HIS A O 1
ATOM 5169 N N . ALA A 1 675 ? -32.912 12.628 18.115 1.00 97.56 675 ALA A N 1
ATOM 5170 C CA . ALA A 1 675 ? -32.637 11.854 19.320 1.00 97.56 675 ALA A CA 1
ATOM 5171 C C . ALA A 1 675 ? -32.604 10.336 19.055 1.00 97.56 675 ALA A C 1
ATOM 5173 O O . ALA A 1 675 ? -31.774 9.640 19.638 1.00 97.56 675 ALA A O 1
ATOM 5174 N N . ASP A 1 676 ? -33.450 9.821 18.156 1.00 97.81 676 ASP A N 1
ATOM 5175 C CA . ASP A 1 676 ? -33.422 8.414 17.733 1.00 97.81 676 ASP A CA 1
ATOM 5176 C C . ASP A 1 676 ? -32.144 8.087 16.943 1.00 97.81 676 ASP A C 1
ATOM 5178 O O . ASP A 1 676 ? -31.493 7.075 17.218 1.00 97.81 676 ASP A O 1
ATOM 5182 N N . TYR A 1 677 ? -31.723 8.968 16.027 1.00 97.00 677 TYR A N 1
ATOM 5183 C CA . TYR A 1 677 ? -30.443 8.821 15.324 1.00 97.00 677 TYR A CA 1
ATOM 5184 C C . TYR A 1 677 ? -29.261 8.763 16.305 1.00 97.00 677 TYR A C 1
ATOM 5186 O O . TYR A 1 677 ? -28.469 7.816 16.274 1.00 97.00 677 TYR A O 1
ATOM 5194 N N . VAL A 1 678 ? -29.170 9.725 17.229 1.00 97.75 678 VAL A N 1
ATOM 5195 C CA . VAL A 1 678 ? -28.109 9.771 18.249 1.00 97.75 678 VAL A CA 1
ATOM 5196 C C . VAL A 1 678 ? -28.142 8.534 19.148 1.00 97.75 678 VAL A C 1
ATOM 5198 O O . VAL A 1 678 ? -27.087 7.960 19.439 1.00 97.75 678 VAL A O 1
ATOM 5201 N N . ALA A 1 679 ? -29.327 8.079 19.567 1.00 98.44 679 ALA A N 1
ATOM 5202 C CA . ALA A 1 679 ? -29.474 6.878 20.386 1.00 98.44 679 ALA A CA 1
ATOM 5203 C C . ALA A 1 679 ? -28.960 5.626 19.658 1.00 98.44 679 ALA A C 1
ATOM 5205 O O . ALA A 1 679 ? -28.220 4.831 20.245 1.00 98.44 679 ALA A O 1
ATOM 5206 N N . LYS A 1 680 ? -29.270 5.477 18.363 1.00 98.50 680 LYS A N 1
ATOM 5207 C CA . LYS A 1 680 ? -28.766 4.377 17.526 1.00 98.50 680 LYS A CA 1
ATOM 5208 C C . LYS A 1 680 ? -27.250 4.431 17.352 1.00 98.50 680 LYS A C 1
ATOM 5210 O O . LYS A 1 680 ? -26.595 3.399 17.507 1.00 98.50 680 LYS A O 1
ATOM 5215 N N . VAL A 1 681 ? -26.671 5.609 17.094 1.00 98.06 681 VAL A N 1
ATOM 5216 C CA . VAL A 1 681 ? -25.204 5.764 17.011 1.00 98.06 681 VAL A CA 1
ATOM 5217 C C . VAL A 1 681 ? -24.546 5.421 18.345 1.00 98.06 681 VAL A C 1
ATOM 5219 O O . VAL A 1 681 ? -23.556 4.691 18.369 1.00 98.06 681 VAL A O 1
ATOM 5222 N N . THR A 1 682 ? -25.118 5.880 19.457 1.00 98.69 682 THR A N 1
ATOM 5223 C CA . THR A 1 682 ? -24.622 5.597 20.811 1.00 98.69 682 THR A CA 1
ATOM 5224 C C . THR A 1 682 ? -24.640 4.100 21.111 1.00 98.69 682 THR A C 1
ATOM 5226 O O . THR A 1 682 ? -23.641 3.548 21.570 1.00 98.69 682 THR A O 1
ATOM 5229 N N . ALA A 1 683 ? -25.740 3.412 20.797 1.00 98.81 683 ALA A N 1
ATOM 5230 C CA . ALA A 1 683 ? -25.848 1.966 20.965 1.00 98.81 683 ALA A CA 1
ATOM 5231 C C . ALA A 1 683 ? -24.818 1.210 20.108 1.00 98.81 683 ALA A C 1
ATOM 5233 O O . ALA A 1 683 ? -24.138 0.313 20.611 1.00 98.81 683 ALA A O 1
ATOM 5234 N N . ALA A 1 684 ? -24.650 1.605 18.841 1.00 98.56 684 ALA A N 1
ATOM 5235 C CA . ALA A 1 684 ? -23.660 1.022 17.938 1.00 98.56 684 ALA A CA 1
ATOM 5236 C C . ALA A 1 684 ? -22.221 1.222 18.448 1.00 98.56 684 ALA A C 1
ATOM 5238 O O . ALA A 1 684 ? -21.437 0.272 18.482 1.00 98.56 684 ALA A O 1
ATOM 5239 N N . ALA A 1 685 ? -21.881 2.435 18.889 1.00 98.69 685 ALA A N 1
ATOM 5240 C CA . ALA A 1 685 ? -20.568 2.751 19.441 1.00 98.69 685 ALA A CA 1
ATOM 5241 C C . ALA A 1 685 ? -20.283 1.935 20.714 1.00 98.69 685 ALA A C 1
ATOM 5243 O O . ALA A 1 685 ? -19.238 1.291 20.813 1.00 98.69 685 ALA A O 1
ATOM 5244 N N . ASN A 1 686 ? -21.236 1.876 21.647 1.00 98.69 686 ASN A N 1
ATOM 5245 C CA . ASN A 1 686 ? -21.099 1.110 22.888 1.00 98.69 686 ASN A CA 1
ATOM 5246 C C . ASN A 1 686 ? -20.951 -0.398 22.636 1.00 98.69 686 ASN A C 1
ATOM 5248 O O . ASN A 1 686 ? -20.150 -1.053 23.304 1.00 98.69 686 ASN A O 1
ATOM 5252 N N . ALA A 1 687 ? -21.663 -0.952 21.649 1.00 98.56 687 ALA A N 1
ATOM 5253 C CA . ALA A 1 687 ? -21.512 -2.354 21.260 1.00 98.56 687 ALA A CA 1
ATOM 5254 C C . ALA A 1 687 ? -20.098 -2.652 20.730 1.00 98.56 687 ALA A C 1
ATOM 5256 O O . ALA A 1 687 ? -19.482 -3.644 21.127 1.00 98.56 687 ALA A O 1
ATOM 5257 N N . LEU A 1 688 ? -19.546 -1.772 19.885 1.00 98.56 688 LEU A N 1
ATOM 5258 C CA . LEU A 1 688 ? -18.176 -1.912 19.383 1.00 98.56 688 LEU A CA 1
ATOM 5259 C C . LEU A 1 688 ? -17.130 -1.756 20.500 1.00 98.56 688 LEU A C 1
ATOM 5261 O O . LEU A 1 688 ? -16.142 -2.493 20.506 1.00 98.56 688 LEU A O 1
ATOM 5265 N N . VAL A 1 689 ? -17.357 -0.865 21.473 1.00 98.75 689 VAL A N 1
ATOM 5266 C CA . VAL A 1 689 ? -16.509 -0.743 22.674 1.00 98.75 689 VAL A CA 1
ATOM 5267 C C . VAL A 1 689 ? -16.538 -2.032 23.493 1.00 98.75 689 VAL A C 1
ATOM 5269 O O . VAL A 1 689 ? -15.479 -2.569 23.822 1.00 98.75 689 VAL A O 1
ATOM 5272 N N . GLY A 1 690 ? -17.725 -2.585 23.759 1.00 98.19 690 GLY A N 1
ATOM 5273 C CA . GLY A 1 690 ? -17.878 -3.859 24.470 1.00 98.19 690 GLY A CA 1
ATOM 5274 C C . GLY A 1 690 ? -17.166 -5.022 23.770 1.00 98.19 690 GLY A C 1
ATOM 5275 O O . GLY A 1 690 ? -16.585 -5.888 24.424 1.00 98.19 690 GLY A O 1
ATOM 5276 N N . ALA A 1 691 ? -17.127 -5.002 22.436 1.00 97.88 691 ALA A N 1
ATOM 5277 C CA . ALA A 1 691 ? -16.406 -5.978 21.623 1.00 97.88 691 ALA A CA 1
ATOM 5278 C C . ALA A 1 691 ? -14.887 -5.718 21.507 1.00 97.88 691 ALA A C 1
ATOM 5280 O O . ALA A 1 691 ? -14.184 -6.536 20.911 1.00 97.88 691 ALA A O 1
ATOM 5281 N N . ARG A 1 692 ? -14.362 -4.618 22.075 1.00 98.06 692 ARG A N 1
ATOM 5282 C CA . ARG A 1 692 ? -12.970 -4.138 21.912 1.00 98.06 692 ARG A CA 1
ATOM 5283 C C . ARG A 1 692 ? -12.591 -3.828 20.457 1.00 98.06 692 ARG A C 1
ATOM 5285 O O . ARG A 1 692 ? -11.447 -4.014 20.049 1.00 98.06 692 ARG A O 1
ATOM 5292 N N . LEU A 1 693 ? -13.564 -3.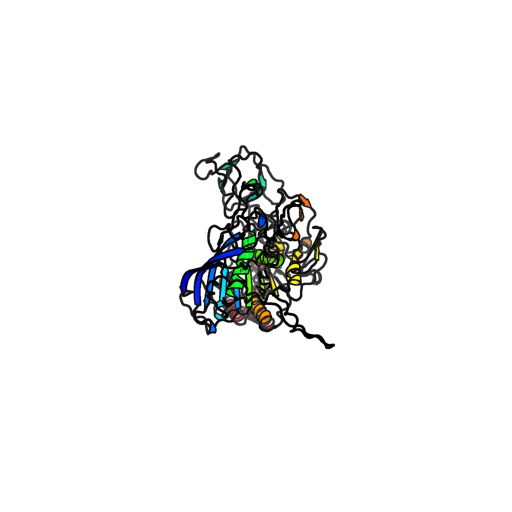377 19.673 1.00 98.25 693 LEU A N 1
ATOM 5293 C CA . LEU A 1 693 ? -13.430 -3.013 18.258 1.00 98.25 693 LEU A CA 1
ATOM 5294 C C . LEU A 1 693 ? -13.508 -1.495 18.024 1.00 98.25 693 LEU A C 1
ATOM 5296 O O . LEU A 1 693 ? -13.334 -1.031 16.900 1.00 98.25 693 LEU A O 1
ATOM 5300 N N . LEU A 1 694 ? -13.751 -0.733 19.090 1.00 98.38 694 LEU A N 1
ATOM 5301 C CA . LEU A 1 694 ? -13.735 0.723 19.145 1.00 98.38 694 LEU A CA 1
ATOM 5302 C C . LEU A 1 694 ? -13.200 1.146 20.519 1.00 98.38 694 LEU A C 1
ATOM 5304 O O . LEU A 1 694 ? -13.497 0.492 21.519 1.00 98.38 694 LEU A O 1
ATOM 5308 N N . LEU A 1 695 ? -12.407 2.215 20.586 1.00 98.50 695 LEU A N 1
ATOM 5309 C CA . LEU A 1 695 ? -11.943 2.753 21.867 1.00 98.50 695 LEU A CA 1
ATOM 5310 C C . LEU A 1 695 ? -13.018 3.654 22.504 1.00 98.50 695 LEU A C 1
ATOM 5312 O O . LEU A 1 695 ? -13.742 4.330 21.775 1.00 98.50 695 LEU A O 1
ATOM 5316 N N . PRO A 1 696 ? -13.110 3.736 23.847 1.00 98.19 696 PRO A N 1
ATOM 5317 C CA . PRO A 1 696 ? -14.063 4.628 24.516 1.00 98.19 696 PRO A CA 1
ATOM 5318 C C . PRO A 1 696 ? -13.931 6.110 24.118 1.00 98.19 696 PRO A C 1
ATOM 5320 O O . PRO A 1 696 ? -14.938 6.809 23.987 1.00 98.19 696 PRO A O 1
ATOM 5323 N N . GLU A 1 697 ? -12.703 6.589 23.883 1.00 96.38 697 GLU A N 1
ATOM 5324 C CA . GLU A 1 697 ? -12.455 7.963 23.418 1.00 96.38 697 GLU A CA 1
ATOM 5325 C C . GLU A 1 697 ? -12.978 8.188 21.991 1.00 96.38 697 GLU A C 1
ATOM 5327 O O . GLU A 1 697 ? -13.637 9.194 21.726 1.00 96.38 697 GLU A O 1
ATOM 5332 N N . ASP A 1 698 ? -12.786 7.210 21.100 1.00 97.62 698 ASP A N 1
ATOM 5333 C CA . ASP A 1 698 ? -13.303 7.255 19.730 1.00 97.62 698 ASP A CA 1
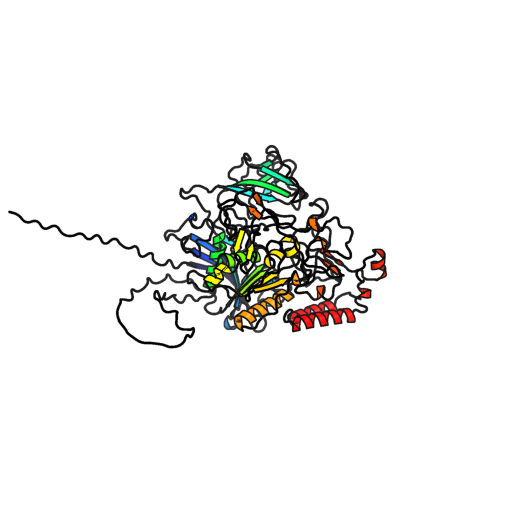ATOM 5334 C C . ASP A 1 698 ? -14.840 7.151 19.701 1.00 97.62 698 ASP A C 1
ATOM 5336 O O . ASP A 1 698 ? -15.498 7.839 18.924 1.00 97.62 698 ASP A O 1
ATOM 5340 N N . ALA A 1 699 ? -15.439 6.335 20.576 1.00 98.19 699 ALA A N 1
ATOM 5341 C CA . ALA A 1 699 ? -16.891 6.271 20.741 1.00 98.19 699 ALA A CA 1
ATOM 5342 C C . ALA A 1 699 ? -17.471 7.623 21.170 1.00 98.19 699 ALA A C 1
ATOM 5344 O O . ALA A 1 699 ? -18.432 8.098 20.567 1.00 98.19 699 ALA A O 1
ATOM 5345 N N . SER A 1 700 ? -16.851 8.273 22.158 1.00 97.56 700 SER A N 1
ATOM 5346 C CA . SER A 1 700 ? -17.261 9.608 22.613 1.00 97.56 700 SER A CA 1
ATOM 5347 C C . SER A 1 700 ? -17.178 10.637 21.482 1.00 97.56 700 SER A C 1
ATOM 5349 O O . SER A 1 700 ? -18.105 11.421 21.284 1.00 97.56 700 SER A O 1
ATOM 5351 N N . PHE A 1 701 ? -16.101 10.600 20.690 1.00 95.12 701 PHE A N 1
ATOM 5352 C CA . PHE A 1 701 ? -15.941 11.450 19.510 1.00 95.12 701 PHE A CA 1
ATOM 5353 C C . PHE A 1 701 ? -17.072 11.243 18.490 1.00 95.12 701 PHE A C 1
ATOM 5355 O O . PHE A 1 701 ? -17.707 12.211 18.072 1.00 95.12 701 PHE A O 1
ATOM 5362 N N . LEU A 1 702 ? -17.378 9.992 18.136 1.00 95.38 702 LEU A N 1
ATOM 5363 C CA . LEU A 1 702 ? -18.429 9.653 17.170 1.00 95.38 702 LEU A CA 1
ATOM 5364 C C . LEU A 1 702 ? -19.835 10.032 17.666 1.00 95.38 702 LEU A C 1
ATOM 5366 O O . LEU A 1 702 ? -20.653 10.511 16.884 1.00 95.38 702 LEU A O 1
ATOM 5370 N N . ILE A 1 703 ? -20.114 9.866 18.962 1.00 96.62 703 ILE A N 1
ATOM 5371 C CA . ILE A 1 703 ? -21.385 10.285 19.574 1.00 96.62 703 ILE A CA 1
ATOM 5372 C C . ILE A 1 703 ? -21.525 11.812 19.527 1.00 96.62 703 ILE A C 1
ATOM 5374 O O . ILE A 1 703 ? -22.585 12.324 19.172 1.00 96.62 703 ILE A O 1
ATOM 5378 N N . ASN A 1 704 ? -20.455 12.560 19.809 1.00 95.06 704 ASN A N 1
ATOM 5379 C CA . ASN A 1 704 ? -20.468 14.021 19.694 1.00 95.06 704 ASN A CA 1
ATOM 5380 C C . ASN A 1 704 ? -20.698 14.489 18.252 1.00 95.06 704 ASN A C 1
ATOM 5382 O O . ASN A 1 704 ? -21.438 15.444 18.031 1.00 95.06 704 ASN A O 1
ATOM 5386 N N . GLN A 1 705 ? -20.128 13.795 17.265 1.00 92.31 705 GLN A N 1
ATOM 5387 C CA . GLN A 1 705 ? -20.432 14.071 15.860 1.00 92.31 705 GLN A CA 1
ATOM 5388 C C . GLN A 1 705 ? -21.891 13.801 15.514 1.00 92.31 705 GLN A C 1
ATOM 5390 O O . GLN A 1 705 ? -22.498 14.599 14.805 1.00 92.31 705 GLN A O 1
ATOM 5395 N N . ALA A 1 706 ? -22.466 12.710 16.027 1.00 94.50 706 ALA A N 1
ATOM 5396 C CA . ALA A 1 706 ? -23.874 12.410 15.815 1.00 94.50 706 ALA A CA 1
ATOM 5397 C C . ALA A 1 706 ? -24.782 13.496 16.406 1.00 94.50 706 ALA A C 1
ATOM 5399 O O . ALA A 1 706 ? -25.689 13.938 15.711 1.00 94.50 706 ALA A O 1
ATOM 5400 N N . ASN A 1 707 ? -24.485 13.983 17.617 1.00 94.38 707 ASN A N 1
ATOM 5401 C CA . ASN A 1 707 ? -25.200 15.103 18.248 1.00 94.38 707 ASN A CA 1
ATOM 5402 C C . ASN A 1 707 ? -25.132 16.410 17.437 1.00 94.38 707 ASN A C 1
ATOM 5404 O O . ASN A 1 707 ? -26.019 17.249 17.536 1.00 94.38 707 ASN A O 1
ATOM 5408 N N . ALA A 1 708 ? -24.067 16.611 16.658 1.00 91.38 708 ALA A N 1
ATOM 5409 C CA . ALA A 1 708 ? -23.892 17.796 15.818 1.00 91.38 708 ALA A CA 1
ATOM 5410 C C . ALA A 1 708 ? -24.446 17.620 14.389 1.00 91.38 708 ALA A C 1
ATOM 5412 O O . ALA A 1 708 ? -24.410 18.563 13.594 1.00 91.38 708 ALA A O 1
ATOM 5413 N N . ALA A 1 709 ? -24.908 16.422 14.020 1.00 88.81 709 ALA A N 1
ATOM 5414 C CA . ALA A 1 709 ? -25.309 16.107 12.655 1.00 88.81 709 ALA A CA 1
ATOM 5415 C C . ALA A 1 709 ? -26.726 16.604 12.335 1.00 88.81 709 ALA A C 1
ATOM 5417 O O . ALA A 1 709 ? -27.651 16.468 13.126 1.00 88.81 709 ALA A O 1
ATOM 5418 N N . ALA A 1 710 ? -26.937 17.091 11.112 1.00 86.12 710 ALA A N 1
ATOM 5419 C CA . ALA A 1 710 ? -28.259 17.498 10.631 1.00 86.12 710 ALA A CA 1
ATOM 5420 C C . ALA A 1 710 ? -29.067 16.305 10.072 1.00 86.12 710 ALA A C 1
ATOM 5422 O O . ALA A 1 710 ? -29.406 16.277 8.883 1.00 86.12 710 ALA A O 1
ATOM 5423 N N . VAL A 1 711 ? -29.329 15.304 10.921 1.00 87.38 711 VAL A N 1
ATOM 5424 C CA . VAL A 1 711 ? -30.202 14.147 10.635 1.00 87.38 711 VAL A CA 1
ATOM 5425 C C . VAL A 1 711 ? -31.536 14.341 11.376 1.00 87.38 711 VAL A C 1
ATOM 5427 O O . VAL A 1 711 ? -31.462 14.678 12.561 1.00 87.38 711 VAL A O 1
ATOM 5430 N N . PRO A 1 712 ? -32.699 14.188 10.695 1.00 76.31 712 PRO A N 1
ATOM 5431 C CA . PRO A 1 712 ? -34.036 14.391 11.261 1.00 76.31 712 PRO A CA 1
ATOM 5432 C C . PRO A 1 712 ? -34.309 13.674 12.569 1.00 76.31 712 PRO A C 1
ATOM 5434 O O . PRO A 1 712 ? -33.774 12.557 12.760 1.00 76.31 712 PRO A O 1
#

Foldseek 3Di:
DDDDDDDDDPDDDPPPPPPDDDWFWPAWDFPDKAWAQVLDAQPQLGTKIKTKTKTKTWAQCPDLLNVLQFLSVQFDADPSNIFIKMKIKMKIARPDLVSAPQEEAEEEADLQWDCPLVLAQQADGRNRNHNVLCVNNRYIYMYIAQDAQHDDHIHMPFFFGADPVRHKDKDKDKDKDADLAWDQKDFQPHQHFFFFPFFQCVVKWKWKDQFPPDDTHTDDSVFKTCEDCRPPHPVHHRHRGMMGGHVTDFNRIIMMMIGMGIGWTSLCVSLSNVLSVLVLLQAALPDPPPPPDDDDPPDDDDDDDDDDDDDDDDDDDRDPDDDRDYGRPSHNSHDFYEYEYAQLGLLQVLLSLLSQSLAHPVLDGRHQYYESEAHQWHALRRAGSGRSNAHCWFRGGNQQHDTLFPDSEQDFDQAPQNRDTDHSNPNCVVSVHDHQYEYEHELLCQFTVVSCSHQAHQQSPAGDDHDPSYAYFYAWLAFSVEANLVADPPNHFADAPSQFDFTFFRHHCSQLVSLVVVQSVCCRPVVDHAFHHFAAHVVVVFKAALVQEDALDDDPADADSSQAGHKHFDWAQDDQQDSHSSHGYGHPPTDTTDTGGRIGTHADNQSIGDRGQYDLCSQLPQWRRFRWTFGDPRNSGHHTPRRTIHTGGAAQDPVRCVVRVRPDDHLCRRQVDLVSSLVSSLVVLVVCVVNSSGPPVRSVSSSVVSVVHPGD